Protein AF-A0A9W9ZRL7-F1 (afdb_monomer)

Mean predicted aligned error: 21.56 Å

Secondary structure (DSSP, 8-state):
----------------HHHHHHHHHHHHHHHHHHHHHHHHHHHHHHHHHHHHHHHHHHHHHHHHHHHHHHHHHHHHHHHHHHHHHHHHHHHHHHHHHHHHHHHHHHHHHHHHHHHHHHHHHHHHHHHHHHHHHHHHHHHHHHHHHHHHHHHHHHHHHHHHHHHHHHHHHHHH--S--SSSTTTHHHHHHHHHHHHHHHSS--SSS---HHHHHHHHHHHHHHHHHHHHHHHHHHHHHHHHHHHHHHHHHTTSS-HHHHHHHHHHHHHHHHHHHHHHHHHHHHHHHHHHHHHHHHHHHHHHHHHHHHHHHHHHHHHHHHHHHHHHHHHHHHHHHHHHHHHH---HHHHHHHHHHHHHHHHHHHHHHHHHTT-

Sequence (371 aa):
MENLADLGSEPEREPSYMFYNAGLELERQYREETRRIDEQRRCLETQQREAADKLEEARRELEFLRSQQQRASEVRSAEESERRKELDASHQQLEIQKKYLEDIREEQELARERAEDEIRQVKERIRQDQEEEKQRLEAEMQRLMALEEDHRKKVQSKNRRWERSRKIWRRNGTENEDRLKCSGKRLLNAVRRQLRQQLGQNPRKSRSLRCYVSDSNNWRWDYEEQRKTAQREVTQAKDSVRRVEQETLEGLRSLTTGKSAIEGEWRRLEEVQAKHKRAHDQSYAKIRDVREMLESAEEMEEASLVEKEKMIMERRAARMKVEEARRRLEELEHEDKDTAELTEADFTKKKELLEFETREEIKDIREEGKS

Nearest PDB structures (foldseek):
  3g6b-assembly1_B  TM=3.888E-01  e=3.745E+00  Thermotoga maritima

Solvent-accessible surface area (backbone atoms only — not comparable to full-atom values): 20350 Å² total; per-residue (Å²): 135,84,86,88,78,96,79,77,93,66,75,89,70,71,79,52,68,68,59,55,52,51,50,52,49,50,52,48,51,50,52,52,49,51,49,52,52,51,52,50,49,51,53,50,50,51,52,52,50,55,51,49,52,54,51,53,51,54,49,54,51,50,52,49,51,50,52,51,52,49,52,55,49,50,51,51,53,50,53,54,51,50,54,48,52,52,50,52,51,51,50,51,53,51,50,53,52,48,50,56,54,48,53,53,49,53,52,52,50,54,52,48,53,52,52,52,52,51,52,48,53,50,52,51,50,55,50,50,53,53,52,51,51,51,51,52,52,52,53,50,51,53,52,49,51,53,51,49,52,53,47,51,52,51,48,52,51,49,47,54,50,48,51,51,51,47,53,50,44,63,72,75,50,93,75,88,85,83,83,68,74,72,56,60,59,51,53,54,50,47,52,54,48,50,51,51,56,66,73,59,74,71,95,80,81,72,83,52,70,67,55,53,53,50,50,53,53,50,53,51,50,55,48,52,50,50,48,54,51,43,49,52,54,51,50,52,32,52,50,51,29,50,49,44,48,47,39,27,74,72,59,79,29,56,68,71,62,22,53,55,47,35,58,50,34,48,51,50,37,50,52,53,50,52,52,45,49,54,51,49,54,53,52,50,50,54,54,50,56,52,47,54,55,44,51,54,49,48,54,52,52,50,53,53,49,52,53,52,49,52,55,51,49,53,53,50,53,52,49,50,54,51,52,52,55,49,51,55,51,52,50,50,57,47,54,57,48,65,68,64,65,70,47,72,68,57,56,48,53,55,48,51,51,51,53,46,52,54,49,50,54,54,46,50,55,54,55,61,73,72,107

Foldseek 3Di:
DDDDDDDDPDDPPPCPPVNVVVVVVVVVVVVVVVVVVVVVVVVVVVVVVVVVVVVVVVVVVVVVVVVVVVVVVVVVVVVVVVVVVVVVVVVVVVVVVVVVVVVVVVVVVVVVVVVVVVVVVVVVVVVVVVVVVVVVVVVVVVVVVVVVVVVVVVVVVVVVVVVVVVVVCVVVDDDDDPPPPPPVVVVVVVVVVVVCVVVVPDPDDDPPLVNLVVVLVVLVVVLVVLVVVLVVLLVVLVVQLVVLVVCVVVVVDDVVRSVVSNVVSVVVSVVSVVVSVVVNVVSVVVSVVSVVVSVVNVVVVVVVVVVVVVVVVVVVVVVVVVVVVVVVVVVVVVVVVVVVPPDVVNVVVVVVVVVVVVVVVVVVVVVVVVD

Structure (mmCIF, N/CA/C/O backbone):
data_AF-A0A9W9ZRL7-F1
#
_entry.id   AF-A0A9W9ZRL7-F1
#
loop_
_atom_site.group_PDB
_atom_site.id
_atom_site.type_symbol
_atom_site.label_atom_id
_atom_site.label_alt_id
_atom_site.label_comp_id
_atom_site.label_asym_id
_atom_site.label_entity_id
_atom_site.label_seq_id
_atom_site.pdbx_PDB_ins_code
_atom_site.Cartn_x
_atom_site.Cartn_y
_atom_site.Cartn_z
_atom_site.occupancy
_atom_site.B_iso_or_equiv
_atom_site.auth_seq_id
_atom_site.auth_comp_id
_atom_site.auth_asym_id
_atom_site.auth_atom_id
_atom_site.pdbx_PDB_model_num
ATOM 1 N N . MET A 1 1 ? -56.200 -43.009 128.580 1.00 39.84 1 MET A N 1
ATOM 2 C CA . MET A 1 1 ? -54.858 -42.405 128.673 1.00 39.84 1 MET A CA 1
ATOM 3 C C . MET A 1 1 ? -55.075 -40.903 128.642 1.00 39.84 1 MET A C 1
ATOM 5 O O . MET A 1 1 ? -55.701 -40.443 127.701 1.00 39.84 1 MET A O 1
ATOM 9 N N . GLU A 1 2 ? -55.052 -40.284 129.825 1.00 42.47 2 GLU A N 1
ATOM 10 C CA . GLU A 1 2 ? -53.976 -39.364 130.269 1.00 42.47 2 GLU A CA 1
ATOM 11 C C . GLU A 1 2 ? -54.167 -37.972 129.632 1.00 42.47 2 GLU A C 1
ATOM 13 O O . GLU A 1 2 ? -54.025 -37.830 128.428 1.00 42.47 2 GLU A O 1
ATOM 18 N N . ASN A 1 3 ? -54.826 -37.026 130.310 1.00 43.41 3 ASN A N 1
ATOM 19 C CA . ASN A 1 3 ? -54.331 -36.088 131.338 1.00 43.41 3 ASN A CA 1
ATOM 20 C C . ASN A 1 3 ? -53.377 -34.990 130.822 1.00 43.41 3 ASN A C 1
ATOM 22 O O . ASN A 1 3 ? -52.361 -35.289 130.205 1.00 43.41 3 ASN A O 1
ATOM 26 N N . LEU A 1 4 ? -53.680 -33.764 131.294 1.00 47.84 4 LEU A N 1
ATOM 27 C CA . LEU A 1 4 ? -52.919 -32.495 131.299 1.00 47.84 4 LEU A CA 1
ATOM 28 C C . LEU A 1 4 ? -53.088 -31.628 130.036 1.00 47.84 4 LEU A C 1
ATOM 30 O O . LEU A 1 4 ? -52.851 -32.100 128.936 1.00 47.84 4 LEU A O 1
ATOM 34 N N . ALA A 1 5 ? -53.428 -30.338 130.071 1.00 44.34 5 ALA A N 1
ATOM 35 C CA . ALA A 1 5 ? -53.787 -29.361 131.106 1.00 44.34 5 ALA A CA 1
ATOM 36 C C . ALA A 1 5 ? -54.456 -28.195 130.333 1.00 44.34 5 ALA A C 1
ATOM 38 O O . ALA A 1 5 ? -53.997 -27.836 129.253 1.00 44.34 5 ALA A O 1
ATOM 39 N N . ASP A 1 6 ? -55.650 -27.731 130.679 1.00 47.81 6 ASP A N 1
ATOM 40 C CA . ASP A 1 6 ? -55.909 -26.736 131.726 1.00 47.81 6 ASP A CA 1
ATOM 41 C C . ASP A 1 6 ? -55.057 -25.462 131.575 1.00 47.81 6 ASP A C 1
ATOM 43 O O . ASP A 1 6 ? -54.024 -25.295 132.219 1.00 47.81 6 ASP A O 1
ATOM 47 N N . LEU A 1 7 ? -55.504 -24.566 130.691 1.00 44.59 7 LEU A N 1
ATOM 48 C CA . LEU 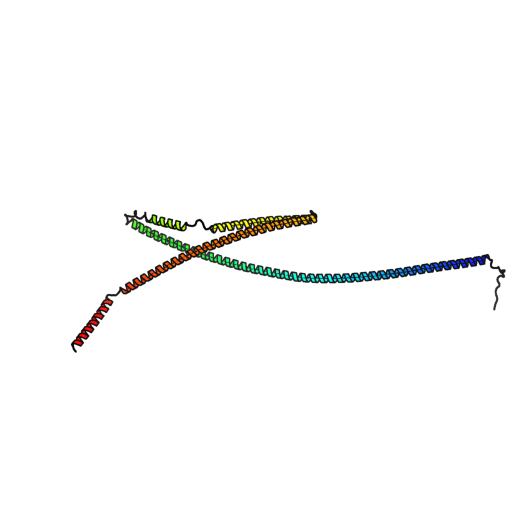A 1 7 ? -55.155 -23.149 130.708 1.00 44.59 7 LEU A CA 1
ATOM 49 C C . LEU A 1 7 ? -56.382 -22.339 130.286 1.00 44.59 7 LEU A C 1
ATOM 51 O O . LEU A 1 7 ? -56.773 -22.342 129.124 1.00 44.59 7 LEU A O 1
ATOM 55 N N . GLY A 1 8 ? -56.937 -21.617 131.256 1.00 37.53 8 GLY A N 1
ATOM 56 C CA . GLY A 1 8 ? -57.599 -20.341 131.019 1.00 37.53 8 GLY A CA 1
ATOM 57 C C . GLY A 1 8 ? -58.993 -20.425 130.416 1.00 37.53 8 GLY A C 1
ATOM 58 O O . GLY A 1 8 ? -59.177 -20.264 129.215 1.00 37.53 8 GLY A O 1
ATOM 59 N N . SER A 1 9 ? -59.998 -20.521 131.284 1.00 42.69 9 SER A N 1
ATOM 60 C CA . SER A 1 9 ? -61.306 -19.925 131.022 1.00 42.69 9 SER A CA 1
ATOM 61 C C . SER A 1 9 ? -61.148 -18.400 130.888 1.00 42.69 9 SER A C 1
ATOM 63 O O . SER A 1 9 ? -61.370 -17.653 131.843 1.00 42.69 9 SER A O 1
ATOM 65 N N . GLU A 1 10 ? -60.700 -17.937 129.721 1.00 43.28 10 GLU A N 1
ATOM 66 C CA . GLU A 1 10 ? -60.967 -16.574 129.272 1.00 43.28 10 GLU A CA 1
ATOM 67 C C . GLU A 1 10 ? -62.461 -16.475 128.926 1.00 43.28 10 GLU A C 1
ATOM 69 O O . GLU A 1 10 ? -63.031 -17.434 128.396 1.00 43.28 10 GLU A O 1
ATOM 74 N N . PRO A 1 11 ? -63.133 -15.359 129.254 1.00 46.84 11 PRO A N 1
ATOM 75 C CA . PRO A 1 11 ? -64.527 -15.181 128.880 1.00 46.84 11 PRO A CA 1
ATOM 76 C C . PRO A 1 11 ? -64.624 -15.238 127.355 1.00 46.84 11 PRO A C 1
ATOM 78 O O . PRO A 1 11 ? -63.724 -14.743 126.675 1.00 46.84 11 PRO A O 1
ATOM 81 N N . GLU A 1 12 ? -65.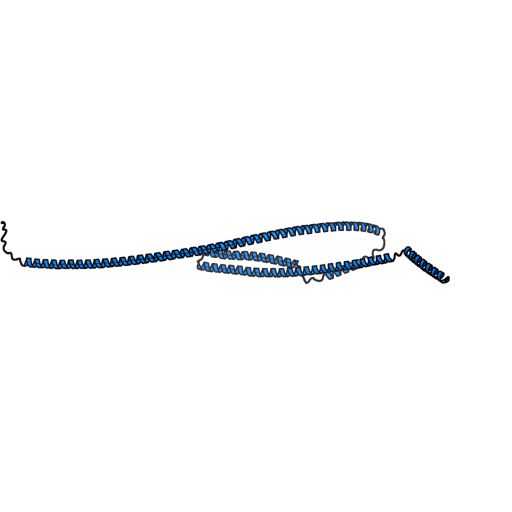705 -15.819 126.830 1.00 51.16 12 GLU A N 1
ATOM 82 C CA . GLU A 1 12 ? -66.085 -15.726 125.420 1.00 51.16 12 GLU A CA 1
ATOM 83 C C . GLU A 1 12 ? -66.103 -14.248 125.016 1.00 51.16 12 GLU A C 1
ATOM 85 O O . GLU A 1 12 ? -67.075 -13.515 125.201 1.00 51.16 12 GLU A O 1
ATOM 90 N N . ARG A 1 13 ? -64.957 -13.768 124.539 1.00 52.41 13 ARG A N 1
ATOM 91 C CA . ARG A 1 13 ? -64.793 -12.425 124.024 1.00 52.41 13 ARG A CA 1
ATOM 92 C C . ARG A 1 13 ? -65.404 -12.496 122.643 1.00 52.41 13 ARG A C 1
ATOM 94 O O . ARG A 1 13 ? -64.741 -12.930 121.703 1.00 52.41 13 ARG A O 1
ATOM 101 N N . GLU A 1 14 ? -66.685 -12.143 122.552 1.00 54.38 14 GLU A N 1
ATOM 102 C CA . GLU A 1 14 ? -67.350 -11.937 121.270 1.00 54.38 14 GLU A CA 1
ATOM 103 C C . GLU A 1 14 ? -66.377 -11.171 120.364 1.00 54.38 14 GLU A C 1
ATOM 105 O O . GLU A 1 14 ? -65.839 -10.139 120.800 1.00 54.38 14 GLU A O 1
ATOM 110 N N . PRO A 1 15 ? -66.050 -11.694 119.165 1.00 56.56 15 PRO A N 1
ATOM 111 C CA . PRO A 1 15 ? -65.095 -11.037 118.297 1.00 56.56 15 PRO A CA 1
ATOM 112 C C . PRO A 1 15 ? -65.604 -9.621 118.062 1.00 56.56 15 PRO A C 1
ATOM 114 O O . PRO A 1 15 ? -66.665 -9.420 117.475 1.00 56.56 15 PRO A O 1
ATOM 117 N N . SER A 1 16 ? -64.879 -8.638 118.606 1.00 59.50 16 SER A N 1
ATOM 118 C CA . SER A 1 16 ? -65.300 -7.243 118.554 1.00 59.50 16 SER A CA 1
ATOM 119 C C . SER A 1 16 ? -65.570 -6.886 117.096 1.00 59.50 16 SER A C 1
ATOM 121 O O . SER A 1 16 ? -64.751 -7.167 116.221 1.00 59.50 16 SER A O 1
ATOM 123 N N . TYR A 1 17 ? -66.732 -6.289 116.834 1.00 64.38 17 TYR A N 1
ATOM 124 C CA . TYR A 1 17 ? -67.213 -5.896 115.504 1.00 64.38 17 TYR A CA 1
ATOM 125 C C . TYR A 1 17 ? -66.144 -5.155 114.670 1.00 64.38 17 TYR A C 1
ATOM 127 O O . TYR A 1 17 ? -66.094 -5.276 113.448 1.00 64.38 17 TYR A O 1
ATOM 135 N N . MET A 1 18 ? -65.219 -4.460 115.341 1.00 63.69 18 MET A N 1
ATOM 136 C CA . MET A 1 18 ? -64.060 -3.802 114.732 1.00 63.69 18 MET A CA 1
ATOM 137 C C . MET A 1 18 ? -63.033 -4.784 114.138 1.00 63.69 18 MET A C 1
ATOM 139 O O . MET A 1 18 ? -62.496 -4.516 113.069 1.00 63.69 18 MET A O 1
ATOM 143 N N . PHE A 1 19 ? -62.774 -5.927 114.782 1.00 67.62 19 PHE A N 1
ATOM 144 C CA . PHE A 1 19 ? -61.879 -6.974 114.268 1.00 67.62 19 PHE A CA 1
ATOM 145 C C . PHE A 1 19 ? -62.503 -7.754 113.107 1.00 67.62 19 PHE A C 1
ATOM 147 O O . PHE A 1 19 ? -61.794 -8.106 112.168 1.00 67.62 19 PHE A O 1
ATOM 154 N N . TYR A 1 20 ? -63.819 -7.985 113.130 1.00 73.25 20 TYR A N 1
ATOM 155 C CA . TYR A 1 20 ? -64.526 -8.618 112.011 1.00 73.25 20 TYR A CA 1
ATOM 156 C C . TYR A 1 20 ? -64.528 -7.725 110.760 1.00 73.25 20 TYR A C 1
ATOM 158 O O . TYR A 1 20 ? -64.199 -8.190 109.669 1.00 73.25 20 TYR A O 1
ATOM 166 N N . ASN A 1 21 ? -64.790 -6.422 110.921 1.00 77.06 21 ASN A N 1
ATOM 167 C CA . ASN A 1 21 ? -64.696 -5.457 109.821 1.00 77.06 21 ASN A CA 1
ATOM 168 C C . ASN A 1 21 ? -63.261 -5.302 109.297 1.00 77.06 21 ASN A C 1
ATOM 170 O O . ASN A 1 21 ? -63.065 -5.282 108.086 1.00 77.06 21 ASN A O 1
ATOM 174 N N . ALA A 1 22 ? -62.253 -5.273 110.177 1.00 78.81 22 ALA A N 1
ATOM 175 C CA . ALA A 1 22 ? -60.848 -5.252 109.764 1.00 78.81 22 ALA A CA 1
ATOM 176 C C . ALA A 1 22 ? -60.443 -6.527 108.998 1.00 78.81 22 ALA A C 1
ATOM 178 O O . ALA A 1 22 ? -59.706 -6.447 108.018 1.00 78.81 22 ALA A O 1
ATOM 179 N N . GLY A 1 23 ? -60.955 -7.696 109.400 1.00 80.25 23 GLY A N 1
ATOM 180 C CA . GLY A 1 23 ? -60.760 -8.959 108.683 1.00 80.25 23 GLY A CA 1
ATOM 181 C C . GLY A 1 23 ? -61.399 -8.960 107.290 1.00 80.25 23 GLY A C 1
ATOM 182 O O . GLY A 1 23 ? -60.759 -9.373 106.327 1.00 80.25 23 GLY A O 1
ATOM 183 N N . LEU A 1 24 ? -62.621 -8.431 107.160 1.00 81.75 24 LEU A N 1
ATOM 184 C CA . LEU A 1 24 ? -63.301 -8.268 105.869 1.00 81.75 24 LEU A CA 1
ATOM 185 C C . LEU A 1 24 ? -62.602 -7.249 104.954 1.00 81.75 24 LEU A C 1
ATOM 187 O O . LEU A 1 24 ? -62.521 -7.468 103.744 1.00 81.75 24 LEU A O 1
ATOM 191 N N . GLU A 1 25 ? -62.080 -6.149 105.503 1.00 83.44 25 GLU A N 1
ATOM 192 C CA . GLU A 1 25 ? -61.288 -5.176 104.741 1.00 83.44 25 GLU A CA 1
ATOM 193 C C . GLU A 1 25 ? -59.948 -5.757 104.281 1.00 83.44 25 GLU A C 1
ATOM 195 O O . GLU A 1 25 ? -59.577 -5.558 103.125 1.00 83.44 25 GLU A O 1
ATOM 200 N N . LEU A 1 26 ? -59.260 -6.533 105.126 1.00 85.38 26 LEU A N 1
ATOM 201 C CA . LEU A 1 26 ? -58.054 -7.275 104.745 1.00 85.38 26 LEU A CA 1
ATOM 202 C C . LEU A 1 26 ? -58.342 -8.308 103.654 1.00 85.38 26 LEU A C 1
ATOM 204 O O . LEU A 1 26 ? -57.582 -8.417 102.696 1.00 85.38 26 LEU A O 1
ATOM 208 N N . GLU A 1 27 ? -59.450 -9.042 103.748 1.00 84.88 27 GLU A N 1
ATOM 209 C CA . GLU A 1 27 ? -59.843 -10.010 102.722 1.00 84.88 27 GLU A CA 1
ATOM 210 C C . GLU A 1 27 ? -60.202 -9.314 101.399 1.00 84.88 27 GLU A C 1
ATOM 212 O O . GLU A 1 27 ? -59.852 -9.791 100.316 1.00 84.88 27 GLU A O 1
ATOM 217 N N . ARG A 1 28 ? -60.849 -8.145 101.469 1.00 88.31 28 ARG A N 1
ATOM 218 C CA . ARG A 1 28 ? -61.105 -7.298 100.303 1.00 88.31 28 ARG A CA 1
ATOM 219 C C . ARG A 1 28 ? -59.799 -6.803 99.679 1.00 88.31 28 ARG A C 1
ATOM 221 O O . ARG A 1 28 ? -59.642 -6.942 98.468 1.00 88.31 28 ARG A O 1
ATOM 228 N N . GLN A 1 29 ? -58.872 -6.274 100.479 1.00 87.69 29 GLN A N 1
ATOM 229 C CA . GLN A 1 29 ? -57.554 -5.825 100.019 1.00 87.69 29 GLN A CA 1
ATOM 230 C C . GLN A 1 29 ? -56.768 -6.976 99.392 1.00 87.69 29 GLN A C 1
ATOM 232 O O . GLN A 1 29 ? -56.271 -6.829 98.283 1.00 87.69 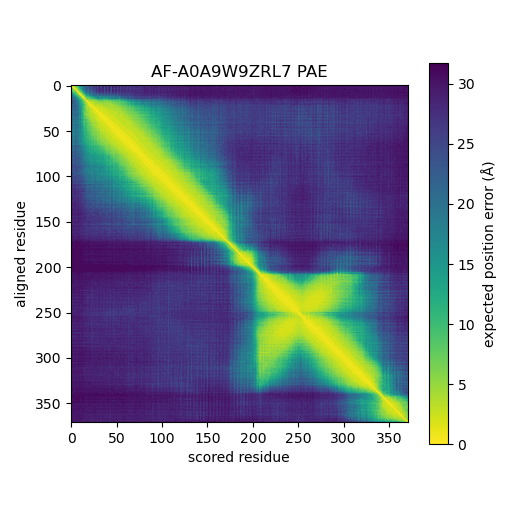29 GLN A O 1
ATOM 237 N N . TYR A 1 30 ? -56.751 -8.150 100.023 1.00 89.88 30 TYR A N 1
ATOM 238 C CA . TYR A 1 30 ? -56.100 -9.343 99.488 1.00 89.88 30 TYR A CA 1
ATOM 239 C C . TYR A 1 30 ? -56.706 -9.774 98.147 1.00 89.88 30 TYR A C 1
ATOM 241 O O . TYR A 1 30 ? -55.977 -10.061 97.200 1.00 89.88 30 TYR A O 1
ATOM 249 N N . ARG A 1 31 ? -58.040 -9.775 98.010 1.00 90.06 31 ARG A N 1
ATOM 250 C CA . ARG A 1 31 ? -58.712 -10.077 96.731 1.00 90.06 31 ARG A CA 1
ATOM 251 C C . ARG A 1 31 ? -58.409 -9.032 95.658 1.00 90.06 31 ARG A C 1
ATOM 253 O O . ARG A 1 31 ? -58.225 -9.398 94.500 1.00 90.06 31 ARG A O 1
ATOM 260 N N . GLU A 1 32 ? -58.364 -7.751 96.017 1.00 90.94 32 GLU A N 1
ATOM 261 C CA . GLU A 1 32 ? -58.002 -6.664 95.102 1.00 90.94 32 GLU A CA 1
ATOM 262 C C . GLU A 1 32 ? -56.524 -6.752 94.675 1.00 90.94 32 GLU A C 1
ATOM 264 O O . GLU A 1 32 ? -56.225 -6.613 93.491 1.00 90.94 32 GLU A O 1
ATOM 269 N N . GLU A 1 33 ? -55.606 -7.064 95.591 1.00 91.44 33 GLU A N 1
ATOM 270 C CA . GLU A 1 33 ? -54.188 -7.297 95.295 1.00 91.44 33 GLU A CA 1
ATOM 271 C C . GLU A 1 33 ? -53.978 -8.544 94.438 1.00 91.44 33 GLU A C 1
ATOM 273 O O . GLU A 1 33 ? -53.245 -8.489 93.454 1.00 91.44 33 GLU A O 1
ATOM 278 N N . THR A 1 34 ? -54.679 -9.641 94.735 1.00 91.19 34 THR A N 1
ATOM 279 C CA . THR A 1 34 ? -54.623 -10.869 93.927 1.00 91.19 34 THR A CA 1
ATOM 280 C C . THR A 1 34 ? -55.107 -10.594 92.503 1.00 91.19 34 THR A C 1
ATOM 282 O O . THR A 1 34 ? -54.445 -10.984 91.545 1.00 91.19 34 THR A O 1
ATOM 285 N N . ARG A 1 35 ? -56.199 -9.828 92.343 1.00 92.69 35 ARG A N 1
ATOM 286 C CA . ARG A 1 35 ? -56.679 -9.383 91.022 1.00 92.69 35 ARG A CA 1
ATOM 287 C C . ARG A 1 35 ? -55.652 -8.521 90.292 1.00 92.69 35 ARG A C 1
ATOM 289 O O . ARG A 1 35 ? -55.405 -8.770 89.119 1.00 92.69 35 ARG A O 1
ATOM 296 N N . ARG A 1 36 ? -55.018 -7.558 90.970 1.00 93.75 36 ARG A N 1
ATOM 297 C CA . ARG A 1 36 ? -53.956 -6.727 90.371 1.00 93.75 36 ARG A CA 1
ATOM 298 C C . ARG A 1 36 ? -52.758 -7.564 89.928 1.00 93.75 36 ARG A C 1
ATOM 300 O O . ARG A 1 36 ? -52.226 -7.329 88.847 1.00 93.75 36 ARG A O 1
ATOM 307 N N . ILE A 1 37 ? -52.342 -8.540 90.734 1.00 93.06 37 ILE A N 1
ATOM 308 C CA . ILE A 1 37 ? -51.245 -9.458 90.397 1.00 93.06 37 ILE A CA 1
ATOM 309 C C . ILE A 1 37 ? -51.624 -10.324 89.191 1.00 93.06 37 ILE A C 1
ATOM 311 O O . ILE A 1 37 ? -50.810 -10.490 88.284 1.00 93.06 37 ILE A O 1
ATOM 315 N N . ASP A 1 38 ? -52.850 -10.841 89.139 1.00 93.00 38 ASP A N 1
ATOM 316 C CA . ASP A 1 38 ? -53.334 -11.636 88.007 1.00 93.00 38 ASP A CA 1
ATOM 317 C C . ASP A 1 38 ? -53.451 -10.805 86.722 1.00 93.00 38 ASP A C 1
ATOM 319 O O . ASP A 1 38 ? -53.078 -11.270 85.645 1.00 93.00 38 ASP A O 1
ATOM 323 N N . GLU A 1 39 ? -53.910 -9.557 86.816 1.00 94.12 39 GLU A N 1
ATOM 324 C CA . GLU A 1 39 ? -53.942 -8.608 85.698 1.00 94.12 39 GLU A CA 1
ATOM 325 C C . GLU A 1 39 ? -52.529 -8.274 85.200 1.00 94.12 39 GLU A C 1
ATOM 327 O O . GLU A 1 39 ? -52.277 -8.304 83.994 1.00 94.12 39 GLU A O 1
ATOM 332 N N . GLN A 1 40 ? -51.579 -8.033 86.110 1.00 94.12 40 GLN A N 1
ATOM 333 C CA . GLN A 1 40 ? -50.170 -7.818 85.767 1.00 94.12 40 GLN A CA 1
ATOM 334 C C . GLN A 1 40 ? -49.546 -9.052 85.114 1.00 94.12 40 GLN A C 1
ATOM 336 O O . GLN A 1 40 ? -48.850 -8.919 84.108 1.00 94.12 40 GLN A O 1
ATOM 341 N N . ARG A 1 41 ? -49.820 -10.255 85.634 1.00 94.88 41 ARG A N 1
ATOM 342 C CA . ARG A 1 41 ? -49.361 -11.517 85.037 1.00 94.88 41 ARG A CA 1
ATOM 343 C C . ARG A 1 41 ? -49.897 -11.690 83.626 1.00 94.88 41 ARG A C 1
ATOM 345 O O . ARG A 1 41 ? -49.114 -11.989 82.734 1.00 94.88 41 ARG A O 1
ATOM 352 N N . ARG A 1 42 ? -51.193 -11.445 83.408 1.00 94.44 42 ARG A N 1
ATOM 353 C CA . ARG A 1 42 ? -51.804 -11.510 82.071 1.00 94.44 42 ARG A CA 1
ATOM 354 C C . ARG A 1 42 ? -51.189 -10.491 81.118 1.00 94.44 42 ARG A C 1
ATOM 356 O O . ARG A 1 42 ? -50.879 -10.849 79.990 1.00 94.44 42 ARG A O 1
ATOM 363 N N . CYS A 1 43 ? -50.969 -9.258 81.574 1.00 95.56 43 CYS A N 1
ATOM 364 C CA . CYS A 1 43 ? -50.336 -8.209 80.772 1.00 95.56 43 CYS A CA 1
ATOM 365 C C . CYS A 1 43 ? -48.892 -8.576 80.381 1.00 95.56 43 CYS A C 1
ATOM 367 O O . CYS A 1 43 ? -48.505 -8.451 79.218 1.00 95.56 43 CYS A O 1
ATOM 369 N N . LEU A 1 44 ? -48.104 -9.100 81.325 1.00 95.00 44 LEU A N 1
ATOM 370 C CA . LEU A 1 44 ? -46.749 -9.588 81.054 1.00 95.00 44 LEU A CA 1
ATOM 371 C C . LEU A 1 44 ? -46.755 -10.798 80.117 1.00 95.00 44 LEU A C 1
ATOM 373 O O . LEU A 1 44 ? -45.927 -10.873 79.216 1.00 95.00 44 LEU A O 1
ATOM 377 N N . GLU A 1 45 ? -47.698 -11.721 80.287 1.00 95.69 45 GLU A N 1
ATOM 378 C CA . GLU A 1 45 ? -47.840 -12.889 79.421 1.00 95.69 45 GLU A CA 1
ATOM 379 C C . GLU A 1 45 ? -48.194 -12.483 77.983 1.00 95.69 45 GLU A C 1
ATOM 381 O O . GLU A 1 45 ? -47.595 -12.996 77.038 1.00 95.69 45 GLU A O 1
ATOM 386 N N . THR A 1 46 ? -49.096 -11.513 77.793 1.00 95.62 46 THR A N 1
ATOM 387 C CA . THR A 1 46 ? -49.390 -10.963 76.460 1.00 95.62 46 THR A CA 1
ATOM 388 C C . THR A 1 46 ? -48.175 -10.273 75.850 1.00 95.62 46 THR A C 1
ATOM 390 O O . THR A 1 46 ? -47.852 -10.533 74.696 1.00 95.62 46 THR A O 1
ATOM 393 N N . GLN A 1 47 ? -47.437 -9.478 76.632 1.00 95.88 47 GLN A N 1
ATOM 394 C CA . GLN A 1 47 ? -46.219 -8.814 76.155 1.00 95.88 47 GLN A CA 1
ATOM 395 C C . GLN A 1 47 ? -45.128 -9.818 75.766 1.00 95.88 47 GLN A C 1
ATOM 397 O O . GLN A 1 47 ? -44.442 -9.620 74.767 1.00 95.88 47 GLN A O 1
ATOM 402 N N . GLN A 1 48 ? -44.967 -10.906 76.524 1.00 95.62 48 GLN A N 1
ATOM 403 C CA . GLN A 1 48 ? -44.006 -11.963 76.208 1.00 95.62 48 GLN A CA 1
ATOM 404 C C . GLN A 1 48 ? -44.384 -12.721 74.936 1.00 95.62 48 GLN A C 1
ATOM 406 O O . GLN A 1 48 ? -43.503 -13.001 74.127 1.00 95.62 48 GLN A O 1
ATOM 411 N N . ARG A 1 49 ? -45.673 -13.021 74.737 1.00 96.25 49 ARG A N 1
ATOM 412 C CA . ARG A 1 49 ? -46.162 -13.655 73.504 1.00 96.25 49 ARG A CA 1
ATOM 413 C C . ARG A 1 49 ? -45.946 -12.751 72.293 1.00 96.25 49 ARG A C 1
ATOM 415 O O . ARG A 1 49 ? -45.311 -13.176 71.340 1.00 96.25 49 ARG A O 1
ATOM 422 N N . GLU A 1 50 ? -46.345 -11.483 72.374 1.00 96.31 50 GLU A N 1
ATOM 423 C CA . GLU A 1 50 ? -46.119 -10.515 71.292 1.00 96.31 50 GLU A CA 1
ATOM 424 C C . GLU A 1 50 ? -44.628 -10.304 70.988 1.00 96.31 50 GLU A C 1
ATOM 426 O O . GLU A 1 50 ? -44.241 -10.132 69.833 1.00 96.31 50 GLU A O 1
ATOM 431 N N . ALA A 1 51 ? -43.769 -10.299 72.012 1.00 95.88 51 ALA A N 1
ATOM 432 C CA . ALA A 1 51 ? -42.324 -10.217 71.821 1.00 95.88 51 ALA A CA 1
ATOM 433 C C . ALA A 1 51 ? -41.762 -11.482 71.152 1.00 95.88 51 ALA A C 1
ATOM 435 O O . ALA A 1 51 ? -40.882 -11.371 70.299 1.00 95.88 51 ALA A O 1
ATOM 436 N N . ALA A 1 52 ? -42.269 -12.666 71.507 1.00 95.94 52 ALA A N 1
ATOM 437 C CA . ALA A 1 52 ? -41.885 -13.926 70.878 1.00 95.94 52 ALA A CA 1
ATOM 438 C C . ALA A 1 52 ? -42.309 -13.976 69.402 1.00 95.94 52 ALA A C 1
ATOM 440 O O . ALA A 1 52 ? -41.478 -14.306 68.556 1.00 95.94 52 ALA A O 1
ATOM 441 N N . ASP A 1 53 ? -43.537 -13.557 69.087 1.00 96.81 53 ASP A N 1
ATOM 442 C CA . ASP A 1 53 ? -44.049 -13.496 67.713 1.00 9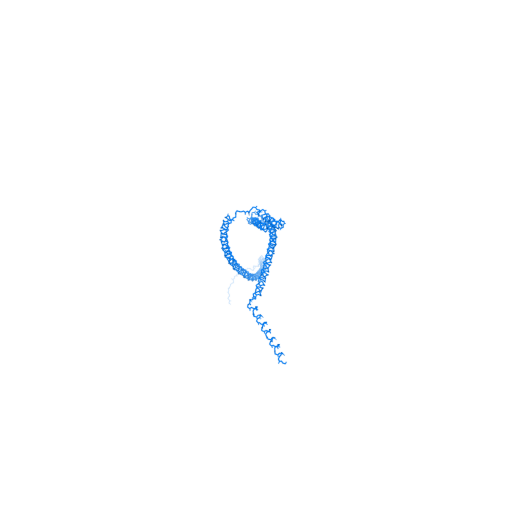6.81 53 ASP A CA 1
ATOM 443 C C . ASP A 1 53 ? -43.198 -12.547 66.853 1.00 96.81 53 ASP A C 1
ATOM 445 O O . ASP A 1 53 ? -42.736 -12.926 65.776 1.00 96.81 53 ASP A O 1
ATOM 449 N N . LYS A 1 54 ? -42.868 -11.353 67.369 1.00 97.62 54 LYS A N 1
ATOM 450 C CA . LYS A 1 54 ? -41.979 -10.393 66.684 1.00 97.62 54 LYS A CA 1
ATOM 451 C C . LYS A 1 54 ? -40.573 -10.948 66.446 1.00 97.62 54 LYS A C 1
ATOM 453 O O . LYS A 1 54 ? -39.966 -10.674 65.413 1.00 97.62 54 LYS A O 1
ATOM 458 N N . LEU A 1 55 ? -40.027 -11.712 67.395 1.00 96.56 55 LEU A N 1
ATOM 459 C CA . LEU A 1 55 ? -38.727 -12.366 67.221 1.00 96.56 55 LEU A CA 1
ATOM 460 C C . LEU A 1 55 ? -38.788 -13.482 66.172 1.00 96.56 55 LEU A C 1
ATOM 462 O O . LEU A 1 55 ? -37.829 -13.662 65.420 1.00 96.56 55 LEU A O 1
ATOM 466 N N . GLU A 1 56 ? -39.897 -14.218 66.099 1.00 96.44 56 GLU A N 1
ATOM 467 C CA . GLU A 1 56 ? -40.096 -15.247 65.081 1.00 96.44 56 GLU A CA 1
ATOM 468 C C . GLU A 1 56 ? -40.268 -14.638 63.682 1.00 96.44 56 GLU A C 1
ATOM 470 O O . GLU A 1 56 ? -39.660 -15.123 62.725 1.00 96.44 56 GLU A O 1
ATOM 475 N N . GLU A 1 57 ? -41.009 -13.535 63.559 1.00 96.94 57 GLU A N 1
ATOM 476 C CA . GLU A 1 57 ? -41.110 -12.749 62.324 1.00 96.94 57 GLU A CA 1
ATOM 477 C C . GLU A 1 57 ? -39.736 -12.241 61.873 1.00 96.94 57 GLU A C 1
ATOM 479 O O . GLU A 1 57 ? -39.315 -12.526 60.749 1.00 96.94 57 GLU A O 1
ATOM 484 N N . ALA A 1 58 ? -38.973 -11.605 62.769 1.00 96.69 58 ALA A N 1
ATOM 485 C CA . ALA A 1 58 ? -37.621 -11.132 62.470 1.00 96.69 58 ALA A CA 1
ATOM 486 C C . ALA A 1 58 ? -36.680 -12.276 62.050 1.00 96.69 58 ALA A C 1
ATOM 488 O O . ALA A 1 58 ? -35.841 -12.117 61.159 1.00 96.69 58 ALA A O 1
ATOM 489 N N . ARG A 1 59 ? -36.820 -13.464 62.653 1.00 97.44 59 ARG A N 1
ATOM 490 C CA . ARG A 1 59 ? -36.058 -14.651 62.249 1.00 97.44 59 ARG A CA 1
ATOM 491 C C . ARG A 1 59 ? -36.413 -15.087 60.825 1.00 97.44 59 ARG A C 1
ATOM 493 O O . ARG A 1 59 ? -35.500 -15.347 60.041 1.00 97.44 59 ARG A O 1
ATOM 500 N N . ARG A 1 60 ? -37.703 -15.153 60.484 1.00 96.94 60 ARG A N 1
ATOM 501 C CA . ARG A 1 60 ? -38.171 -15.520 59.134 1.00 96.94 60 ARG A CA 1
ATOM 502 C C . ARG A 1 60 ? -37.697 -14.510 58.085 1.00 96.94 60 ARG A C 1
ATOM 504 O O . ARG A 1 60 ? -37.248 -14.915 57.015 1.00 96.94 60 ARG A O 1
ATOM 511 N N . GLU A 1 61 ? -37.719 -13.216 58.402 1.00 97.38 61 GLU A N 1
ATOM 512 C CA . GLU A 1 61 ? -37.185 -12.162 57.528 1.00 97.38 61 GLU A CA 1
ATOM 513 C C . GLU A 1 61 ? -35.677 -12.316 57.290 1.00 97.38 61 GLU A C 1
ATOM 515 O O . GLU A 1 61 ? -35.214 -12.248 56.150 1.00 97.38 61 GLU A O 1
ATOM 520 N N . LEU A 1 62 ? -34.897 -12.593 58.340 1.00 96.00 62 LEU A N 1
ATOM 521 C CA . LEU A 1 62 ? -33.459 -12.837 58.206 1.00 96.00 62 LEU A CA 1
ATOM 522 C C . LEU A 1 62 ? -33.153 -14.091 57.377 1.00 96.00 62 LEU A C 1
ATOM 524 O O . LEU A 1 62 ? -32.213 -14.083 56.580 1.00 96.00 62 LEU A O 1
ATOM 528 N N . GLU A 1 63 ? -33.925 -15.165 57.543 1.00 96.75 63 GLU A N 1
ATOM 529 C CA . GLU A 1 63 ? -33.798 -16.379 56.729 1.00 96.75 63 GLU A CA 1
ATOM 530 C C . GLU A 1 63 ? -34.120 -16.094 55.252 1.00 96.75 63 GLU A C 1
ATOM 532 O O . GLU A 1 63 ? -33.371 -16.519 54.365 1.00 96.75 63 GLU A O 1
ATOM 537 N N . PHE A 1 64 ? -35.157 -15.297 54.977 1.00 96.81 64 PHE A N 1
ATOM 538 C CA . PHE A 1 64 ? -35.494 -14.853 53.624 1.00 96.81 64 PHE A CA 1
ATOM 539 C C . PHE A 1 64 ? -34.375 -14.013 52.993 1.00 96.81 64 PHE A C 1
ATOM 541 O O . PHE A 1 64 ? -33.945 -14.306 51.875 1.00 96.81 64 PHE A O 1
ATOM 548 N N . LEU A 1 65 ? -33.847 -13.019 53.713 1.00 96.62 65 LEU A N 1
ATOM 549 C CA . LEU A 1 65 ? -32.753 -12.171 53.229 1.00 96.62 65 LEU A CA 1
ATOM 550 C C . LEU A 1 65 ? -31.474 -12.975 52.972 1.00 96.62 65 LEU A C 1
ATOM 552 O O . LEU A 1 65 ? -30.814 -12.772 51.953 1.00 96.62 65 LEU A O 1
ATOM 556 N N . ARG A 1 66 ? -31.143 -13.937 53.844 1.00 96.75 66 ARG A N 1
ATOM 557 C CA . ARG A 1 66 ? -30.015 -14.857 53.626 1.00 96.75 66 ARG A CA 1
ATOM 558 C C . ARG A 1 66 ? -30.216 -15.706 52.375 1.00 96.75 66 ARG A C 1
ATOM 560 O O . ARG A 1 66 ? -29.287 -15.822 51.579 1.00 96.75 66 ARG A O 1
ATOM 567 N N . SER A 1 67 ? -31.415 -16.253 52.169 1.00 95.50 67 SER A N 1
ATOM 568 C CA . SER A 1 67 ? -31.735 -17.022 50.961 1.00 95.50 67 SER A CA 1
ATOM 569 C C . SER A 1 67 ? -31.639 -16.159 49.698 1.00 95.50 67 SER A C 1
ATOM 571 O O . SER A 1 67 ? -31.065 -16.584 48.694 1.00 95.50 67 SER A O 1
ATOM 573 N N . GLN A 1 68 ? -32.122 -14.916 49.751 1.00 95.56 68 GLN A N 1
ATOM 574 C CA . GLN A 1 68 ? -32.009 -13.968 48.644 1.00 95.56 68 GLN A CA 1
ATOM 575 C C . GLN A 1 68 ? -30.544 -13.621 48.343 1.00 95.56 68 GLN A C 1
ATOM 577 O O . GLN A 1 68 ? -30.142 -13.612 47.179 1.00 95.56 68 GLN A O 1
ATOM 582 N N . GLN A 1 69 ? -29.728 -13.389 49.375 1.00 95.19 69 GLN A N 1
ATOM 583 C CA . GLN A 1 69 ? -28.300 -13.114 49.226 1.00 95.19 69 GLN A CA 1
ATOM 584 C C . GLN A 1 69 ? -27.545 -14.309 48.630 1.00 95.19 69 GLN A C 1
ATOM 586 O O . GLN A 1 69 ? -26.701 -14.107 47.756 1.00 95.19 69 GLN A O 1
ATOM 591 N N . GLN A 1 70 ? -27.864 -15.535 49.059 1.00 95.50 70 GLN A N 1
ATOM 592 C CA . GLN A 1 70 ? -27.290 -16.763 48.500 1.00 95.50 70 GLN A CA 1
ATOM 593 C C . GLN A 1 70 ? -27.618 -16.896 47.013 1.00 95.50 70 GLN A C 1
ATOM 595 O O . GLN A 1 70 ? -26.699 -16.979 46.200 1.00 95.50 70 GLN A O 1
ATOM 600 N N . ARG A 1 71 ? -28.894 -16.766 46.632 1.00 95.56 71 ARG A N 1
ATOM 601 C CA . ARG A 1 71 ? -29.305 -16.783 45.217 1.00 95.56 71 ARG A CA 1
ATOM 602 C C . ARG A 1 71 ? -28.602 -15.699 44.402 1.00 95.56 71 ARG A C 1
ATOM 604 O O . ARG A 1 71 ? -28.101 -15.967 43.318 1.00 95.56 71 ARG A O 1
ATOM 611 N N . ALA A 1 72 ? -28.498 -14.482 44.935 1.00 93.62 72 ALA A N 1
ATOM 612 C CA . ALA A 1 72 ? -27.785 -13.396 44.267 1.00 93.62 72 ALA A CA 1
ATOM 613 C C . ALA A 1 72 ? -26.271 -13.657 44.147 1.00 93.62 72 ALA A C 1
ATOM 615 O O . ALA A 1 72 ? -25.635 -13.177 43.211 1.00 93.62 72 ALA A O 1
ATOM 616 N N . SER A 1 73 ? -25.656 -14.379 45.089 1.00 94.19 73 SER A N 1
ATOM 617 C CA . SER A 1 73 ? -24.253 -14.797 44.971 1.00 94.19 73 SER A CA 1
ATOM 618 C C . SER A 1 73 ? -24.061 -15.917 43.950 1.00 94.19 73 SER A C 1
ATOM 620 O O . SER A 1 73 ? -23.117 -15.851 43.170 1.00 94.19 73 SER A O 1
ATOM 622 N N . GLU A 1 74 ? -24.983 -16.879 43.890 1.00 95.62 74 GLU A N 1
ATOM 623 C CA . GLU A 1 74 ? -24.963 -17.968 42.911 1.00 95.62 74 GLU A CA 1
ATOM 624 C C . GLU A 1 74 ? -25.101 -17.420 41.489 1.00 95.62 74 GLU A C 1
ATOM 626 O O . GLU A 1 74 ? -24.265 -17.725 40.641 1.00 95.62 74 GLU A O 1
ATOM 631 N N . VAL A 1 75 ? -26.071 -16.528 41.253 1.00 95.62 75 VAL A N 1
ATOM 632 C CA . VAL A 1 75 ? -26.257 -15.865 39.951 1.00 95.62 75 VAL A CA 1
ATOM 633 C C . VAL A 1 75 ? -25.005 -15.089 39.546 1.00 95.62 75 VAL A C 1
ATOM 635 O O . VAL A 1 75 ? -24.501 -15.290 38.446 1.00 95.62 75 VAL A O 1
ATOM 638 N N . ARG A 1 76 ? -24.431 -14.277 40.448 1.00 94.06 76 ARG A N 1
ATOM 639 C CA . ARG A 1 76 ? -23.183 -13.549 40.158 1.00 94.06 76 ARG A CA 1
ATOM 640 C C . ARG A 1 76 ? -22.026 -14.489 39.828 1.00 94.06 76 ARG A C 1
ATOM 642 O O . ARG A 1 76 ? -21.295 -14.234 38.880 1.00 94.06 76 ARG A O 1
ATOM 649 N N . SER A 1 77 ? -21.877 -15.586 40.569 1.00 93.69 77 SER A N 1
ATOM 650 C CA . SER A 1 77 ? -20.820 -16.568 40.305 1.00 93.69 77 SER A CA 1
ATOM 651 C C . SER A 1 77 ? -21.000 -17.278 38.957 1.00 93.69 77 SER A C 1
ATOM 653 O O . SER A 1 77 ? -20.020 -17.515 38.250 1.00 93.69 77 SER A O 1
ATOM 655 N N . ALA A 1 78 ? -22.246 -17.565 38.568 1.00 94.56 78 ALA A N 1
ATOM 656 C CA . ALA A 1 78 ? -22.570 -18.161 37.280 1.00 94.56 78 ALA A CA 1
ATOM 657 C C . ALA A 1 78 ? -22.266 -17.185 36.135 1.00 94.56 78 ALA A C 1
ATOM 659 O O . ALA A 1 78 ? -21.517 -17.545 35.226 1.00 94.56 78 ALA A O 1
ATOM 660 N N . GLU A 1 79 ? -22.734 -15.937 36.232 1.00 94.31 79 GLU A N 1
ATOM 661 C CA . GLU A 1 79 ? -22.456 -14.878 35.253 1.00 94.31 79 GLU A CA 1
ATOM 662 C C . GLU A 1 79 ? -20.951 -14.606 35.106 1.00 94.31 79 GLU A C 1
ATOM 664 O O . GLU A 1 79 ? -20.445 -14.460 33.994 1.00 94.31 79 GLU A O 1
ATOM 669 N N . GLU A 1 80 ? -20.197 -14.569 36.210 1.00 93.31 80 GLU A N 1
ATOM 670 C CA . GLU A 1 80 ? -18.738 -14.423 36.163 1.00 93.31 80 GLU A CA 1
ATOM 671 C C . GLU A 1 80 ? -18.063 -15.611 35.467 1.00 93.31 80 GLU A C 1
ATOM 673 O O . GLU A 1 80 ? -17.099 -15.422 34.722 1.00 93.31 80 GLU A O 1
ATOM 678 N N . SER A 1 81 ? -18.565 -16.831 35.677 1.00 94.75 81 SER A N 1
ATOM 679 C CA . SER A 1 81 ? -18.044 -18.023 35.005 1.00 94.75 81 SER A CA 1
ATOM 680 C C . SER A 1 81 ? -18.318 -18.010 33.498 1.00 94.75 81 SER A C 1
ATOM 682 O O . SER A 1 81 ? -17.452 -18.407 32.720 1.00 94.75 81 SER A O 1
ATOM 684 N N . GLU A 1 82 ? -19.483 -17.516 33.074 1.00 94.12 82 GLU A N 1
ATOM 685 C CA . GLU A 1 82 ? -19.838 -17.378 31.660 1.00 94.12 82 GLU A CA 1
ATOM 686 C C . GLU A 1 82 ? -18.997 -16.297 30.990 1.00 94.12 82 GLU A C 1
ATOM 688 O O . GLU A 1 82 ? -18.358 -16.569 29.975 1.00 94.12 82 GLU A O 1
ATOM 693 N N . ARG A 1 83 ? -18.859 -15.127 31.625 1.00 93.00 83 ARG A N 1
ATOM 694 C CA . ARG A 1 83 ? -17.976 -14.056 31.140 1.00 93.00 83 ARG A CA 1
ATOM 695 C C . ARG A 1 83 ? -16.532 -14.522 30.976 1.00 93.00 83 ARG A C 1
ATOM 697 O O . ARG A 1 83 ? -15.877 -14.149 30.009 1.00 93.00 83 ARG A O 1
ATOM 704 N N . ARG A 1 84 ? -16.020 -15.346 31.897 1.00 94.50 84 ARG A N 1
ATOM 705 C CA . ARG A 1 84 ? -14.676 -15.937 31.767 1.00 94.50 84 ARG A CA 1
ATOM 706 C C . ARG A 1 84 ? -14.579 -16.863 30.557 1.00 94.50 84 ARG A C 1
ATOM 708 O O . ARG A 1 84 ? -13.645 -16.720 29.781 1.00 94.50 84 ARG A O 1
ATOM 715 N N . LYS A 1 85 ? -15.560 -17.748 30.351 1.00 96.00 85 LYS A N 1
ATOM 716 C CA . LYS A 1 85 ? -15.597 -18.637 29.175 1.00 96.00 85 LYS A CA 1
ATOM 717 C C . LYS A 1 85 ? -15.658 -17.853 27.863 1.00 96.00 85 LYS A C 1
ATOM 719 O O . LYS A 1 85 ? -14.983 -18.220 26.906 1.00 96.00 85 LYS A O 1
ATOM 724 N N . GLU A 1 86 ? -16.438 -16.776 27.816 1.00 94.62 86 GLU A N 1
ATOM 725 C CA . GLU A 1 86 ? -16.521 -15.890 26.649 1.00 94.62 86 GLU A CA 1
ATOM 726 C C . GLU A 1 86 ? -15.191 -15.179 26.376 1.00 94.62 86 GLU A C 1
ATOM 728 O O . GLU A 1 86 ? -14.747 -15.118 25.228 1.00 94.62 86 GLU A O 1
ATOM 733 N N . LEU A 1 87 ? -14.524 -14.682 27.423 1.00 93.75 87 LEU A N 1
ATOM 734 C CA . LEU A 1 87 ? -13.198 -14.076 27.306 1.00 93.75 87 LEU A CA 1
ATOM 735 C C . LEU A 1 87 ? -12.153 -15.087 26.830 1.00 93.75 87 LEU A C 1
ATOM 737 O O . LE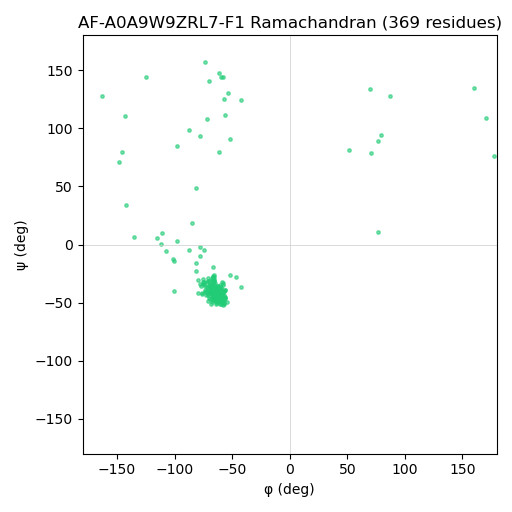U A 1 87 ? -11.372 -14.758 25.941 1.00 93.75 87 LEU A O 1
ATOM 741 N N . ASP A 1 88 ? -12.163 -16.310 27.357 1.00 96.31 88 ASP A N 1
ATOM 742 C CA . ASP A 1 88 ? -11.245 -17.374 26.940 1.00 96.31 88 ASP A CA 1
ATOM 743 C C . ASP A 1 88 ? -11.468 -17.758 25.468 1.00 96.31 88 ASP A C 1
ATOM 745 O O . ASP A 1 88 ? -10.510 -17.884 24.703 1.00 96.31 88 ASP A O 1
ATOM 749 N N . ALA A 1 89 ? -12.727 -17.870 25.031 1.00 95.56 89 ALA A N 1
ATOM 750 C CA . ALA A 1 89 ? -13.066 -18.127 23.632 1.00 95.56 89 ALA A CA 1
ATOM 751 C C . ALA A 1 89 ? -12.624 -16.974 22.713 1.00 95.56 89 ALA A C 1
ATOM 753 O O . ALA A 1 89 ? -12.052 -17.208 21.647 1.00 95.56 89 ALA A O 1
ATOM 754 N N . SER A 1 90 ? -12.835 -15.727 23.142 1.00 94.94 90 SER A N 1
ATOM 755 C CA . SER A 1 90 ? -12.357 -14.537 22.433 1.00 94.94 90 SER A CA 1
ATOM 756 C C . SER A 1 90 ? -10.827 -14.517 22.335 1.00 94.94 90 SER A C 1
ATOM 758 O O . SER A 1 90 ? -10.269 -14.285 21.262 1.00 94.94 90 SER A O 1
ATOM 760 N N . HIS A 1 91 ? -10.123 -14.857 23.419 1.00 95.88 91 HIS A N 1
ATOM 761 C CA . HIS A 1 91 ? -8.666 -14.979 23.431 1.00 95.88 91 HIS A CA 1
ATOM 762 C C . HIS A 1 91 ? -8.157 -16.040 22.450 1.00 95.88 91 HIS A C 1
ATOM 764 O O . HIS A 1 91 ? -7.214 -15.764 21.707 1.00 95.88 91 HIS A O 1
ATOM 770 N N . GLN A 1 92 ? -8.796 -17.210 22.391 1.00 95.56 92 GLN A N 1
ATOM 771 C CA . GLN A 1 92 ? -8.444 -18.264 21.434 1.00 95.56 92 GLN A CA 1
ATOM 772 C C . GLN A 1 92 ? -8.645 -17.809 19.985 1.00 95.56 92 GLN A C 1
ATOM 774 O O . GLN A 1 92 ? -7.778 -18.028 19.139 1.00 95.56 92 GLN A O 1
ATOM 779 N N . GLN A 1 93 ? -9.754 -17.125 19.692 1.00 94.25 93 GLN A N 1
ATOM 780 C CA . GLN A 1 93 ? -10.000 -16.565 18.361 1.00 94.25 93 GLN A CA 1
ATOM 781 C C . GLN A 1 93 ? -8.942 -15.525 17.976 1.00 94.25 93 GLN A C 1
ATOM 783 O O . GLN A 1 93 ? -8.435 -15.549 16.854 1.00 94.25 93 GLN A O 1
ATOM 788 N N . LEU A 1 94 ? -8.563 -14.648 18.908 1.00 94.00 94 LEU A N 1
ATOM 789 C CA . LEU A 1 94 ? -7.499 -13.670 18.688 1.00 94.00 94 LEU A CA 1
ATOM 790 C C . LEU A 1 94 ? -6.141 -14.337 18.457 1.00 94.00 94 LEU A C 1
ATOM 792 O O . LEU A 1 94 ? -5.361 -13.851 17.644 1.00 94.00 94 LEU A O 1
ATOM 796 N N . GLU A 1 95 ? -5.840 -15.439 19.141 1.00 95.25 95 GLU A N 1
ATOM 797 C CA . GLU A 1 95 ? -4.596 -16.180 18.927 1.00 95.25 95 GLU A CA 1
ATOM 798 C C . GLU A 1 95 ? -4.545 -16.820 17.532 1.00 95.25 95 GLU A C 1
ATOM 800 O O . GLU A 1 95 ? -3.520 -16.738 16.857 1.00 95.25 95 GLU A O 1
ATOM 805 N N . ILE A 1 96 ? -5.663 -17.379 17.058 1.00 96.62 96 ILE A N 1
ATOM 806 C CA . ILE A 1 96 ? -5.779 -17.906 15.689 1.00 96.62 96 ILE A CA 1
ATOM 807 C C . ILE A 1 96 ? -5.584 -16.785 14.662 1.00 96.62 96 ILE A C 1
ATOM 809 O O . ILE A 1 96 ? -4.824 -16.947 13.709 1.00 96.62 96 ILE A O 1
ATOM 813 N N . GLN A 1 97 ? -6.223 -15.629 14.867 1.00 94.69 97 GLN A N 1
ATOM 814 C CA . GLN A 1 97 ? -6.054 -14.475 13.981 1.00 94.69 97 GLN A CA 1
ATOM 815 C C . GLN A 1 97 ? -4.614 -13.954 13.976 1.00 94.69 97 GLN A C 1
ATOM 817 O O . GLN A 1 97 ? -4.110 -13.579 12.921 1.00 94.69 97 GLN A O 1
ATOM 822 N N . LYS A 1 98 ? -3.935 -13.945 15.129 1.00 96.69 98 LYS A N 1
ATOM 823 C CA . LYS A 1 98 ? -2.519 -13.562 15.216 1.00 96.69 98 LYS A CA 1
ATOM 824 C C . LYS A 1 98 ? -1.630 -14.502 14.411 1.00 96.69 98 LYS A C 1
ATOM 826 O O . LYS A 1 98 ? -0.851 -13.999 13.613 1.00 96.69 98 LYS A O 1
ATOM 831 N N . LYS A 1 99 ? -1.804 -15.820 14.558 1.00 97.62 99 LYS A N 1
ATOM 832 C CA . LYS A 1 99 ? -1.048 -16.822 13.785 1.00 97.62 99 LYS A CA 1
ATOM 833 C C . LYS A 1 99 ? -1.258 -16.640 12.285 1.00 97.62 99 LYS A C 1
ATOM 835 O O . LYS A 1 99 ? -0.296 -16.512 11.548 1.00 97.62 99 LYS A O 1
ATOM 840 N N . TYR A 1 100 ? -2.507 -16.471 11.852 1.00 95.50 100 TYR A N 1
ATOM 841 C CA . TYR A 1 100 ? -2.811 -16.205 10.443 1.00 95.50 100 TYR A CA 1
ATOM 842 C C . TYR A 1 100 ? -2.140 -14.925 9.908 1.00 95.50 100 TYR A C 1
ATOM 844 O O . TYR A 1 100 ? -1.669 -14.885 8.773 1.00 95.50 100 TYR A O 1
ATOM 852 N N . LEU A 1 101 ? -2.082 -13.860 10.715 1.00 94.12 101 LEU A N 1
ATOM 853 C CA . LEU A 1 101 ? -1.389 -12.627 10.337 1.00 94.12 101 LEU A CA 1
ATOM 854 C C . LEU A 1 101 ? 0.139 -12.776 10.334 1.00 94.12 101 LEU A C 1
ATOM 856 O O . LEU A 1 101 ? 0.795 -12.092 9.549 1.00 94.12 101 LEU A O 1
ATOM 860 N N . GLU A 1 102 ? 0.700 -13.613 11.206 1.00 96.06 102 GLU A N 1
ATOM 861 C CA . GLU A 1 102 ? 2.123 -13.972 11.201 1.00 96.06 102 GLU A CA 1
ATOM 862 C C . GLU A 1 102 ? 2.474 -14.773 9.943 1.00 96.06 102 GLU A C 1
ATOM 864 O O . GLU A 1 102 ? 3.368 -14.347 9.216 1.00 96.06 102 GLU A O 1
ATOM 869 N N . ASP A 1 103 ? 1.692 -15.797 9.594 1.00 94.81 103 ASP A N 1
ATOM 870 C CA . ASP A 1 103 ? 1.882 -16.593 8.373 1.00 94.81 103 ASP A CA 1
ATOM 871 C C . ASP A 1 103 ? 1.883 -15.702 7.114 1.00 94.81 103 ASP A C 1
ATOM 873 O O . ASP A 1 103 ? 2.773 -15.789 6.268 1.00 94.81 103 ASP A O 1
ATOM 877 N N . ILE A 1 104 ? 0.934 -14.759 7.010 1.00 93.88 104 ILE A N 1
ATOM 878 C CA . ILE A 1 104 ? 0.891 -13.797 5.893 1.00 93.88 104 ILE A CA 1
ATOM 879 C C . ILE A 1 104 ? 2.149 -12.921 5.852 1.00 93.88 104 ILE A C 1
ATOM 881 O O . ILE A 1 104 ? 2.622 -12.566 4.769 1.00 93.88 104 ILE A O 1
ATOM 885 N N . ARG A 1 105 ? 2.674 -12.504 7.010 1.00 92.44 105 ARG A N 1
ATOM 886 C CA . ARG A 1 105 ? 3.897 -11.689 7.060 1.00 92.44 105 ARG A CA 1
ATOM 887 C C . ARG A 1 105 ? 5.099 -12.491 6.582 1.00 92.44 105 ARG A C 1
ATOM 889 O O . ARG A 1 105 ? 5.843 -11.974 5.753 1.00 92.44 105 ARG A O 1
ATOM 896 N N . GLU A 1 106 ? 5.242 -13.730 7.039 1.00 94.25 106 GLU A N 1
ATOM 897 C CA . GLU A 1 106 ? 6.313 -14.632 6.607 1.00 94.25 106 GLU A CA 1
ATOM 898 C C . GLU A 1 106 ? 6.244 -14.895 5.096 1.00 94.25 106 GLU A C 1
ATOM 900 O O . GLU A 1 106 ? 7.250 -14.780 4.395 1.00 94.25 106 GLU A O 1
ATOM 905 N N . GLU A 1 107 ? 5.050 -15.143 4.547 1.00 92.75 107 GLU A N 1
ATOM 906 C CA . GLU A 1 107 ? 4.861 -15.301 3.100 1.00 92.75 107 GLU A CA 1
ATOM 907 C C . GLU A 1 107 ? 5.258 -14.043 2.313 1.00 92.75 107 GLU A C 1
ATOM 909 O O . GLU A 1 107 ? 5.885 -14.137 1.252 1.00 92.75 107 GLU A O 1
ATOM 914 N N . GLN A 1 108 ? 4.922 -12.853 2.821 1.00 89.94 108 GLN A N 1
ATOM 915 C CA . GLN A 1 108 ? 5.313 -11.591 2.193 1.00 89.94 108 GLN A CA 1
ATOM 916 C C . GLN A 1 108 ? 6.822 -11.348 2.256 1.00 89.94 108 GLN A C 1
ATOM 918 O O . GLN A 1 108 ? 7.382 -10.814 1.297 1.00 89.94 108 GLN A O 1
ATOM 923 N N . GLU A 1 109 ? 7.482 -11.709 3.355 1.00 93.69 109 GLU A N 1
ATOM 924 C CA . GLU A 1 109 ? 8.939 -11.615 3.484 1.00 93.69 109 GLU A CA 1
ATOM 925 C C . GLU A 1 109 ? 9.634 -12.565 2.508 1.00 93.69 109 GLU A C 1
ATOM 927 O O . GLU A 1 109 ? 10.463 -12.116 1.718 1.00 93.69 109 GLU A O 1
ATOM 932 N N . LEU A 1 110 ? 9.197 -13.824 2.432 1.00 94.50 110 LEU A N 1
ATOM 933 C CA . LEU A 1 110 ? 9.710 -14.789 1.455 1.00 94.50 110 LEU A CA 1
ATOM 934 C C . LEU A 1 110 ? 9.493 -14.327 0.008 1.00 94.50 110 LEU A C 1
ATOM 936 O O . LEU A 1 110 ? 10.359 -14.510 -0.849 1.00 94.50 110 LEU A O 1
ATOM 940 N N . ALA A 1 111 ? 8.344 -13.716 -0.295 1.00 91.56 111 ALA A N 1
ATOM 941 C CA . ALA A 1 111 ? 8.082 -13.157 -1.619 1.00 91.56 111 ALA A CA 1
ATOM 942 C C . ALA A 1 111 ? 9.021 -11.983 -1.948 1.00 91.56 111 ALA A C 1
ATOM 944 O O . ALA A 1 111 ? 9.466 -11.857 -3.091 1.00 91.56 111 ALA A O 1
ATOM 945 N N . ARG A 1 112 ? 9.349 -11.142 -0.958 1.00 92.12 112 ARG A N 1
ATOM 946 C CA . ARG A 1 112 ? 10.325 -10.054 -1.120 1.00 92.12 112 ARG A CA 1
ATOM 947 C C . ARG A 1 112 ? 11.727 -10.593 -1.342 1.00 92.12 112 ARG A C 1
ATOM 949 O O . ARG A 1 112 ? 12.370 -10.144 -2.282 1.00 92.12 112 ARG A O 1
ATOM 956 N N . GLU A 1 113 ? 12.168 -11.569 -0.554 1.00 94.31 113 GLU A N 1
ATOM 957 C CA . GLU A 1 113 ? 13.488 -12.189 -0.720 1.00 94.31 113 GLU A CA 1
ATOM 958 C C . GLU A 1 113 ? 13.657 -12.783 -2.123 1.00 94.31 113 GLU A C 1
ATOM 960 O O . GLU A 1 113 ? 14.642 -12.498 -2.802 1.00 94.31 113 GLU A O 1
ATOM 965 N N . ARG A 1 114 ? 12.649 -13.514 -2.620 1.00 91.94 114 ARG A N 1
ATOM 966 C CA . ARG A 1 114 ? 12.662 -14.051 -3.993 1.00 91.94 114 ARG A CA 1
ATOM 967 C C . ARG A 1 114 ? 12.761 -12.948 -5.043 1.00 91.94 114 ARG A C 1
ATOM 969 O O . ARG A 1 114 ? 13.580 -13.042 -5.953 1.00 91.94 114 ARG A O 1
ATOM 976 N N . ALA A 1 115 ? 11.962 -11.890 -4.907 1.00 90.56 115 ALA A N 1
ATOM 977 C CA . ALA A 1 115 ? 12.007 -10.760 -5.831 1.00 90.56 115 ALA A CA 1
ATOM 978 C C . ALA A 1 115 ? 13.363 -10.031 -5.782 1.00 90.56 115 ALA A C 1
ATOM 980 O O . ALA A 1 115 ? 13.886 -9.610 -6.814 1.00 90.56 115 ALA A O 1
ATOM 981 N N . GLU A 1 116 ? 13.962 -9.888 -4.599 1.00 92.00 116 GLU A N 1
ATOM 982 C CA . GLU A 1 116 ? 15.284 -9.286 -4.429 1.00 92.00 116 GLU A CA 1
ATOM 983 C C . GLU A 1 116 ? 16.390 -10.128 -5.071 1.00 92.00 116 GLU A C 1
ATOM 985 O O . GLU A 1 116 ? 17.274 -9.569 -5.729 1.00 92.00 116 GLU A O 1
ATOM 990 N N . ASP A 1 117 ? 16.326 -11.451 -4.936 1.00 95.06 117 ASP A N 1
ATOM 991 C CA . ASP A 1 117 ? 17.265 -12.371 -5.574 1.00 95.06 117 ASP A CA 1
ATOM 992 C C . ASP A 1 117 ? 17.117 -12.374 -7.101 1.00 95.06 117 ASP A C 1
ATOM 994 O O . ASP A 1 117 ? 18.123 -12.328 -7.813 1.00 95.06 117 ASP A O 1
ATOM 998 N N . GLU A 1 118 ? 15.891 -12.333 -7.629 1.00 93.38 118 GLU A N 1
ATOM 999 C CA . GLU A 1 118 ? 15.641 -12.176 -9.067 1.00 93.38 118 GLU A CA 1
ATOM 1000 C C . GLU A 1 118 ? 16.215 -10.854 -9.596 1.00 93.38 118 GLU A C 1
ATOM 1002 O O . GLU A 1 118 ? 16.937 -10.838 -10.597 1.00 93.38 118 GLU A O 1
ATOM 1007 N N . ILE A 1 119 ? 15.978 -9.742 -8.891 1.00 92.12 119 ILE A N 1
ATOM 1008 C CA . ILE A 1 119 ? 16.553 -8.435 -9.242 1.00 92.12 119 ILE A CA 1
ATOM 1009 C C . ILE A 1 119 ? 18.081 -8.491 -9.205 1.00 92.12 119 ILE A C 1
ATOM 1011 O O . ILE A 1 119 ? 18.739 -7.905 -10.070 1.00 92.12 119 ILE A O 1
ATOM 1015 N N . ARG A 1 120 ? 18.664 -9.173 -8.215 1.00 95.94 120 ARG A N 1
ATOM 1016 C CA . ARG A 1 120 ? 20.117 -9.334 -8.100 1.00 95.94 120 ARG A CA 1
ATOM 1017 C C . ARG A 1 120 ? 20.675 -10.093 -9.300 1.00 95.94 120 ARG A C 1
ATOM 1019 O O . ARG A 1 120 ? 21.612 -9.605 -9.924 1.00 95.94 120 ARG A O 1
ATOM 1026 N N . GLN A 1 121 ? 20.052 -11.206 -9.682 1.00 94.81 121 GLN A N 1
ATOM 1027 C CA . GLN A 1 121 ? 20.446 -11.983 -10.860 1.00 94.81 121 GLN A CA 1
ATOM 1028 C C . GLN A 1 121 ? 20.320 -11.175 -12.157 1.00 94.81 121 GLN A C 1
ATOM 1030 O O . GLN A 1 121 ? 21.220 -11.214 -12.993 1.00 94.81 121 GLN A O 1
ATOM 1035 N N . VAL A 1 122 ? 19.238 -10.410 -12.332 1.00 95.19 122 VAL A N 1
ATOM 1036 C CA . VAL A 1 122 ? 19.055 -9.552 -13.515 1.00 95.19 122 VAL A CA 1
ATOM 1037 C C . VAL A 1 122 ? 20.119 -8.455 -13.569 1.00 95.19 122 VAL A C 1
ATOM 1039 O O . VAL A 1 122 ? 20.693 -8.214 -14.628 1.00 95.19 122 VAL A O 1
ATOM 1042 N N . LYS A 1 123 ? 20.438 -7.818 -12.436 1.00 92.88 123 LYS A N 1
ATOM 1043 C CA . LYS A 1 123 ? 21.516 -6.819 -12.362 1.00 92.88 123 LYS A CA 1
ATOM 1044 C C . LYS A 1 123 ? 22.878 -7.412 -12.716 1.00 92.88 123 LYS A C 1
ATOM 1046 O O . LYS A 1 123 ? 23.650 -6.755 -13.408 1.00 92.88 123 LYS A O 1
ATOM 1051 N N . GLU A 1 124 ? 23.162 -8.629 -12.258 1.00 94.00 124 GLU A N 1
ATOM 1052 C CA . GLU A 1 124 ? 24.396 -9.349 -12.586 1.00 94.00 124 GLU A CA 1
ATOM 1053 C C . GLU A 1 124 ? 24.496 -9.611 -14.096 1.00 94.00 124 GLU A C 1
ATOM 1055 O O . GLU A 1 124 ? 25.517 -9.295 -14.701 1.00 94.00 124 GLU A O 1
ATOM 1060 N N . ARG A 1 125 ? 23.411 -10.090 -14.723 1.00 93.56 125 ARG A N 1
ATOM 1061 C CA . ARG A 1 125 ? 23.352 -10.319 -16.178 1.00 93.56 125 ARG A CA 1
ATOM 1062 C C . ARG A 1 125 ? 23.551 -9.031 -16.971 1.00 93.56 125 ARG A C 1
ATOM 1064 O O . ARG A 1 125 ? 24.421 -8.982 -17.826 1.00 93.56 125 ARG A O 1
ATOM 1071 N N . ILE A 1 126 ? 22.834 -7.960 -16.619 1.00 90.81 126 ILE A N 1
ATOM 1072 C CA . ILE A 1 126 ? 22.994 -6.648 -17.270 1.00 90.81 126 ILE A CA 1
ATOM 1073 C C . ILE A 1 126 ? 24.441 -6.161 -17.161 1.00 90.81 126 ILE A C 1
ATOM 1075 O O . ILE A 1 126 ? 24.980 -5.588 -18.104 1.00 90.81 126 ILE A O 1
ATOM 1079 N N . ARG A 1 127 ? 25.084 -6.371 -16.008 1.00 94.94 127 ARG A N 1
ATOM 1080 C CA . ARG A 1 127 ? 26.482 -5.989 -15.820 1.00 94.94 127 ARG A CA 1
ATOM 1081 C C . ARG A 1 127 ? 27.414 -6.791 -16.730 1.00 94.94 127 ARG A C 1
ATOM 1083 O O . ARG A 1 127 ? 28.303 -6.191 -17.328 1.00 94.94 127 ARG A O 1
ATOM 1090 N N . GLN A 1 128 ? 27.204 -8.101 -16.845 1.00 94.00 128 GLN A N 1
ATOM 1091 C CA . GLN A 1 128 ? 27.968 -8.962 -17.753 1.00 94.00 128 GLN A CA 1
ATOM 1092 C C . GLN A 1 128 ? 27.779 -8.532 -19.212 1.00 94.00 128 GLN A C 1
ATOM 1094 O O . GLN A 1 128 ? 28.769 -8.302 -19.901 1.00 94.00 128 GLN A O 1
ATOM 1099 N N . ASP A 1 129 ? 26.538 -8.305 -19.644 1.00 93.19 129 ASP A N 1
ATOM 1100 C CA . ASP A 1 129 ? 26.224 -7.846 -21.002 1.00 93.19 129 ASP A CA 1
ATOM 1101 C C . ASP A 1 129 ? 26.907 -6.502 -21.315 1.00 93.19 129 ASP A C 1
ATOM 1103 O O . ASP A 1 129 ? 27.510 -6.327 -22.373 1.00 93.19 129 ASP A O 1
ATOM 1107 N N . GLN A 1 130 ? 26.896 -5.560 -20.365 1.00 90.56 130 GLN A N 1
ATOM 1108 C CA . GLN A 1 130 ? 27.594 -4.277 -20.505 1.00 90.56 130 GLN A CA 1
ATOM 1109 C C . GLN A 1 130 ? 29.119 -4.428 -20.581 1.00 90.56 130 GLN A C 1
ATOM 1111 O O . GLN A 1 130 ? 29.782 -3.658 -21.281 1.00 90.56 130 GLN A O 1
ATOM 1116 N N . GLU A 1 131 ? 29.702 -5.363 -19.831 1.00 94.31 131 GLU A N 1
ATOM 1117 C CA . GLU A 1 131 ? 31.137 -5.652 -19.885 1.00 94.31 131 GLU A CA 1
ATOM 1118 C C . GLU A 1 131 ? 31.514 -6.303 -21.226 1.00 94.31 131 GLU A C 1
ATOM 1120 O O . GLU A 1 131 ? 32.502 -5.893 -21.840 1.00 94.31 131 GLU A O 1
ATOM 1125 N N . GLU A 1 132 ? 30.698 -7.226 -21.741 1.00 93.94 132 GLU A N 1
ATOM 1126 C CA . GLU A 1 132 ? 30.878 -7.805 -23.075 1.00 93.94 132 GLU A CA 1
ATOM 1127 C C . GLU A 1 132 ? 30.762 -6.758 -24.187 1.00 93.94 132 GLU A C 1
ATOM 1129 O O . GLU A 1 132 ? 31.602 -6.719 -25.088 1.00 93.94 132 GLU A O 1
ATOM 1134 N N . GLU A 1 133 ? 29.753 -5.886 -24.143 1.00 88.62 133 GLU A N 1
ATOM 1135 C CA . GLU A 1 133 ? 29.597 -4.814 -25.129 1.00 88.62 133 GLU A CA 1
ATOM 1136 C C . GLU A 1 133 ? 30.784 -3.853 -25.115 1.00 88.62 133 GLU A C 1
ATOM 1138 O O . GLU A 1 133 ? 31.289 -3.487 -26.179 1.00 88.62 133 GLU A O 1
ATOM 1143 N N . LYS A 1 134 ? 31.291 -3.491 -23.930 1.00 93.38 134 LYS A N 1
ATOM 1144 C CA . LYS A 1 134 ? 32.514 -2.685 -23.817 1.00 93.38 134 LYS A CA 1
ATOM 1145 C C . LYS A 1 134 ? 33.702 -3.375 -24.473 1.00 93.38 134 LYS A C 1
ATOM 1147 O O . LYS A 1 134 ? 34.396 -2.739 -25.261 1.00 93.38 134 LYS A O 1
ATOM 1152 N N . GLN A 1 135 ? 33.906 -4.666 -24.216 1.00 93.38 135 GLN A N 1
ATOM 1153 C CA . GLN A 1 135 ? 34.989 -5.426 -24.845 1.00 93.38 135 GLN A CA 1
ATOM 1154 C C . GLN A 1 135 ? 34.833 -5.494 -26.370 1.00 93.38 135 GLN A C 1
ATOM 1156 O O . GLN A 1 135 ? 35.812 -5.330 -27.100 1.00 93.38 135 GLN A O 1
ATOM 1161 N N . ARG A 1 136 ? 33.605 -5.685 -26.874 1.00 93.62 136 ARG A N 1
ATOM 1162 C CA . ARG A 1 136 ? 33.316 -5.681 -28.319 1.00 93.62 136 ARG A CA 1
ATOM 1163 C C . ARG A 1 136 ? 33.628 -4.324 -28.947 1.00 93.62 136 ARG A C 1
ATOM 1165 O O . ARG A 1 136 ? 34.295 -4.280 -29.980 1.00 93.62 136 ARG A O 1
ATOM 1172 N N . LEU A 1 137 ? 33.209 -3.231 -28.309 1.00 92.12 137 LEU A N 1
ATOM 1173 C CA . LEU A 1 137 ? 33.484 -1.866 -28.764 1.00 92.12 137 LEU A CA 1
ATOM 1174 C C . LEU A 1 137 ? 34.981 -1.540 -28.731 1.00 92.12 137 LEU A C 1
ATOM 1176 O O . LEU A 1 137 ? 35.502 -0.946 -29.673 1.00 92.12 137 LEU A O 1
ATOM 1180 N N . GLU A 1 138 ? 35.695 -1.952 -27.684 1.00 92.06 138 GLU A N 1
ATOM 1181 C CA . GLU A 1 138 ? 37.147 -1.784 -27.589 1.00 92.06 138 GLU A CA 1
ATOM 1182 C C . GLU A 1 138 ? 37.878 -2.551 -28.698 1.00 92.06 138 GLU A C 1
ATOM 1184 O O . GLU A 1 138 ? 38.771 -1.997 -29.345 1.00 92.06 138 GLU A O 1
ATOM 1189 N N . ALA A 1 139 ? 37.469 -3.791 -28.982 1.00 94.50 139 ALA A N 1
ATOM 1190 C CA . ALA A 1 139 ? 38.030 -4.587 -30.071 1.00 94.50 139 ALA A CA 1
ATOM 1191 C C . ALA A 1 139 ? 37.738 -3.971 -31.451 1.00 94.50 139 ALA A C 1
ATOM 1193 O O . ALA A 1 139 ? 38.617 -3.920 -32.318 1.00 94.50 139 ALA A O 1
ATOM 1194 N N . GLU A 1 140 ? 36.524 -3.460 -31.666 1.00 92.81 140 GLU A N 1
ATOM 1195 C CA . GLU A 1 140 ? 36.164 -2.768 -32.904 1.00 92.81 140 GLU A CA 1
ATOM 1196 C C . GLU A 1 140 ? 36.958 -1.465 -33.072 1.00 92.81 140 GLU A C 1
ATOM 1198 O O . GLU A 1 140 ? 37.492 -1.198 -34.152 1.00 92.81 140 GLU A O 1
ATOM 1203 N N . MET A 1 141 ? 37.138 -0.697 -31.996 1.00 93.12 141 MET A N 1
ATOM 1204 C CA . MET A 1 141 ? 37.971 0.505 -31.986 1.00 93.12 141 MET A CA 1
ATOM 1205 C C . MET A 1 141 ? 39.431 0.183 -32.327 1.00 93.12 141 MET A C 1
ATOM 1207 O O . MET A 1 141 ? 40.032 0.866 -33.159 1.00 93.12 141 MET A O 1
ATOM 1211 N N . GLN A 1 142 ? 40.003 -0.876 -31.748 1.00 91.94 142 GLN A N 1
ATOM 1212 C CA . GLN A 1 142 ? 41.358 -1.332 -32.082 1.00 91.94 142 GLN A CA 1
ATOM 1213 C C . GLN A 1 142 ? 41.475 -1.733 -33.558 1.00 91.94 142 GLN A C 1
ATOM 1215 O O . GLN A 1 142 ? 42.447 -1.379 -34.230 1.00 91.94 142 GLN A O 1
ATOM 1220 N N . ARG A 1 143 ? 40.460 -2.414 -34.101 1.00 94.31 143 ARG A N 1
ATOM 1221 C CA . ARG A 1 143 ? 40.403 -2.771 -35.524 1.00 94.31 143 ARG A CA 1
ATOM 1222 C C . ARG A 1 143 ? 40.345 -1.534 -36.422 1.00 94.31 143 ARG A C 1
ATOM 1224 O O . ARG A 1 143 ? 41.035 -1.492 -37.443 1.00 94.31 143 ARG A O 1
ATOM 1231 N N . LEU A 1 144 ? 39.546 -0.531 -36.058 1.00 93.06 144 LEU A N 1
ATOM 1232 C CA . LEU A 1 144 ? 39.452 0.732 -36.792 1.00 93.06 144 LEU A CA 1
ATOM 1233 C C . LEU A 1 144 ? 40.768 1.512 -36.749 1.00 93.06 144 LEU A C 1
ATOM 1235 O O . LEU A 1 144 ? 41.211 1.984 -37.793 1.00 93.06 144 LEU A O 1
ATOM 1239 N N . MET A 1 145 ? 41.431 1.572 -35.592 1.00 91.06 145 MET A N 1
ATOM 1240 C CA . MET A 1 145 ? 42.761 2.174 -35.454 1.00 91.06 145 MET A CA 1
ATOM 1241 C C . MET A 1 145 ? 43.791 1.494 -36.367 1.00 91.06 145 MET A C 1
ATOM 1243 O O . MET A 1 145 ? 44.517 2.175 -37.089 1.00 91.06 145 MET A O 1
ATOM 1247 N N . ALA A 1 146 ? 43.817 0.157 -36.415 1.00 92.44 146 ALA A N 1
ATOM 1248 C CA . ALA A 1 146 ? 44.713 -0.583 -37.306 1.00 92.44 146 ALA A CA 1
ATOM 1249 C C . ALA A 1 146 ? 44.433 -0.285 -38.793 1.00 92.44 146 ALA A C 1
ATOM 1251 O O . ALA A 1 146 ? 45.358 -0.057 -39.578 1.00 92.44 146 ALA A O 1
ATOM 1252 N N . LEU A 1 147 ? 43.154 -0.221 -39.182 1.00 91.00 147 LEU A N 1
ATOM 1253 C CA . LEU A 1 147 ? 42.750 0.161 -40.537 1.00 91.00 147 LEU A CA 1
ATOM 1254 C C . LEU A 1 147 ? 43.124 1.612 -40.870 1.00 91.00 147 LEU A C 1
ATOM 1256 O O . LEU A 1 147 ? 43.540 1.890 -42.000 1.00 91.00 147 LEU A O 1
ATOM 1260 N N . GLU A 1 148 ? 42.997 2.534 -39.915 1.00 90.44 148 GLU A N 1
ATOM 1261 C CA . GLU A 1 148 ? 43.393 3.933 -40.072 1.00 90.44 148 GLU A CA 1
ATOM 1262 C C . GLU A 1 148 ? 44.910 4.062 -40.246 1.00 90.44 148 GLU A C 1
ATOM 1264 O O . GLU A 1 148 ? 45.368 4.758 -41.157 1.00 90.44 148 GLU A O 1
ATOM 1269 N N . GLU A 1 149 ? 45.706 3.348 -39.450 1.00 90.25 149 GLU A N 1
ATOM 1270 C CA . GLU A 1 149 ? 47.161 3.312 -39.596 1.00 90.25 149 GLU A CA 1
ATOM 1271 C C . GLU A 1 149 ? 47.595 2.741 -40.948 1.00 90.25 149 GLU A C 1
ATOM 1273 O O . GLU A 1 149 ? 48.462 3.315 -41.618 1.00 90.25 149 GLU A O 1
ATOM 1278 N N . ASP A 1 150 ? 46.977 1.648 -41.394 1.00 90.50 150 ASP A N 1
ATOM 1279 C CA . ASP A 1 150 ? 47.232 1.061 -42.708 1.00 90.50 150 ASP A CA 1
ATOM 1280 C C . ASP A 1 150 ? 46.841 2.012 -43.837 1.00 90.50 150 ASP A C 1
ATOM 1282 O O . ASP A 1 150 ? 47.571 2.156 -44.828 1.00 90.50 150 ASP A O 1
ATOM 1286 N N . HIS A 1 151 ? 45.712 2.709 -43.693 1.00 89.44 151 HIS A N 1
ATOM 1287 C CA . HIS A 1 151 ? 45.309 3.740 -44.635 1.00 89.44 151 HIS A CA 1
ATOM 1288 C C . HIS A 1 151 ? 46.319 4.890 -44.652 1.00 89.44 151 HIS A C 1
ATOM 1290 O O . HIS A 1 151 ? 46.757 5.306 -45.726 1.00 89.44 151 HIS A O 1
ATOM 1296 N N . ARG A 1 152 ? 46.776 5.350 -43.484 1.00 89.00 152 ARG A N 1
ATOM 1297 C CA . ARG A 1 152 ? 47.790 6.400 -43.342 1.00 89.00 152 ARG A CA 1
ATOM 1298 C C . ARG A 1 152 ? 49.111 5.993 -43.998 1.00 89.00 152 ARG A C 1
ATOM 1300 O O . ARG A 1 152 ? 49.662 6.780 -44.769 1.00 89.00 152 ARG A O 1
ATOM 1307 N N . LYS A 1 153 ? 49.582 4.758 -43.798 1.00 91.69 153 LYS A N 1
ATOM 1308 C CA . LYS A 1 153 ? 50.782 4.194 -44.454 1.00 91.69 153 LYS A CA 1
ATOM 1309 C C . LYS A 1 153 ? 50.614 4.089 -45.973 1.00 91.69 153 LYS A C 1
ATOM 1311 O O . LYS A 1 153 ? 51.526 4.453 -46.725 1.00 91.69 153 LYS A O 1
ATOM 1316 N N . LYS A 1 154 ? 49.444 3.649 -46.454 1.00 90.81 154 LYS A N 1
ATOM 1317 C CA . LYS A 1 154 ? 49.115 3.584 -47.892 1.00 90.81 154 LYS A CA 1
ATOM 1318 C C . LYS A 1 154 ? 49.061 4.974 -48.520 1.00 90.81 154 LYS A C 1
ATOM 1320 O O . LYS A 1 154 ? 49.613 5.164 -49.603 1.00 90.81 154 LYS A O 1
ATOM 1325 N N . VAL A 1 155 ? 48.446 5.951 -47.853 1.00 88.88 155 VAL A N 1
ATOM 1326 C CA . VAL A 1 155 ? 48.394 7.350 -48.300 1.00 88.88 155 VAL A CA 1
ATOM 1327 C C . VAL A 1 155 ? 49.792 7.952 -48.322 1.00 88.88 155 VAL A C 1
ATOM 1329 O O . VAL A 1 155 ? 50.161 8.537 -49.332 1.00 88.88 155 VAL A O 1
ATOM 1332 N N . GLN A 1 156 ? 50.610 7.758 -47.284 1.00 84.31 156 GLN A N 1
ATOM 1333 C CA . GLN A 1 156 ? 52.004 8.217 -47.273 1.00 84.31 156 GLN A CA 1
ATOM 1334 C C . GLN A 1 156 ? 52.826 7.585 -48.403 1.00 84.31 156 GLN A C 1
ATOM 1336 O O . GLN A 1 156 ? 53.550 8.291 -49.104 1.00 84.31 156 GLN A O 1
ATOM 1341 N N . SER A 1 157 ? 52.680 6.279 -48.636 1.00 85.19 157 SER A N 1
ATOM 1342 C CA . SER A 1 157 ? 53.335 5.569 -49.743 1.00 85.19 157 SER A CA 1
ATOM 1343 C C . SER A 1 157 ? 52.887 6.091 -51.109 1.00 85.19 157 SER A C 1
ATOM 1345 O O . SER A 1 157 ? 53.724 6.381 -51.968 1.00 85.19 157 SER A O 1
ATOM 1347 N N . LYS A 1 158 ? 51.574 6.279 -51.304 1.00 84.38 158 LYS A N 1
ATOM 1348 C CA . LYS A 1 158 ? 51.013 6.888 -52.515 1.00 84.38 158 LYS A CA 1
ATOM 1349 C C . LYS A 1 158 ? 51.492 8.320 -52.684 1.00 84.38 158 LYS A C 1
ATOM 1351 O O . LYS A 1 158 ? 51.875 8.657 -53.790 1.00 84.38 158 LYS A O 1
ATOM 1356 N N . ASN A 1 159 ? 51.536 9.126 -51.628 1.00 84.44 159 ASN A N 1
ATOM 1357 C CA . ASN A 1 159 ? 51.981 10.514 -51.686 1.00 84.44 159 ASN A CA 1
ATOM 1358 C C . ASN A 1 159 ? 53.475 10.601 -52.019 1.00 84.44 159 ASN A C 1
ATOM 1360 O O . ASN A 1 159 ? 53.849 11.349 -52.909 1.00 84.44 159 ASN A O 1
ATOM 1364 N N . ARG A 1 160 ? 54.323 9.745 -51.433 1.00 80.81 160 ARG A N 1
ATOM 1365 C CA . ARG A 1 160 ? 55.740 9.621 -51.823 1.00 80.81 160 ARG A CA 1
ATOM 1366 C C . ARG A 1 160 ? 55.900 9.193 -53.282 1.00 80.81 160 ARG A C 1
ATOM 1368 O O . ARG A 1 160 ? 56.780 9.701 -53.974 1.00 80.81 160 ARG A O 1
ATOM 1375 N N . ARG A 1 161 ? 55.075 8.258 -53.770 1.00 80.06 161 ARG A N 1
ATOM 1376 C CA . ARG A 1 161 ? 55.061 7.850 -55.187 1.00 80.06 161 ARG A CA 1
ATOM 1377 C C . ARG A 1 161 ? 54.598 9.001 -56.079 1.00 80.06 161 ARG A C 1
ATOM 1379 O O . ARG A 1 161 ? 55.245 9.273 -57.081 1.00 80.06 161 ARG A O 1
ATOM 1386 N N . TRP A 1 162 ? 53.545 9.708 -55.679 1.00 75.19 162 TRP A N 1
ATOM 1387 C CA . TRP A 1 162 ? 53.000 10.869 -56.377 1.00 75.19 162 TRP A CA 1
ATOM 1388 C C . TRP A 1 162 ? 53.998 12.022 -56.398 1.00 75.19 162 TRP A C 1
ATOM 1390 O O . TRP A 1 162 ? 54.143 12.658 -57.423 1.00 75.19 162 TRP A O 1
ATOM 1400 N N . GLU A 1 163 ? 54.748 12.269 -55.327 1.00 75.56 163 GLU A N 1
ATOM 1401 C CA . GLU A 1 163 ? 55.827 13.258 -55.282 1.00 75.56 163 GLU A CA 1
ATOM 1402 C C . GLU A 1 163 ? 56.989 12.884 -56.199 1.00 75.56 163 GLU A C 1
ATOM 1404 O O . GLU A 1 163 ? 57.527 13.760 -56.874 1.00 75.56 163 GLU A O 1
ATOM 1409 N N . ARG A 1 164 ? 57.362 11.600 -56.277 1.00 78.00 164 ARG A N 1
ATOM 1410 C CA . ARG A 1 164 ? 58.349 11.121 -57.258 1.00 78.00 164 ARG A CA 1
ATOM 1411 C C . ARG A 1 164 ? 57.839 11.320 -58.683 1.00 78.00 164 ARG A C 1
ATOM 1413 O O . ARG A 1 164 ? 58.527 11.947 -59.480 1.00 78.00 164 ARG A O 1
ATOM 1420 N N . SER A 1 165 ? 56.615 10.883 -58.976 1.00 76.56 165 SER A N 1
ATOM 1421 C CA . SER A 1 165 ? 55.962 11.098 -60.271 1.00 76.56 165 SER A CA 1
ATOM 1422 C C . SER A 1 165 ? 55.800 12.581 -60.591 1.00 76.56 165 SER A C 1
ATOM 1424 O O . SER A 1 165 ? 56.045 12.971 -61.717 1.00 76.56 165 SER A O 1
ATOM 1426 N N . ARG A 1 166 ? 55.489 13.436 -59.612 1.00 74.00 166 ARG A N 1
ATOM 1427 C CA . ARG A 1 166 ? 55.376 14.894 -59.756 1.00 74.00 166 ARG A CA 1
ATOM 1428 C C . ARG A 1 166 ? 56.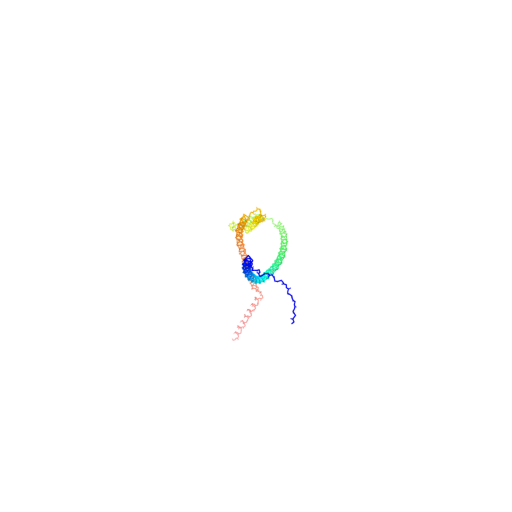732 15.544 -59.991 1.00 74.00 166 ARG A C 1
ATOM 1430 O O . ARG A 1 166 ? 56.796 16.502 -60.744 1.00 74.00 166 ARG A O 1
ATOM 1437 N N . LYS A 1 167 ? 57.812 15.057 -59.376 1.00 69.69 167 LYS A N 1
ATOM 1438 C CA . LYS A 1 167 ? 59.185 15.507 -59.666 1.00 69.69 167 LYS A CA 1
ATOM 1439 C C . LYS A 1 167 ? 59.617 15.103 -61.079 1.00 69.69 167 LYS A C 1
ATOM 1441 O O . LYS A 1 167 ? 60.254 15.904 -61.748 1.00 69.69 167 LYS A O 1
ATOM 1446 N N . ILE A 1 168 ? 59.227 13.912 -61.540 1.00 63.81 168 ILE A N 1
ATOM 1447 C CA . ILE A 1 168 ? 59.435 13.441 -62.921 1.00 63.81 168 ILE A CA 1
ATOM 1448 C C . ILE A 1 168 ? 58.595 14.270 -63.904 1.00 63.81 168 ILE A C 1
ATOM 1450 O O . ILE A 1 168 ? 59.114 14.748 -64.902 1.00 63.81 168 ILE A O 1
ATOM 1454 N N . TRP A 1 169 ? 57.328 14.529 -63.585 1.00 54.66 169 TRP A N 1
ATOM 1455 C CA . TRP A 1 169 ? 56.417 15.338 -64.395 1.00 54.66 169 TRP A CA 1
ATOM 1456 C C . TRP A 1 169 ? 56.848 16.811 -64.446 1.00 54.66 169 TRP A C 1
ATOM 1458 O O . TRP A 1 169 ? 56.824 17.415 -65.505 1.00 54.66 169 TRP A O 1
ATOM 1468 N N . ARG A 1 170 ? 57.362 17.373 -63.339 1.00 56.25 170 ARG A N 1
ATOM 1469 C CA . ARG A 1 170 ? 58.012 18.700 -63.318 1.00 56.25 170 ARG A CA 1
ATOM 1470 C C . ARG A 1 170 ? 59.326 18.741 -64.105 1.00 56.25 170 ARG A C 1
ATOM 1472 O O . ARG A 1 170 ? 59.702 19.817 -64.547 1.00 56.25 170 ARG A O 1
ATOM 1479 N N . ARG A 1 171 ? 60.031 17.611 -64.251 1.00 52.84 171 ARG A N 1
ATOM 1480 C CA . ARG A 1 171 ? 61.239 17.494 -65.090 1.00 52.84 171 ARG A CA 1
ATOM 1481 C C . ARG A 1 171 ? 60.918 17.332 -66.578 1.00 52.84 171 ARG A C 1
ATOM 1483 O O . ARG A 1 171 ? 61.703 17.796 -67.389 1.00 52.84 171 ARG A O 1
ATOM 1490 N N . ASN A 1 172 ? 59.784 16.717 -66.919 1.00 52.56 172 ASN A N 1
ATOM 1491 C CA . ASN A 1 172 ? 59.410 16.369 -68.297 1.00 52.56 172 ASN A CA 1
ATOM 1492 C C . ASN A 1 172 ? 58.223 17.185 -68.848 1.00 52.56 172 ASN A C 1
ATOM 1494 O O . ASN A 1 172 ? 57.680 16.836 -69.890 1.00 52.56 172 ASN A O 1
ATOM 1498 N N . GLY A 1 173 ? 57.787 18.235 -68.154 1.00 41.66 173 GLY A N 1
ATOM 1499 C CA . GLY A 1 173 ? 56.565 18.965 -68.486 1.00 41.66 173 GLY A CA 1
ATOM 1500 C C . GLY A 1 173 ? 56.660 20.443 -68.141 1.00 41.66 173 GLY A C 1
ATOM 1501 O O . GLY A 1 173 ? 56.002 20.916 -67.217 1.00 41.66 173 GLY A O 1
ATOM 1502 N N . THR A 1 174 ? 57.466 21.187 -68.894 1.00 52.16 174 THR A N 1
ATOM 1503 C CA . THR A 1 174 ? 57.127 22.574 -69.218 1.00 52.16 174 THR A CA 1
ATOM 1504 C C . THR A 1 174 ? 56.270 22.532 -70.470 1.00 52.16 174 THR A C 1
ATOM 1506 O O . THR A 1 174 ? 56.808 22.341 -71.550 1.00 52.16 174 THR A O 1
ATOM 1509 N N . GLU A 1 175 ? 54.954 22.619 -70.290 1.00 50.44 175 GLU A N 1
ATOM 1510 C CA . GLU A 1 175 ? 53.994 23.346 -71.135 1.00 50.44 175 GLU A CA 1
ATOM 1511 C C . GLU A 1 175 ? 52.574 22.806 -70.909 1.00 50.44 175 GLU A C 1
ATOM 1513 O O . GLU A 1 175 ? 52.329 21.604 -70.873 1.00 50.44 175 GLU A O 1
ATOM 1518 N N . ASN A 1 176 ? 51.634 23.742 -70.769 1.00 48.75 176 ASN A N 1
ATOM 1519 C CA . ASN A 1 176 ? 50.183 23.555 -70.697 1.00 48.75 176 ASN A CA 1
ATOM 1520 C C . ASN A 1 176 ? 49.593 22.901 -69.439 1.00 48.75 176 ASN A C 1
ATOM 1522 O O . ASN A 1 176 ? 49.081 21.786 -69.470 1.00 48.75 176 ASN A O 1
ATOM 1526 N N . GLU A 1 177 ? 49.466 23.680 -68.358 1.00 43.09 177 GLU A N 1
ATOM 1527 C CA . GLU A 1 177 ? 48.513 23.334 -67.292 1.00 43.09 177 GLU A CA 1
ATOM 1528 C C . GLU A 1 177 ? 47.775 24.533 -66.658 1.00 43.09 177 GLU A C 1
ATOM 1530 O O . GLU A 1 177 ? 47.415 24.494 -65.476 1.00 43.09 177 GLU A O 1
ATOM 1535 N N . ASP A 1 178 ? 47.488 25.568 -67.462 1.00 44.75 178 ASP A N 1
ATOM 1536 C CA . ASP A 1 178 ? 46.711 26.747 -67.034 1.00 44.75 178 ASP A CA 1
ATOM 1537 C C . ASP A 1 178 ? 45.316 26.884 -67.676 1.00 44.75 178 ASP A C 1
ATOM 1539 O O . ASP A 1 178 ? 44.558 27.780 -67.309 1.00 44.75 178 ASP A O 1
ATOM 1543 N N . ARG A 1 179 ? 44.878 25.965 -68.553 1.00 44.69 179 ARG A N 1
ATOM 1544 C CA . ARG A 1 179 ? 43.524 26.038 -69.161 1.00 44.69 179 ARG A CA 1
ATOM 1545 C C . ARG A 1 179 ? 42.452 25.110 -68.576 1.00 44.69 179 ARG A C 1
ATOM 1547 O O . ARG A 1 179 ? 41.273 25.344 -68.818 1.00 44.69 179 ARG A O 1
ATOM 1554 N N . LEU A 1 180 ? 42.798 24.120 -67.749 1.00 46.81 180 LEU A N 1
ATOM 1555 C CA . LEU A 1 180 ? 41.824 23.124 -67.246 1.00 46.81 180 LEU A CA 1
ATOM 1556 C C . LEU A 1 180 ? 41.444 23.270 -65.760 1.00 46.81 180 LEU A C 1
ATOM 1558 O O . LEU A 1 180 ? 40.508 22.626 -65.289 1.00 46.81 180 LEU A O 1
ATOM 1562 N N . LYS A 1 181 ? 42.088 24.177 -65.011 1.00 45.47 181 LYS A N 1
ATOM 1563 C CA . LYS A 1 181 ? 41.805 24.397 -63.575 1.00 45.47 181 LYS A CA 1
ATOM 1564 C C . LYS A 1 181 ? 40.537 25.226 -63.300 1.00 45.47 181 LYS A C 1
ATOM 1566 O O . LYS A 1 181 ? 40.081 25.269 -62.155 1.00 45.47 181 LYS A O 1
ATOM 1571 N N . CYS A 1 182 ? 39.928 25.828 -64.326 1.00 40.81 182 CYS A N 1
ATOM 1572 C CA . CYS A 1 182 ? 38.819 26.776 -64.166 1.00 40.81 182 CYS A CA 1
ATOM 1573 C C . CYS A 1 182 ? 37.404 26.216 -64.428 1.00 40.81 182 CYS A C 1
ATOM 1575 O O . CYS A 1 182 ? 36.448 26.859 -63.993 1.00 40.81 182 CYS A O 1
ATOM 1577 N N . SER A 1 183 ? 37.225 25.035 -65.042 1.00 48.94 183 SER A N 1
ATOM 1578 C CA . SER A 1 183 ? 35.875 24.458 -65.258 1.00 48.94 183 SER A CA 1
ATOM 1579 C C . SER A 1 183 ? 35.496 23.372 -64.236 1.00 48.94 183 SER A C 1
ATOM 1581 O O . SER A 1 183 ? 34.392 23.402 -63.692 1.00 48.94 183 SER A O 1
ATOM 1583 N N . GLY A 1 184 ? 36.426 22.487 -63.853 1.00 48.69 184 GLY A N 1
ATOM 1584 C CA . GLY A 1 184 ? 36.151 21.391 -62.907 1.00 48.69 184 GLY A CA 1
ATOM 1585 C C . GLY A 1 184 ? 35.823 21.857 -61.483 1.00 48.69 184 GLY A C 1
ATOM 1586 O O . GLY A 1 184 ? 34.916 21.328 -60.844 1.00 48.69 184 GLY A O 1
ATOM 1587 N N . LYS A 1 185 ? 36.484 22.918 -60.995 1.00 55.16 185 LYS A N 1
ATOM 1588 C CA . LYS A 1 185 ? 36.192 23.522 -59.678 1.00 55.16 185 LYS A CA 1
ATOM 1589 C C . LYS A 1 185 ? 34.816 24.189 -59.616 1.00 55.16 185 LYS A C 1
ATOM 1591 O O . LYS A 1 185 ? 34.221 24.238 -58.542 1.00 55.16 185 LYS A O 1
ATOM 1596 N N . ARG A 1 186 ? 34.291 24.679 -60.745 1.00 54.81 186 ARG A N 1
ATOM 1597 C CA . ARG A 1 186 ? 32.949 25.279 -60.809 1.00 54.81 186 ARG A CA 1
ATOM 1598 C C . ARG A 1 186 ? 31.864 24.205 -60.779 1.00 54.81 186 ARG A C 1
ATOM 1600 O O . ARG A 1 186 ? 30.920 24.350 -60.013 1.00 54.81 186 ARG A O 1
ATOM 1607 N N . LEU A 1 187 ? 32.053 23.098 -61.499 1.00 57.38 187 LEU A N 1
ATOM 1608 C CA . LEU A 1 187 ? 31.134 21.954 -61.477 1.00 57.38 187 LEU A CA 1
ATOM 1609 C C . LEU A 1 187 ? 31.117 21.246 -60.115 1.00 57.38 187 LEU A C 1
ATOM 1611 O O . LEU A 1 187 ? 30.046 20.961 -59.590 1.00 57.38 187 LEU A O 1
ATOM 1615 N N . LEU A 1 188 ? 32.274 21.052 -59.473 1.00 57.53 188 LEU A N 1
ATOM 1616 C CA . LEU A 1 188 ? 32.336 20.422 -58.147 1.00 57.53 188 LEU A CA 1
ATOM 1617 C C . LEU A 1 188 ? 31.704 21.296 -57.050 1.00 57.53 188 LEU A C 1
ATOM 1619 O O . LEU A 1 188 ? 31.073 20.779 -56.128 1.00 57.53 188 LEU A O 1
ATOM 1623 N N . ASN A 1 189 ? 31.840 22.622 -57.161 1.00 58.69 189 ASN A N 1
ATOM 1624 C CA . ASN A 1 189 ? 31.182 23.564 -56.260 1.00 58.69 189 ASN A CA 1
ATOM 1625 C C . ASN A 1 189 ? 29.682 23.692 -56.547 1.00 58.69 189 ASN A C 1
ATOM 1627 O O . ASN A 1 189 ? 28.926 23.855 -55.595 1.00 58.69 189 ASN A O 1
ATOM 1631 N N . ALA A 1 190 ? 29.242 23.564 -57.804 1.00 62.72 190 ALA A N 1
ATOM 1632 C CA . ALA A 1 190 ? 27.827 23.515 -58.173 1.00 62.72 190 ALA A CA 1
ATOM 1633 C C . ALA A 1 190 ? 27.153 22.242 -57.641 1.00 62.72 190 ALA A C 1
ATOM 1635 O O . ALA A 1 190 ? 26.138 22.343 -56.962 1.00 62.72 190 ALA A O 1
ATOM 1636 N N . VAL A 1 191 ? 27.779 21.071 -57.810 1.00 64.31 191 VAL A N 1
ATOM 1637 C CA . VAL A 1 191 ? 27.292 19.794 -57.260 1.00 64.31 191 VAL A CA 1
ATOM 1638 C C . VAL A 1 191 ? 27.288 19.816 -55.728 1.00 64.31 191 VAL A C 1
ATOM 1640 O O . VAL A 1 191 ? 26.306 19.407 -55.118 1.00 64.31 191 VAL A O 1
ATOM 1643 N N . ARG A 1 192 ? 28.314 20.382 -55.069 1.00 58.38 192 ARG A N 1
ATOM 1644 C CA . ARG A 1 192 ? 28.306 20.586 -53.603 1.00 58.38 192 ARG A CA 1
ATOM 1645 C C . ARG A 1 192 ? 27.231 21.570 -53.132 1.00 58.38 192 ARG A C 1
ATOM 1647 O O . ARG A 1 192 ? 26.726 21.403 -52.024 1.00 58.38 192 ARG A O 1
ATOM 1654 N N . ARG A 1 193 ? 26.892 22.593 -53.924 1.00 57.12 193 ARG A N 1
ATOM 1655 C CA . ARG A 1 193 ? 25.798 23.535 -53.622 1.00 57.12 193 ARG A CA 1
ATOM 1656 C C . ARG A 1 193 ? 24.432 22.881 -53.811 1.00 57.12 193 ARG A C 1
ATOM 1658 O O . ARG A 1 193 ? 23.565 23.073 -52.969 1.00 57.12 193 ARG A O 1
ATOM 1665 N N . GLN A 1 194 ? 24.281 22.064 -54.849 1.00 59.59 194 GLN A N 1
ATOM 1666 C CA . GLN A 1 194 ? 23.062 21.322 -55.161 1.00 59.59 194 GLN A CA 1
ATOM 1667 C C . GLN A 1 194 ? 22.802 20.211 -54.127 1.00 59.59 194 GLN A C 1
ATOM 1669 O O . GLN A 1 194 ? 21.677 20.076 -53.658 1.00 59.59 194 GLN A O 1
ATOM 1674 N N . LEU A 1 195 ? 23.848 19.521 -53.648 1.00 53.25 195 LEU A N 1
ATOM 1675 C CA . LEU A 1 195 ? 23.747 18.564 -52.535 1.00 53.25 195 LEU A CA 1
ATOM 1676 C C . LEU A 1 195 ? 23.370 19.249 -51.208 1.00 53.25 195 LEU A C 1
ATOM 1678 O O . LEU A 1 195 ? 22.582 18.709 -50.440 1.00 53.25 195 LEU A O 1
ATOM 1682 N N . ARG A 1 196 ? 23.896 20.456 -50.935 1.00 53.56 196 ARG A N 1
ATOM 1683 C CA . ARG A 1 196 ? 23.507 21.254 -49.753 1.00 53.56 196 ARG A CA 1
ATOM 1684 C C . ARG A 1 196 ? 22.095 21.832 -49.860 1.00 53.56 196 ARG A C 1
ATOM 1686 O O . ARG A 1 196 ? 21.460 22.013 -48.832 1.00 53.56 196 ARG A O 1
ATOM 1693 N N . GLN A 1 197 ? 21.598 22.110 -51.067 1.00 53.16 197 GLN A N 1
ATOM 1694 C CA . GLN A 1 197 ? 20.208 22.524 -51.291 1.00 53.16 197 GLN A CA 1
ATOM 1695 C C . GLN A 1 197 ? 19.226 21.349 -51.183 1.00 53.16 197 GLN A C 1
ATOM 1697 O O . GLN A 1 197 ? 18.134 21.545 -50.664 1.00 53.16 197 GLN A O 1
ATOM 1702 N N . GLN A 1 198 ? 19.620 20.135 -51.584 1.00 49.06 198 GLN A N 1
ATOM 1703 C CA . GLN A 1 198 ? 18.809 18.922 -51.402 1.00 49.06 198 GLN A CA 1
ATOM 1704 C C . GLN A 1 198 ? 18.791 18.424 -49.948 1.00 49.06 198 GLN A C 1
ATOM 1706 O O . GLN A 1 198 ? 17.764 17.950 -49.483 1.00 49.06 198 GLN A O 1
ATOM 1711 N N . LEU A 1 199 ? 19.891 18.581 -49.203 1.00 48.38 199 LEU A N 1
ATOM 1712 C CA . LEU A 1 199 ? 19.964 18.240 -47.772 1.00 48.38 199 LEU A CA 1
ATOM 1713 C C . LEU A 1 199 ? 19.532 19.392 -46.842 1.00 48.38 199 LEU A C 1
ATOM 1715 O O . LEU A 1 199 ? 19.481 19.218 -45.629 1.00 48.38 199 LEU A O 1
ATOM 1719 N N . GLY A 1 200 ? 19.246 20.574 -47.398 1.00 42.75 200 GLY A N 1
ATOM 1720 C CA . GLY A 1 200 ? 18.863 21.789 -46.669 1.00 42.75 200 GLY A CA 1
ATOM 1721 C C . GLY A 1 200 ? 17.354 22.050 -46.599 1.00 42.75 200 GLY A C 1
ATOM 1722 O O . GLY A 1 200 ? 16.945 23.075 -46.057 1.00 42.75 200 GLY A O 1
ATOM 1723 N N . GLN A 1 201 ? 16.515 21.159 -47.131 1.00 42.25 201 GLN A N 1
ATOM 1724 C CA . GLN A 1 201 ? 15.059 21.257 -47.012 1.00 42.25 201 GLN A CA 1
ATOM 1725 C C . GLN A 1 201 ? 14.552 20.373 -45.871 1.00 42.25 201 GLN A C 1
ATOM 1727 O O . GLN A 1 201 ? 14.169 19.232 -46.092 1.00 42.25 201 GLN A O 1
ATOM 1732 N N . ASN A 1 202 ? 14.580 20.914 -44.648 1.00 41.06 202 ASN A N 1
ATOM 1733 C CA . ASN A 1 202 ? 13.475 20.834 -43.677 1.00 41.06 202 ASN A CA 1
ATOM 1734 C C . ASN A 1 202 ? 13.850 21.501 -42.339 1.00 41.06 202 ASN A C 1
ATOM 1736 O O . ASN A 1 202 ? 14.083 20.819 -41.346 1.00 41.06 202 ASN A O 1
ATOM 1740 N N . PRO A 1 203 ? 13.857 22.842 -42.238 1.00 40.34 203 PRO A N 1
ATOM 1741 C CA . PRO A 1 203 ? 14.026 23.502 -40.945 1.00 40.34 203 PRO A CA 1
ATOM 1742 C C . PRO A 1 203 ? 12.706 23.650 -40.160 1.00 40.34 203 PRO A C 1
ATOM 1744 O O . PRO A 1 203 ? 12.623 24.503 -39.283 1.00 40.34 203 PRO A O 1
ATOM 1747 N N . ARG A 1 204 ? 11.639 22.893 -40.477 1.00 42.12 204 ARG A N 1
ATOM 1748 C CA . ARG A 1 204 ? 10.303 23.149 -39.892 1.00 42.12 204 ARG A CA 1
ATOM 1749 C C . ARG A 1 204 ? 9.482 21.963 -39.393 1.00 42.12 204 ARG A C 1
ATOM 1751 O O . ARG A 1 204 ? 8.361 22.188 -38.954 1.00 42.12 204 ARG A O 1
ATOM 1758 N N . LYS A 1 205 ? 9.998 20.737 -39.363 1.00 45.16 205 LYS A N 1
ATOM 1759 C CA . LYS A 1 205 ? 9.278 19.621 -38.726 1.00 45.16 205 LYS A CA 1
ATOM 1760 C C . LYS A 1 205 ? 10.261 18.662 -38.081 1.00 45.16 205 LYS A C 1
ATOM 1762 O O . LYS A 1 205 ? 10.625 17.681 -38.709 1.00 45.16 205 LYS A O 1
ATOM 1767 N N . SER A 1 206 ? 10.748 19.019 -36.896 1.00 48.84 206 SER A N 1
ATOM 1768 C CA . SER A 1 206 ? 11.225 18.116 -35.836 1.00 48.84 206 SER A CA 1
ATOM 1769 C C . SER A 1 206 ? 11.896 18.988 -34.780 1.00 48.84 206 SER A C 1
ATOM 1771 O O . SER A 1 206 ? 12.970 19.544 -35.015 1.00 48.84 206 SER A O 1
ATOM 1773 N N . ARG A 1 207 ? 11.269 19.144 -33.609 1.00 56.62 207 ARG A N 1
ATOM 1774 C CA . ARG A 1 207 ? 12.059 19.411 -32.402 1.00 56.62 207 ARG A CA 1
ATOM 1775 C C . ARG A 1 207 ? 13.034 18.237 -32.313 1.00 56.62 207 ARG A C 1
ATOM 1777 O O . ARG A 1 207 ? 12.603 17.096 -32.407 1.00 56.62 207 ARG A O 1
ATOM 1784 N N . SER A 1 208 ? 14.333 18.509 -32.232 1.00 65.69 208 SER A N 1
ATOM 1785 C CA . SER A 1 208 ? 15.324 17.434 -32.102 1.00 65.69 208 SER A CA 1
ATOM 1786 C C . SER A 1 208 ? 15.001 16.607 -30.855 1.00 65.69 208 SER A C 1
ATOM 1788 O O . SER A 1 208 ? 14.616 17.199 -29.844 1.00 65.69 208 SER A O 1
ATOM 1790 N N . LEU A 1 209 ? 15.220 15.285 -30.885 1.00 64.94 209 LEU A N 1
ATOM 1791 C CA . LEU A 1 209 ? 15.199 14.421 -29.691 1.00 64.94 209 LEU A CA 1
ATOM 1792 C C . LEU A 1 209 ? 15.914 15.070 -28.500 1.00 64.94 209 LEU A C 1
ATOM 1794 O O . LEU A 1 209 ? 15.433 15.034 -27.374 1.00 64.94 209 LEU A O 1
ATOM 1798 N N . ARG A 1 210 ? 17.007 15.796 -28.763 1.00 70.12 210 ARG A N 1
ATOM 1799 C CA . ARG A 1 210 ? 17.750 16.562 -27.758 1.00 70.12 210 ARG A CA 1
ATOM 1800 C C . ARG A 1 210 ? 16.886 17.580 -27.001 1.00 70.12 210 ARG A C 1
ATOM 1802 O O . ARG A 1 210 ? 17.062 17.731 -25.800 1.00 70.12 210 ARG A O 1
ATOM 1809 N N . CYS A 1 211 ? 15.957 18.261 -27.671 1.00 73.38 211 CYS A N 1
ATOM 1810 C CA . CYS A 1 211 ? 15.031 19.204 -27.040 1.00 73.38 211 CYS A CA 1
ATOM 1811 C C . CYS A 1 211 ? 14.019 18.486 -26.143 1.00 73.38 211 CYS A C 1
ATOM 1813 O O . CYS A 1 211 ? 13.752 18.958 -25.045 1.00 73.38 211 CYS A O 1
ATOM 1815 N N . TYR A 1 212 ? 13.497 17.339 -26.578 1.00 70.56 212 TYR A N 1
ATOM 1816 C CA . TYR A 1 212 ? 12.563 16.549 -25.777 1.00 70.56 212 TYR A CA 1
ATOM 1817 C C . TYR A 1 212 ? 13.245 15.888 -24.569 1.00 70.56 212 TYR A C 1
ATOM 1819 O O . TYR A 1 212 ? 12.671 15.850 -23.484 1.00 70.56 212 TYR A O 1
ATOM 1827 N N . VAL A 1 213 ? 14.498 15.447 -24.716 1.00 74.81 213 VAL A N 1
ATOM 1828 C CA . VAL A 1 213 ? 15.328 14.944 -23.611 1.00 74.81 213 VAL A CA 1
ATOM 1829 C C . VAL A 1 213 ? 15.611 16.054 -22.594 1.00 74.81 213 VAL A C 1
ATOM 1831 O O . VAL A 1 213 ? 15.490 15.832 -21.390 1.00 74.81 213 VAL A O 1
ATOM 1834 N N . SER A 1 214 ? 15.944 17.264 -23.054 1.00 78.12 214 SER A N 1
ATOM 1835 C CA . SER A 1 214 ? 16.114 18.424 -22.171 1.00 78.12 214 SER A CA 1
ATOM 1836 C C . SER A 1 214 ? 14.819 18.797 -21.445 1.00 78.12 214 SER A C 1
ATOM 1838 O O . SER A 1 214 ? 14.849 18.988 -20.231 1.00 78.12 214 SER A O 1
ATOM 1840 N N . ASP A 1 215 ? 13.687 18.836 -22.152 1.00 76.44 215 ASP A N 1
ATOM 1841 C CA . ASP A 1 215 ? 12.379 19.118 -21.554 1.00 76.44 215 ASP A CA 1
ATOM 1842 C C . ASP A 1 215 ? 12.020 18.038 -20.510 1.00 76.44 215 ASP A C 1
ATOM 1844 O O . ASP A 1 215 ? 11.635 18.368 -19.392 1.00 76.44 215 ASP A O 1
ATOM 1848 N N . SER A 1 216 ? 12.232 16.752 -20.816 1.00 77.38 216 SER A N 1
ATOM 1849 C CA . SER A 1 216 ? 11.997 15.625 -19.895 1.00 77.38 216 SER A CA 1
ATOM 1850 C C . SER A 1 216 ? 12.834 15.718 -18.613 1.00 77.38 216 SER A C 1
ATOM 1852 O O . SER A 1 216 ? 12.324 15.484 -17.515 1.00 77.38 216 SER A O 1
ATOM 1854 N N . ASN A 1 217 ? 14.104 16.117 -18.724 1.00 82.44 217 ASN A N 1
ATOM 1855 C CA . ASN A 1 217 ? 14.973 16.318 -17.564 1.00 82.44 217 ASN A CA 1
ATOM 1856 C C . ASN A 1 217 ? 14.538 17.513 -16.706 1.00 82.44 217 ASN A C 1
ATOM 1858 O O . ASN A 1 217 ? 14.533 17.397 -15.481 1.00 82.44 217 ASN A O 1
ATOM 1862 N N . ASN A 1 218 ? 14.115 18.619 -17.324 1.00 83.62 218 ASN A N 1
ATOM 1863 C CA . ASN A 1 218 ? 13.569 19.764 -16.592 1.00 83.62 218 ASN A CA 1
ATOM 1864 C C . ASN A 1 218 ? 12.291 19.380 -15.831 1.00 83.62 218 ASN A C 1
ATOM 1866 O O . ASN A 1 218 ? 12.188 19.652 -14.640 1.00 83.62 218 ASN A O 1
ATOM 1870 N N . TRP A 1 219 ? 11.366 18.650 -16.463 1.00 78.56 219 TRP A N 1
ATOM 1871 C CA . TRP A 1 219 ? 10.141 18.190 -15.795 1.00 78.56 219 TRP A CA 1
ATOM 1872 C C . TRP A 1 219 ? 10.408 17.226 -14.637 1.00 78.56 219 TRP A C 1
ATOM 1874 O O . TRP A 1 219 ? 9.707 17.270 -13.626 1.00 78.56 219 TRP A O 1
ATOM 1884 N N . ARG A 1 220 ? 11.421 16.358 -14.754 1.00 80.62 220 ARG A N 1
ATOM 1885 C CA . ARG A 1 220 ? 11.862 15.506 -13.637 1.00 80.62 220 ARG A CA 1
ATOM 1886 C C . ARG A 1 220 ? 12.381 16.341 -12.470 1.00 80.62 220 ARG A C 1
ATOM 1888 O O . ARG A 1 220 ? 12.057 16.033 -11.327 1.00 80.62 220 ARG A O 1
ATOM 1895 N N . TRP A 1 221 ? 13.149 17.389 -12.759 1.00 84.25 221 TRP A N 1
ATOM 1896 C CA . TRP A 1 221 ? 13.689 18.285 -11.742 1.00 84.25 221 TRP A CA 1
ATOM 1897 C C . TRP A 1 221 ? 12.581 19.078 -11.033 1.00 84.25 221 TRP A C 1
ATOM 1899 O O . TRP A 1 221 ? 12.503 19.047 -9.805 1.00 84.25 221 TRP A O 1
ATOM 1909 N N . ASP A 1 222 ? 11.653 19.667 -11.792 1.00 83.94 222 ASP A N 1
ATOM 1910 C CA . ASP A 1 222 ? 10.484 20.376 -11.254 1.00 83.94 222 ASP A CA 1
ATOM 1911 C C . ASP A 1 222 ? 9.609 19.452 -10.391 1.00 83.94 222 ASP A C 1
ATOM 1913 O O . ASP A 1 222 ? 9.114 19.843 -9.332 1.00 83.94 222 ASP A O 1
ATOM 1917 N N . TYR A 1 223 ? 9.436 18.196 -10.811 1.00 84.62 223 TYR A N 1
ATOM 1918 C CA . TYR A 1 223 ? 8.703 17.187 -10.049 1.00 84.62 223 TYR A CA 1
ATOM 1919 C C . TYR A 1 223 ? 9.410 16.814 -8.736 1.00 84.62 223 TYR A C 1
ATOM 1921 O O . TYR A 1 223 ? 8.766 16.690 -7.691 1.00 84.62 223 TYR A O 1
ATOM 1929 N N . GLU A 1 224 ? 10.734 16.656 -8.749 1.00 86.75 224 GLU A N 1
ATOM 1930 C CA . GLU A 1 22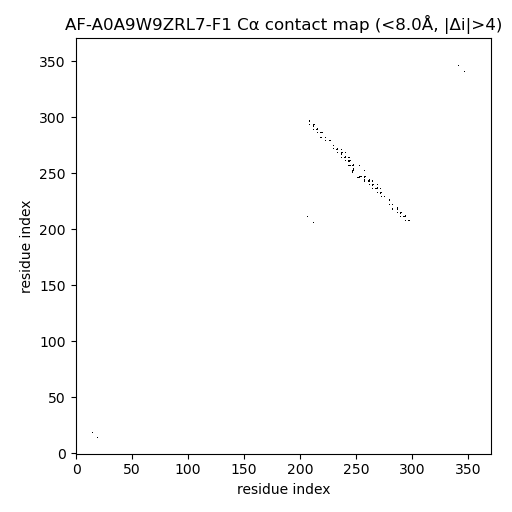4 ? 11.508 16.415 -7.529 1.00 86.75 224 GLU A CA 1
ATOM 1931 C C . GLU A 1 224 ? 11.450 17.599 -6.562 1.00 86.75 224 GLU A C 1
ATOM 1933 O O . GLU A 1 224 ? 11.350 17.402 -5.346 1.00 86.75 224 GLU A O 1
ATOM 1938 N N . GLU A 1 225 ? 11.488 18.825 -7.079 1.00 88.81 225 GLU A N 1
ATOM 1939 C CA . GLU A 1 225 ? 11.345 20.028 -6.269 1.00 88.81 225 GLU A CA 1
ATOM 1940 C C . GLU A 1 225 ? 9.940 20.121 -5.658 1.00 88.81 225 GLU A C 1
ATOM 1942 O O . GLU A 1 225 ? 9.815 20.317 -4.446 1.00 88.81 225 GLU A O 1
ATOM 1947 N N . GLN A 1 226 ? 8.891 19.847 -6.441 1.00 87.69 226 GLN A N 1
ATOM 1948 C CA . GLN A 1 226 ? 7.511 19.729 -5.953 1.00 87.69 226 GLN A CA 1
ATOM 1949 C C . GLN A 1 226 ? 7.352 18.642 -4.886 1.00 87.69 226 GLN A C 1
ATOM 1951 O O . GLN A 1 226 ? 6.647 18.831 -3.898 1.00 87.69 226 GLN A O 1
ATOM 1956 N N . ARG A 1 227 ? 8.030 17.501 -5.031 1.00 88.25 227 ARG A N 1
ATOM 1957 C CA . ARG A 1 227 ? 8.001 16.439 -4.019 1.00 88.25 227 ARG A CA 1
ATOM 1958 C C . ARG A 1 227 ? 8.656 16.891 -2.714 1.00 88.25 227 ARG A C 1
ATOM 1960 O O . ARG A 1 227 ? 8.139 16.597 -1.637 1.00 88.25 227 ARG A O 1
ATOM 1967 N N . LYS A 1 228 ? 9.777 17.616 -2.789 1.00 92.44 228 LYS A N 1
ATOM 1968 C CA . LYS A 1 228 ? 10.464 18.163 -1.607 1.00 92.44 228 LYS A CA 1
ATOM 1969 C C . LYS A 1 228 ? 9.615 19.225 -0.908 1.00 92.44 228 LYS A C 1
ATOM 1971 O O . LYS A 1 228 ? 9.544 19.219 0.320 1.00 92.44 228 LYS A O 1
ATOM 1976 N N . THR A 1 229 ? 8.964 20.117 -1.655 1.00 90.69 229 THR A N 1
ATOM 1977 C CA . THR A 1 229 ? 8.056 21.123 -1.080 1.00 90.69 229 THR A CA 1
ATOM 1978 C C . THR A 1 229 ? 6.820 20.467 -0.471 1.00 90.69 229 THR A C 1
ATOM 1980 O O . THR A 1 229 ? 6.487 20.775 0.672 1.00 90.69 229 THR A O 1
ATOM 1983 N N . ALA A 1 230 ? 6.225 19.481 -1.147 1.00 90.81 230 ALA A N 1
ATOM 1984 C CA . ALA A 1 230 ? 5.127 18.677 -0.618 1.00 90.81 230 ALA A CA 1
ATOM 1985 C C . ALA A 1 230 ? 5.492 17.991 0.696 1.00 90.81 230 ALA A C 1
ATOM 1987 O O . ALA A 1 230 ? 4.741 18.055 1.666 1.00 90.81 230 ALA A O 1
ATOM 1988 N N . GLN A 1 231 ? 6.672 17.374 0.751 1.00 92.25 231 GLN A N 1
ATOM 1989 C CA . GLN A 1 231 ? 7.136 16.702 1.954 1.00 92.25 231 GLN A CA 1
ATOM 1990 C C . GLN A 1 231 ? 7.297 17.685 3.116 1.00 92.25 231 GLN A C 1
ATOM 1992 O O . GLN A 1 231 ? 6.823 17.380 4.204 1.00 92.25 231 GLN A O 1
ATOM 1997 N N . ARG A 1 232 ? 7.869 18.874 2.878 1.00 94.62 232 ARG A N 1
ATOM 1998 C CA . ARG A 1 232 ? 7.997 19.934 3.894 1.00 94.62 232 ARG A CA 1
ATOM 1999 C C . ARG A 1 232 ? 6.640 20.449 4.384 1.00 94.62 232 ARG A C 1
ATOM 2001 O O . ARG A 1 232 ? 6.436 20.542 5.592 1.00 94.62 232 ARG A O 1
ATOM 2008 N N . GLU A 1 233 ? 5.712 20.752 3.474 1.00 94.19 233 GLU A N 1
ATOM 2009 C CA . GLU A 1 233 ? 4.369 21.243 3.822 1.00 94.19 233 GLU A CA 1
ATOM 2010 C C . GLU A 1 233 ? 3.572 20.185 4.603 1.00 94.19 233 GLU A C 1
ATOM 2012 O O . GLU A 1 233 ? 2.949 20.496 5.618 1.00 94.19 233 GLU A O 1
ATOM 2017 N N . VAL A 1 234 ? 3.639 18.914 4.190 1.00 94.94 234 VAL A N 1
ATOM 2018 C CA . VAL A 1 234 ? 2.978 17.806 4.895 1.00 94.94 234 VAL A CA 1
ATOM 2019 C C . VAL A 1 234 ? 3.603 17.571 6.269 1.00 94.94 234 VAL A C 1
ATOM 2021 O O . VAL A 1 234 ? 2.865 17.346 7.226 1.00 94.94 234 VAL A O 1
ATOM 2024 N N . THR A 1 235 ? 4.934 17.623 6.405 1.00 94.06 235 THR A N 1
ATOM 2025 C CA . THR A 1 235 ? 5.577 17.505 7.725 1.00 94.06 235 THR A CA 1
ATOM 2026 C C . THR A 1 235 ? 5.178 18.657 8.636 1.00 94.06 235 THR A C 1
ATOM 2028 O O . THR A 1 235 ? 4.771 18.411 9.763 1.00 94.06 235 THR A O 1
ATOM 2031 N N . GLN A 1 236 ? 5.165 19.890 8.124 1.00 95.50 236 GLN A N 1
ATOM 2032 C CA . GLN A 1 236 ? 4.760 21.062 8.898 1.00 95.50 236 GLN A CA 1
ATOM 2033 C C . GLN A 1 236 ? 3.296 20.971 9.356 1.00 95.50 236 GLN A C 1
ATOM 2035 O O . GLN A 1 236 ? 2.991 21.297 10.501 1.00 95.50 236 GLN A O 1
ATOM 2040 N N . ALA A 1 237 ? 2.391 20.496 8.495 1.00 93.56 237 ALA A N 1
ATOM 2041 C CA . ALA A 1 237 ? 0.991 20.276 8.855 1.00 93.56 237 ALA A CA 1
ATOM 2042 C C . ALA A 1 237 ? 0.830 19.158 9.903 1.00 93.56 237 ALA A C 1
ATOM 2044 O O . ALA A 1 237 ? 0.087 19.327 10.868 1.00 93.56 237 ALA A O 1
ATOM 2045 N N . LYS A 1 238 ? 1.577 18.051 9.778 1.00 95.56 238 LYS A N 1
ATOM 2046 C CA . LYS A 1 238 ? 1.611 16.984 10.796 1.00 95.56 238 LYS A CA 1
ATOM 2047 C C . LYS A 1 238 ? 2.129 17.488 12.141 1.00 95.56 238 LYS A C 1
ATOM 2049 O O . LYS A 1 238 ? 1.582 17.125 13.177 1.00 95.56 238 LYS A O 1
ATOM 2054 N N . ASP A 1 239 ? 3.153 18.333 12.133 1.00 95.94 239 ASP A N 1
ATOM 2055 C CA . ASP A 1 239 ? 3.707 18.913 13.355 1.00 95.94 239 ASP A CA 1
ATOM 2056 C C . ASP A 1 239 ? 2.740 19.922 13.993 1.00 95.94 239 ASP A C 1
ATOM 2058 O O . ASP A 1 239 ? 2.681 20.031 15.214 1.00 95.94 239 ASP A O 1
ATOM 2062 N N . SER A 1 240 ? 1.927 20.634 13.206 1.00 93.88 240 SER A N 1
ATOM 2063 C CA . SER A 1 240 ? 0.831 21.461 13.734 1.00 93.88 240 SER A CA 1
ATOM 2064 C C . SER A 1 240 ? -0.257 20.626 14.410 1.00 93.88 240 SER A C 1
ATOM 2066 O O . SER A 1 240 ? -0.651 20.963 15.523 1.00 93.88 240 SER A O 1
ATOM 2068 N N . VAL A 1 241 ? -0.676 19.510 13.803 1.00 95.25 241 VAL A N 1
ATOM 2069 C CA . VAL A 1 241 ? -1.616 18.558 14.423 1.00 95.25 241 VAL A CA 1
ATOM 2070 C C . VAL A 1 241 ? -1.058 18.042 15.752 1.00 95.25 241 VAL A C 1
ATOM 2072 O O . VAL A 1 241 ? -1.708 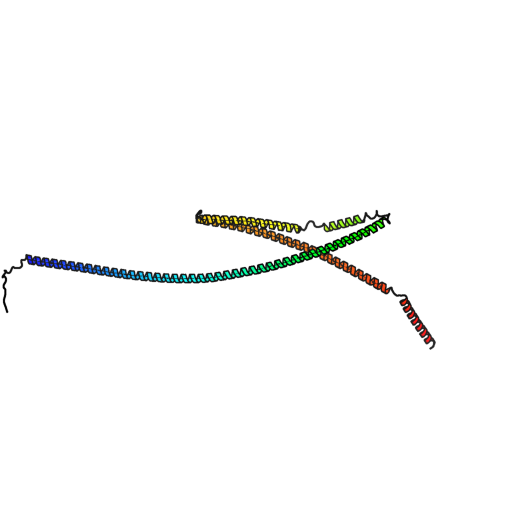18.185 16.785 1.00 95.25 241 VAL A O 1
ATOM 2075 N N . ARG A 1 242 ? 0.183 17.537 15.749 1.00 94.38 242 ARG A N 1
ATOM 2076 C CA . ARG A 1 242 ? 0.851 17.012 16.952 1.00 94.38 242 ARG A CA 1
ATOM 2077 C C . ARG A 1 242 ? 0.980 18.052 18.059 1.00 94.38 242 ARG A C 1
ATOM 2079 O O . ARG A 1 242 ? 0.769 17.718 19.218 1.00 94.38 242 ARG A O 1
ATOM 2086 N N . ARG A 1 243 ? 1.304 19.305 17.719 1.00 95.38 243 ARG A N 1
ATOM 2087 C CA . ARG A 1 243 ? 1.369 20.402 18.698 1.00 95.38 243 ARG A CA 1
ATOM 2088 C C . ARG A 1 243 ? 0.017 20.639 19.361 1.00 95.38 243 ARG A C 1
ATOM 2090 O O . ARG A 1 243 ? -0.050 20.725 20.579 1.00 95.38 243 ARG A O 1
ATOM 2097 N N . VAL A 1 244 ? -1.064 20.695 18.584 1.00 93.25 244 VAL A N 1
ATOM 2098 C CA . VAL A 1 244 ? -2.412 20.905 19.135 1.00 93.25 244 VAL A CA 1
ATOM 2099 C C . VAL A 1 244 ? -2.877 19.702 19.965 1.00 93.25 244 VAL A C 1
ATOM 2101 O O . VAL A 1 244 ? -3.521 19.885 21.001 1.00 93.25 244 VAL A O 1
ATOM 2104 N N . GLU A 1 245 ? -2.527 18.483 19.556 1.00 93.19 245 GLU A N 1
ATOM 2105 C CA . GLU A 1 245 ? -2.762 17.266 20.340 1.00 93.19 245 GLU A CA 1
ATOM 2106 C C . GLU A 1 245 ? -2.019 17.315 21.682 1.00 93.19 245 GLU A C 1
ATOM 2108 O O . GLU A 1 245 ? -2.638 17.113 22.726 1.00 93.19 245 GLU A O 1
ATOM 2113 N N . GLN A 1 246 ? -0.728 17.661 21.677 1.00 93.88 246 GLN A N 1
ATOM 2114 C CA . GLN A 1 246 ? 0.083 17.808 22.889 1.00 93.88 246 GLN A CA 1
ATOM 2115 C C . GLN A 1 246 ? -0.459 18.895 23.821 1.00 93.88 246 GLN A C 1
ATOM 2117 O O . GLN A 1 246 ? -0.700 18.613 24.989 1.00 93.88 246 GLN A O 1
ATOM 2122 N N . GLU A 1 247 ? -0.762 20.091 23.309 1.00 93.19 247 GLU A N 1
ATOM 2123 C CA . GLU A 1 247 ? -1.362 21.175 24.101 1.00 93.19 247 GLU A CA 1
ATOM 2124 C C . GLU A 1 247 ? -2.702 20.762 24.738 1.00 93.19 247 GLU A C 1
ATOM 2126 O O . GLU A 1 247 ? -3.047 21.202 25.836 1.00 93.19 247 GLU A O 1
ATOM 2131 N N . THR A 1 248 ? -3.476 19.909 24.061 1.00 91.38 248 THR A N 1
ATOM 2132 C CA . THR A 1 248 ? -4.741 19.388 24.596 1.00 91.38 248 THR A CA 1
ATOM 2133 C C . THR A 1 248 ? -4.503 18.347 25.692 1.00 91.38 248 THR A C 1
ATOM 2135 O O . THR A 1 248 ? -5.199 18.363 26.705 1.00 91.38 248 THR A O 1
ATOM 2138 N N . LEU A 1 249 ? -3.516 17.463 25.519 1.00 91.56 249 LEU A N 1
ATOM 2139 C CA . LEU A 1 249 ? -3.153 16.437 26.505 1.00 91.56 249 LEU A CA 1
ATOM 2140 C C . LEU A 1 249 ? -2.493 17.027 27.758 1.00 91.56 249 LEU A C 1
ATOM 2142 O O . LEU A 1 249 ? -2.746 16.553 28.862 1.00 91.56 249 LEU A O 1
ATOM 2146 N N . GLU A 1 250 ? -1.695 18.081 27.600 1.00 94.38 250 GLU A N 1
ATOM 2147 C CA . GLU A 1 250 ? -1.061 18.828 28.695 1.00 94.38 250 GLU A CA 1
ATOM 2148 C C . GLU A 1 250 ? -2.051 19.733 29.452 1.00 94.38 250 GLU A C 1
ATOM 2150 O O . GLU A 1 250 ? -1.694 20.354 30.452 1.00 94.38 250 GLU A O 1
ATOM 2155 N N . GLY A 1 251 ? -3.305 19.817 28.995 1.00 90.06 251 GLY A N 1
ATOM 2156 C CA . GLY A 1 251 ? -4.348 20.624 29.628 1.00 90.06 251 GLY A CA 1
ATOM 2157 C C . GLY A 1 251 ? -4.231 22.127 29.364 1.00 90.06 251 GLY A C 1
ATOM 2158 O O . GLY A 1 251 ? -4.964 22.908 29.970 1.00 90.06 251 GLY A O 1
ATOM 2159 N N . LEU A 1 252 ? -3.365 22.550 28.433 1.00 89.69 252 LEU A N 1
ATOM 2160 C CA . LEU A 1 252 ? -3.272 23.943 27.972 1.00 89.69 252 LEU A CA 1
ATOM 2161 C C . LEU A 1 252 ? -4.533 24.374 27.202 1.00 89.69 252 LEU A C 1
ATOM 2163 O O . LEU A 1 252 ? -4.813 25.566 27.071 1.00 89.69 252 LEU A O 1
ATOM 2167 N N . ARG A 1 253 ? -5.323 23.407 26.715 1.00 88.81 253 ARG A N 1
ATOM 2168 C CA . ARG A 1 253 ? -6.646 23.612 26.111 1.00 88.81 253 ARG A CA 1
ATOM 2169 C C . ARG A 1 253 ? -7.695 22.763 26.821 1.00 88.81 253 ARG A C 1
ATOM 2171 O O . ARG A 1 253 ? -7.442 21.621 27.189 1.00 88.81 253 ARG A O 1
ATOM 2178 N N . SER A 1 254 ? -8.910 23.299 26.954 1.00 89.12 254 SER A N 1
ATOM 2179 C CA . SER A 1 254 ? -10.058 22.493 27.392 1.00 89.12 254 SER A CA 1
ATOM 2180 C C . SER A 1 254 ? -10.320 21.359 26.394 1.00 89.12 254 SER A C 1
ATOM 2182 O O . SER A 1 254 ? -10.124 21.549 25.197 1.00 89.12 254 SER A O 1
ATOM 2184 N N . LEU A 1 255 ? -10.805 20.199 26.841 1.00 86.88 255 LEU A N 1
ATOM 2185 C CA . LEU A 1 255 ? -11.014 19.038 25.959 1.00 86.88 255 LEU A CA 1
ATOM 2186 C C . LEU A 1 255 ? -11.952 19.332 24.772 1.00 86.88 255 LEU A C 1
ATOM 2188 O O . LEU A 1 255 ? -11.737 18.835 23.669 1.00 86.88 255 LEU A O 1
ATOM 2192 N N . THR A 1 256 ? -12.967 20.174 24.964 1.00 86.69 256 THR A N 1
ATOM 2193 C CA . THR A 1 256 ? -13.906 20.593 23.911 1.00 86.69 256 THR A CA 1
ATOM 2194 C C . THR A 1 256 ? -13.260 21.520 22.878 1.00 86.69 256 THR A C 1
ATOM 2196 O O . THR A 1 256 ? -13.461 21.341 21.672 1.00 86.69 256 THR A O 1
ATOM 2199 N N . THR A 1 257 ? -12.446 22.487 23.312 1.00 89.94 257 THR A N 1
ATOM 2200 C CA . THR A 1 257 ? -11.696 23.361 22.388 1.00 89.94 257 THR A CA 1
ATOM 2201 C C . THR A 1 257 ? -10.506 22.647 21.749 1.00 89.94 257 THR A C 1
ATOM 2203 O O . THR A 1 257 ? -10.185 22.901 20.592 1.00 89.94 257 THR A O 1
ATOM 2206 N N . GLY A 1 258 ? -9.886 21.711 22.464 1.00 90.31 258 GLY A N 1
ATOM 2207 C CA . GLY A 1 258 ? -8.831 20.840 21.965 1.00 90.31 258 GLY A CA 1
ATOM 2208 C C . GLY A 1 258 ? -9.332 19.922 20.857 1.00 90.31 258 GLY A C 1
ATOM 2209 O O . GLY A 1 258 ? -8.787 19.953 19.760 1.00 90.31 258 GLY A O 1
ATOM 2210 N N . LYS A 1 259 ? -10.441 19.198 21.076 1.00 92.19 259 LYS A N 1
ATOM 2211 C CA . LYS A 1 259 ? -11.048 18.319 20.060 1.00 92.19 259 LYS A CA 1
ATOM 2212 C C . LYS A 1 259 ? -11.350 19.058 18.752 1.00 92.19 259 LYS A C 1
ATOM 2214 O O . LYS A 1 259 ? -10.948 18.607 17.684 1.00 92.19 259 LYS A O 1
ATOM 2219 N N . SER A 1 260 ? -12.013 20.211 18.835 1.00 93.25 260 SER A N 1
ATOM 2220 C CA . SER A 1 260 ? -12.352 21.013 17.649 1.00 93.25 260 SER A CA 1
ATOM 2221 C C . SER A 1 260 ? -11.119 21.589 16.940 1.00 93.25 260 SER A C 1
ATOM 2223 O O . SER A 1 260 ? -11.096 21.661 15.711 1.00 93.25 260 SER A O 1
ATOM 2225 N N . ALA A 1 261 ? -10.070 21.955 17.681 1.00 91.75 261 ALA A N 1
ATOM 2226 C CA . ALA A 1 261 ? -8.811 22.408 17.098 1.00 91.75 261 ALA A CA 1
ATOM 2227 C C . ALA A 1 261 ? -8.034 21.271 16.415 1.00 91.75 261 ALA A C 1
ATOM 2229 O O . ALA A 1 261 ? -7.519 21.475 15.318 1.00 91.75 261 ALA A O 1
ATOM 2230 N N . ILE A 1 262 ? -8.000 20.077 17.018 1.00 93.31 262 ILE A N 1
ATOM 2231 C CA . ILE A 1 262 ? -7.415 18.866 16.425 1.00 93.31 262 ILE A CA 1
ATOM 2232 C C . ILE A 1 262 ? -8.138 18.545 15.111 1.00 93.31 262 ILE A C 1
ATOM 2234 O O . ILE A 1 262 ? -7.495 18.444 14.072 1.00 93.31 262 ILE A O 1
ATOM 2238 N N . GLU A 1 263 ? -9.474 18.491 15.108 1.00 94.06 263 GLU A N 1
ATOM 2239 C CA . GLU A 1 263 ? -10.279 18.278 13.892 1.00 94.06 263 GLU A CA 1
ATOM 2240 C C . GLU A 1 263 ? -10.049 19.358 12.814 1.00 94.06 263 GLU A C 1
ATOM 2242 O O . GLU A 1 263 ? -10.148 19.088 11.615 1.00 94.06 263 GLU A O 1
ATOM 2247 N N . GLY A 1 264 ? -9.760 20.598 13.220 1.00 94.19 264 GLY A N 1
ATOM 2248 C CA . GLY A 1 264 ? -9.410 21.690 12.312 1.00 94.19 264 GLY 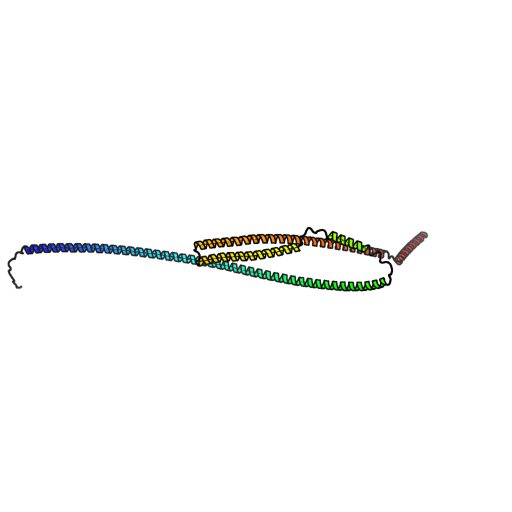A CA 1
ATOM 2249 C C . GLY A 1 264 ? -8.037 21.508 11.661 1.00 94.19 264 GLY A C 1
ATOM 2250 O O . GLY A 1 264 ? -7.912 21.655 10.445 1.00 94.19 264 GLY A O 1
ATOM 2251 N N . GLU A 1 265 ? -7.015 21.156 12.443 1.00 94.06 265 GLU A N 1
ATOM 2252 C CA . GLU A 1 265 ? -5.667 20.886 11.925 1.00 94.06 265 GLU A CA 1
ATOM 2253 C C . GLU A 1 265 ? -5.614 19.600 11.087 1.00 94.06 265 GLU A C 1
ATOM 2255 O O . GLU A 1 265 ? -4.922 19.562 10.069 1.00 94.06 265 GLU A O 1
ATOM 2260 N N . TRP A 1 266 ? -6.399 18.577 11.438 1.00 95.38 266 TRP A N 1
ATOM 2261 C CA . TRP A 1 266 ? -6.548 17.369 10.620 1.00 95.38 266 TRP A CA 1
ATOM 2262 C C . TRP A 1 266 ? -7.147 17.681 9.247 1.00 95.38 266 TRP A C 1
ATOM 2264 O O . TRP A 1 266 ? -6.592 17.253 8.236 1.00 95.38 266 TRP A O 1
ATOM 2274 N N . ARG A 1 267 ? -8.197 18.512 9.179 1.00 95.50 267 ARG A N 1
ATOM 2275 C CA . ARG A 1 267 ? -8.746 18.979 7.894 1.00 95.50 267 ARG A CA 1
ATOM 2276 C C . ARG A 1 267 ? -7.717 19.748 7.064 1.00 95.50 267 ARG A C 1
ATOM 2278 O O . ARG A 1 267 ? -7.601 19.514 5.865 1.00 95.50 267 ARG A O 1
ATOM 2285 N N . ARG A 1 268 ? -6.913 20.615 7.688 1.00 94.19 268 ARG A N 1
ATOM 2286 C CA . ARG A 1 268 ? -5.817 21.322 6.994 1.00 94.19 268 ARG A CA 1
ATOM 2287 C C . ARG A 1 268 ? -4.763 20.354 6.455 1.00 94.19 268 ARG A C 1
ATOM 2289 O O . ARG A 1 268 ? -4.283 20.532 5.337 1.00 94.19 268 ARG A O 1
ATOM 2296 N N . LEU A 1 269 ? -4.410 19.317 7.216 1.00 95.00 269 LEU A N 1
ATOM 2297 C CA . LEU A 1 269 ? -3.493 18.270 6.764 1.00 95.00 269 LEU A CA 1
ATOM 2298 C C . LEU A 1 269 ? -4.061 17.507 5.557 1.00 95.00 269 LEU A C 1
ATOM 2300 O O . LEU A 1 269 ? -3.331 17.275 4.592 1.00 95.00 269 LEU A O 1
ATOM 2304 N N . GLU A 1 270 ? -5.347 17.158 5.580 1.00 95.19 270 GLU A N 1
ATOM 2305 C CA . GLU A 1 270 ? -6.042 16.523 4.454 1.00 95.19 270 GLU A CA 1
ATOM 2306 C C . GLU A 1 270 ? -6.068 17.425 3.212 1.00 95.19 270 GLU A C 1
ATOM 2308 O O . GLU A 1 270 ? -5.781 16.961 2.107 1.00 95.19 270 GLU A O 1
ATOM 2313 N N . GLU A 1 271 ? -6.334 18.723 3.371 1.00 95.56 271 GLU A N 1
ATOM 2314 C CA . GLU A 1 271 ? -6.306 19.704 2.279 1.00 95.56 271 GLU A CA 1
ATOM 2315 C C . GLU A 1 271 ? -4.913 19.824 1.646 1.00 95.56 271 GLU A C 1
ATOM 2317 O O . GLU A 1 271 ? -4.786 19.807 0.416 1.00 95.56 271 GLU A O 1
ATOM 2322 N N . VAL A 1 272 ? -3.860 19.896 2.467 1.00 94.38 272 VAL A N 1
ATOM 2323 C CA . VAL A 1 272 ? -2.463 19.934 2.003 1.00 94.38 272 VAL A CA 1
ATOM 2324 C C . VAL A 1 272 ? -2.109 18.644 1.261 1.00 94.38 272 VAL A C 1
ATOM 2326 O O . VAL A 1 272 ? -1.535 18.696 0.171 1.00 94.38 272 VAL A O 1
ATOM 2329 N N . GLN A 1 273 ? -2.494 17.480 1.786 1.00 92.25 273 GLN A N 1
ATOM 2330 C CA . GLN A 1 273 ? -2.276 16.201 1.106 1.00 92.25 273 GLN A CA 1
ATOM 2331 C C . GLN A 1 273 ? -3.048 16.112 -0.217 1.00 92.25 273 GLN A C 1
ATOM 2333 O O . GLN A 1 273 ? -2.489 15.687 -1.229 1.00 92.25 273 GLN A O 1
ATOM 2338 N N . ALA A 1 274 ? -4.302 16.566 -0.253 1.00 93.75 274 ALA A N 1
ATOM 2339 C CA . ALA A 1 274 ? -5.116 16.586 -1.464 1.00 93.75 274 ALA A CA 1
ATOM 2340 C C . ALA A 1 274 ? -4.553 17.545 -2.526 1.00 93.75 274 ALA A C 1
ATOM 2342 O O . ALA A 1 274 ? -4.536 17.206 -3.712 1.00 93.75 274 ALA A O 1
ATOM 2343 N N . LYS A 1 275 ? -4.054 18.722 -2.124 1.00 94.44 275 LYS A N 1
ATOM 2344 C CA . LYS A 1 275 ? -3.355 19.674 -3.004 1.00 94.44 275 LYS A CA 1
ATOM 2345 C C . LYS A 1 275 ? -2.146 19.013 -3.669 1.00 94.44 275 LYS A C 1
ATOM 2347 O O . LYS A 1 275 ? -2.035 19.054 -4.894 1.00 94.44 275 LYS A O 1
ATOM 2352 N N . HIS A 1 276 ? -1.282 18.366 -2.886 1.00 92.00 276 HIS A N 1
ATOM 2353 C CA . HIS A 1 276 ? -0.073 17.721 -3.411 1.00 92.00 276 HIS A CA 1
ATOM 2354 C C . HIS A 1 276 ? -0.364 16.470 -4.233 1.00 92.00 276 HIS A C 1
ATOM 2356 O O . HIS A 1 276 ? 0.329 16.228 -5.215 1.00 92.00 276 HIS A O 1
ATOM 2362 N N . LYS A 1 277 ? -1.432 15.728 -3.919 1.00 92.81 277 LYS A N 1
ATOM 2363 C CA . LYS A 1 277 ? -1.912 14.625 -4.763 1.00 92.81 277 LYS A CA 1
ATOM 2364 C C . LYS A 1 277 ? -2.337 15.121 -6.148 1.00 92.81 277 LYS A C 1
ATOM 2366 O O . LYS A 1 277 ? -1.871 14.600 -7.152 1.00 92.81 277 LYS A O 1
ATOM 2371 N N . ARG A 1 278 ? -3.147 16.184 -6.217 1.00 91.50 278 ARG A N 1
ATOM 2372 C CA . ARG A 1 278 ? -3.552 16.781 -7.505 1.00 91.50 278 ARG A CA 1
ATOM 2373 C C . ARG A 1 278 ? -2.351 17.306 -8.296 1.00 91.50 278 ARG A C 1
ATOM 2375 O O . ARG A 1 278 ? -2.299 17.113 -9.506 1.00 91.50 278 ARG A O 1
ATOM 2382 N N . ALA A 1 279 ? -1.395 17.953 -7.629 1.00 88.88 279 ALA A N 1
ATOM 2383 C CA . ALA A 1 279 ? -0.177 18.444 -8.272 1.00 88.88 279 ALA A CA 1
ATOM 2384 C C . ALA A 1 279 ? 0.693 17.294 -8.810 1.00 88.88 279 ALA A C 1
ATOM 2386 O O . ALA A 1 279 ? 1.154 17.355 -9.947 1.00 88.88 279 ALA A O 1
ATOM 2387 N N . HIS A 1 280 ? 0.854 16.222 -8.029 1.00 87.75 280 HIS A N 1
ATOM 2388 C CA . HIS A 1 280 ? 1.542 15.004 -8.449 1.00 87.75 280 HIS A CA 1
ATOM 2389 C C . HIS A 1 280 ? 0.907 14.406 -9.708 1.00 87.75 280 HIS A C 1
ATOM 2391 O O . HIS A 1 280 ? 1.609 14.157 -10.685 1.00 87.75 280 HIS A O 1
ATOM 2397 N N . ASP A 1 281 ? -0.416 14.231 -9.711 1.00 89.31 281 ASP A N 1
ATOM 2398 C CA . ASP A 1 281 ? -1.136 13.625 -10.834 1.00 89.31 281 ASP A CA 1
ATOM 2399 C C . ASP A 1 281 ? -1.014 14.479 -12.110 1.00 89.31 281 ASP A C 1
ATOM 2401 O O . ASP A 1 281 ? -0.807 13.948 -13.202 1.00 89.31 281 ASP A O 1
ATOM 2405 N N . GLN A 1 282 ? -1.048 15.811 -11.978 1.00 88.44 282 GLN A N 1
ATOM 2406 C CA . GLN A 1 282 ? -0.818 16.739 -13.092 1.00 88.44 282 GLN A CA 1
ATOM 2407 C C . GLN A 1 282 ? 0.614 16.665 -13.640 1.00 88.44 282 GLN A C 1
ATOM 2409 O O . GLN A 1 282 ? 0.810 16.662 -14.856 1.00 88.44 282 GLN A O 1
ATOM 2414 N N . SER A 1 283 ? 1.619 16.618 -12.766 1.00 84.50 283 SER A N 1
ATOM 2415 C CA . SER A 1 283 ? 3.023 16.507 -13.175 1.00 84.50 283 SER A CA 1
ATOM 2416 C C . SER A 1 283 ? 3.317 15.146 -13.808 1.00 84.50 283 SER A C 1
ATOM 2418 O O . SER A 1 283 ? 4.018 15.075 -14.817 1.00 84.50 283 SER A O 1
ATOM 2420 N N . TYR A 1 284 ? 2.721 14.071 -13.289 1.00 84.44 284 TYR A N 1
ATOM 2421 C CA . TYR A 1 284 ? 2.846 12.732 -13.857 1.00 84.44 284 TYR A CA 1
ATOM 2422 C C . TYR A 1 284 ? 2.213 12.636 -15.250 1.00 84.44 284 TYR A C 1
ATOM 2424 O O . TYR A 1 284 ? 2.827 12.074 -16.157 1.00 84.44 284 TYR A O 1
ATOM 2432 N N . ALA A 1 285 ? 1.037 13.242 -15.451 1.00 88.12 285 ALA A N 1
ATOM 2433 C CA . ALA A 1 285 ? 0.408 13.328 -16.768 1.00 88.12 285 ALA A CA 1
ATOM 2434 C C . ALA A 1 285 ? 1.323 14.030 -17.785 1.00 88.12 285 ALA A C 1
ATOM 2436 O O . ALA A 1 285 ? 1.594 13.474 -18.843 1.00 88.12 285 ALA A O 1
ATOM 2437 N N . LYS A 1 286 ? 1.906 15.183 -17.427 1.00 84.25 286 LYS A N 1
ATOM 2438 C CA . LYS A 1 286 ? 2.857 15.899 -18.299 1.00 84.25 286 LYS A CA 1
ATOM 2439 C C . LYS A 1 286 ? 4.095 15.067 -18.639 1.00 84.25 286 LYS A C 1
ATOM 2441 O O . LYS A 1 286 ? 4.533 15.066 -19.784 1.00 84.25 286 LYS A O 1
ATOM 2446 N N . ILE A 1 287 ? 4.666 14.362 -17.658 1.00 82.38 287 ILE A N 1
ATOM 2447 C CA . ILE A 1 287 ? 5.827 13.486 -17.883 1.00 82.38 287 ILE A CA 1
ATOM 2448 C C . ILE A 1 287 ? 5.465 12.355 -18.846 1.00 82.38 287 ILE A C 1
ATOM 2450 O O . ILE A 1 287 ? 6.260 12.037 -19.728 1.00 82.38 287 ILE A O 1
ATOM 2454 N N . ARG A 1 288 ? 4.286 11.750 -18.686 1.00 86.88 288 ARG A N 1
ATOM 2455 C CA . ARG A 1 288 ? 3.795 10.702 -19.582 1.00 86.88 288 ARG A CA 1
ATOM 2456 C C . ARG A 1 288 ? 3.627 11.230 -21.007 1.00 86.88 288 ARG A C 1
ATOM 2458 O O . ARG A 1 288 ? 4.167 10.622 -21.920 1.00 86.88 288 ARG A O 1
ATOM 2465 N N . ASP A 1 289 ? 2.977 12.377 -21.181 1.00 85.69 289 ASP A N 1
ATOM 2466 C CA . ASP A 1 289 ? 2.747 12.964 -22.506 1.00 85.69 289 ASP A CA 1
ATOM 2467 C C . ASP A 1 289 ? 4.085 13.308 -23.205 1.00 85.69 289 ASP A C 1
ATOM 2469 O O . ASP A 1 289 ? 4.247 13.096 -24.403 1.00 85.69 289 ASP A O 1
ATOM 2473 N N . VAL A 1 290 ? 5.102 13.778 -22.466 1.00 81.06 290 VAL A N 1
ATOM 2474 C CA . VAL A 1 290 ? 6.451 14.019 -23.025 1.00 81.06 290 VAL A CA 1
ATOM 2475 C C . VAL A 1 290 ? 7.167 12.718 -23.401 1.00 81.06 290 VAL A C 1
ATOM 2477 O O . VAL A 1 290 ? 7.906 12.709 -24.383 1.00 81.06 290 VAL A O 1
ATOM 2480 N N . ARG A 1 291 ? 6.972 11.631 -22.644 1.00 83.19 291 ARG A N 1
ATOM 2481 C CA . ARG A 1 291 ? 7.535 10.313 -22.985 1.00 83.19 291 ARG A CA 1
ATOM 2482 C C . ARG A 1 291 ? 6.914 9.749 -24.254 1.00 83.19 291 ARG A C 1
ATOM 2484 O O . ARG A 1 291 ? 7.655 9.313 -25.116 1.00 83.19 291 ARG A O 1
ATOM 2491 N N . GLU A 1 292 ? 5.601 9.858 -24.408 1.00 86.56 292 GLU A N 1
ATOM 2492 C CA . GLU A 1 292 ? 4.909 9.443 -25.634 1.00 86.56 292 GLU A CA 1
ATOM 2493 C C . GLU A 1 292 ? 5.403 10.241 -26.854 1.00 86.56 292 GLU A C 1
ATOM 2495 O O . GLU A 1 292 ? 5.682 9.685 -27.913 1.00 86.56 292 GLU A O 1
ATOM 2500 N N . MET A 1 293 ? 5.613 11.553 -26.692 1.00 77.31 293 MET A N 1
ATOM 2501 C CA . MET A 1 293 ? 6.205 12.384 -27.746 1.00 77.31 293 MET A CA 1
ATOM 2502 C C . MET A 1 293 ? 7.670 12.025 -28.048 1.00 77.31 293 MET A C 1
ATOM 2504 O O . MET A 1 293 ? 8.104 12.204 -29.185 1.00 77.31 293 MET A O 1
ATOM 2508 N N . LEU A 1 294 ? 8.435 11.564 -27.050 1.00 78.75 294 LEU A N 1
ATOM 2509 C CA . LEU A 1 294 ? 9.801 11.059 -27.229 1.00 78.75 294 LEU A CA 1
ATOM 2510 C C . LEU A 1 294 ? 9.796 9.744 -28.003 1.00 78.75 294 LEU A C 1
ATOM 2512 O O . LEU A 1 294 ? 10.471 9.668 -29.020 1.00 78.75 294 LEU A O 1
ATOM 2516 N N . GLU A 1 295 ? 8.997 8.772 -27.573 1.00 81.75 295 GLU A N 1
ATOM 2517 C CA . GLU A 1 295 ? 8.851 7.466 -28.225 1.00 81.75 295 GLU A CA 1
ATOM 2518 C C . GLU A 1 295 ? 8.424 7.641 -29.689 1.00 81.75 295 GLU A C 1
ATOM 2520 O O . GLU A 1 295 ? 9.084 7.140 -30.593 1.00 81.75 295 GLU A O 1
ATOM 2525 N N . SER A 1 296 ? 7.418 8.479 -29.959 1.00 79.69 296 SER A N 1
ATOM 2526 C CA . SER A 1 296 ? 6.999 8.777 -31.334 1.00 79.69 296 SER A CA 1
ATOM 2527 C C . SER A 1 296 ? 8.103 9.449 -32.166 1.00 79.69 296 SER A C 1
ATOM 2529 O O . SER A 1 296 ? 8.226 9.203 -33.368 1.00 79.69 296 SER A O 1
ATOM 2531 N N . ALA A 1 297 ? 8.923 10.310 -31.555 1.00 77.06 297 ALA A N 1
ATOM 2532 C CA . ALA A 1 297 ? 10.055 10.925 -32.241 1.00 77.06 297 ALA A CA 1
ATOM 2533 C C . ALA A 1 297 ? 11.180 9.914 -32.526 1.00 77.06 297 ALA A C 1
ATOM 2535 O O . ALA A 1 297 ? 11.772 9.971 -33.604 1.00 77.06 297 ALA A O 1
ATOM 2536 N N . GLU A 1 298 ? 11.448 8.991 -31.600 1.00 78.31 298 GLU A N 1
ATOM 2537 C CA . GLU A 1 298 ? 12.413 7.898 -31.762 1.00 78.31 298 GLU A CA 1
ATOM 2538 C C . GLU A 1 298 ? 11.970 6.950 -32.882 1.00 78.31 298 GLU A C 1
ATOM 2540 O O . GLU A 1 298 ? 12.732 6.731 -33.822 1.00 78.31 298 GLU A O 1
ATOM 2545 N N . GLU A 1 299 ? 10.709 6.513 -32.882 1.00 80.06 299 GLU A N 1
ATOM 2546 C CA . GLU A 1 299 ? 10.131 5.666 -33.934 1.00 80.06 299 GLU A CA 1
ATOM 2547 C C . GLU A 1 299 ? 10.232 6.310 -35.328 1.00 80.06 299 GLU A C 1
ATOM 2549 O O . GLU A 1 299 ? 10.548 5.645 -36.320 1.00 80.06 299 GLU A O 1
ATOM 2554 N N . MET A 1 300 ? 10.001 7.625 -35.431 1.00 78.44 300 MET A N 1
ATOM 2555 C CA . MET A 1 300 ? 10.161 8.351 -36.695 1.00 78.44 300 MET A CA 1
ATOM 2556 C C . MET A 1 300 ? 11.623 8.412 -37.162 1.00 78.44 300 MET A C 1
ATOM 2558 O O . MET A 1 300 ? 11.888 8.297 -38.366 1.00 78.44 300 MET A O 1
ATOM 2562 N N . GLU A 1 301 ? 12.578 8.619 -36.248 1.00 79.00 301 GLU A N 1
ATOM 2563 C CA . GLU A 1 301 ? 14.004 8.609 -36.587 1.00 79.00 301 GLU A CA 1
ATOM 2564 C C . GLU A 1 301 ? 14.473 7.202 -36.992 1.00 79.00 301 GLU A C 1
ATOM 2566 O O . GLU A 1 301 ? 15.163 7.065 -38.008 1.00 79.00 301 GLU A O 1
ATOM 2571 N N . GLU A 1 302 ? 14.034 6.156 -36.288 1.00 79.19 302 GLU A N 1
ATOM 2572 C CA . GLU A 1 302 ? 14.308 4.756 -36.624 1.00 79.19 302 GLU A CA 1
ATOM 2573 C C . GLU A 1 302 ? 13.746 4.377 -37.996 1.00 79.19 302 GLU A C 1
ATOM 2575 O O . GLU A 1 302 ? 14.483 3.862 -38.841 1.00 79.19 302 GLU A O 1
ATOM 2580 N N . ALA A 1 303 ? 12.487 4.719 -38.287 1.00 79.94 303 ALA A N 1
ATOM 2581 C CA . ALA A 1 303 ? 11.885 4.484 -39.599 1.00 79.94 303 ALA A CA 1
ATOM 2582 C C . ALA A 1 303 ? 12.684 5.169 -40.723 1.00 79.94 303 ALA A C 1
ATOM 2584 O O . ALA A 1 303 ? 12.937 4.572 -41.775 1.00 79.94 303 ALA A O 1
ATOM 2585 N N . SER A 1 304 ? 13.155 6.400 -40.484 1.00 78.75 304 SER A N 1
ATOM 2586 C CA . SER A 1 304 ? 14.017 7.125 -41.426 1.00 78.75 304 SER A CA 1
ATOM 2587 C C . SER A 1 304 ? 15.366 6.433 -41.651 1.00 78.75 304 SER A C 1
ATOM 2589 O O . SER A 1 304 ? 15.905 6.459 -42.764 1.00 78.75 304 SER A O 1
ATOM 2591 N N . LEU A 1 305 ? 15.952 5.839 -40.609 1.00 78.00 305 LEU A N 1
ATOM 2592 C CA . LEU A 1 305 ? 17.211 5.097 -40.705 1.00 78.00 305 LEU A CA 1
ATOM 2593 C C . LEU A 1 305 ? 17.030 3.773 -41.452 1.00 78.00 305 LEU A C 1
ATOM 2595 O O . LEU A 1 305 ? 17.821 3.488 -42.353 1.00 78.00 305 LEU A O 1
ATOM 2599 N N . VAL A 1 306 ? 15.962 3.028 -41.164 1.00 81.44 306 VAL A N 1
ATOM 2600 C CA . VAL A 1 306 ? 15.616 1.780 -41.862 1.00 81.44 306 VAL A CA 1
ATOM 2601 C C . VAL A 1 306 ? 15.393 2.032 -43.355 1.00 81.44 306 VAL A C 1
ATOM 2603 O O . VAL A 1 306 ? 15.902 1.293 -44.199 1.00 81.44 306 VAL A O 1
ATOM 2606 N N . GLU A 1 307 ? 14.698 3.112 -43.720 1.00 85.19 307 GLU A N 1
ATOM 2607 C CA . GLU A 1 307 ? 14.494 3.478 -45.126 1.00 85.19 307 GLU A CA 1
ATOM 2608 C C . GLU A 1 307 ? 15.823 3.804 -45.835 1.00 85.19 307 GLU A C 1
ATOM 2610 O O . GLU A 1 307 ? 16.071 3.361 -46.964 1.00 85.19 307 GLU A O 1
ATOM 2615 N N . LYS A 1 308 ? 16.731 4.524 -45.160 1.00 84.50 308 LYS A N 1
ATOM 2616 C CA . LYS A 1 308 ? 18.083 4.788 -45.681 1.00 84.50 308 LYS A CA 1
ATOM 2617 C C . LYS A 1 308 ? 18.889 3.502 -45.845 1.00 84.50 308 LYS A C 1
ATOM 2619 O O . LYS A 1 308 ? 19.604 3.368 -46.840 1.00 84.50 308 LYS A O 1
ATOM 2624 N N . GLU A 1 309 ? 18.785 2.565 -44.909 1.00 85.75 309 GLU A N 1
ATOM 2625 C CA . GLU A 1 309 ? 19.458 1.270 -44.996 1.00 85.75 309 GLU A CA 1
ATOM 2626 C C . GLU A 1 309 ? 18.921 0.434 -46.161 1.00 85.75 309 GLU A C 1
ATOM 2628 O O . GLU A 1 309 ? 19.710 -0.072 -46.964 1.00 85.75 309 GLU A O 1
ATOM 2633 N N . LYS A 1 310 ? 17.597 0.384 -46.343 1.00 87.94 310 LYS A N 1
ATOM 2634 C CA . LYS A 1 310 ? 16.961 -0.262 -47.499 1.00 87.94 310 LYS A CA 1
ATOM 2635 C C . LYS A 1 310 ? 17.482 0.316 -48.816 1.00 87.94 310 LYS A C 1
ATOM 2637 O O . LYS A 1 310 ? 17.911 -0.436 -49.689 1.00 87.94 310 LYS A O 1
ATOM 2642 N N . MET A 1 311 ? 17.565 1.642 -48.926 1.00 87.19 311 MET A N 1
ATOM 2643 C CA . MET A 1 311 ? 18.158 2.322 -50.085 1.00 87.19 311 MET A CA 1
ATOM 2644 C C . MET A 1 311 ? 19.634 1.955 -50.310 1.00 87.19 311 MET A C 1
ATOM 2646 O O . MET A 1 311 ? 20.088 1.835 -51.451 1.00 87.19 311 MET A O 1
ATOM 2650 N N . ILE A 1 312 ? 20.420 1.772 -49.245 1.00 87.25 312 ILE A N 1
ATOM 2651 C CA . ILE A 1 312 ? 21.813 1.314 -49.354 1.00 87.25 312 ILE A CA 1
ATOM 2652 C C . ILE A 1 312 ? 21.864 -0.136 -49.848 1.00 87.25 312 ILE A C 1
ATOM 2654 O O . ILE A 1 312 ? 22.675 -0.443 -50.725 1.00 87.25 312 ILE A O 1
ATOM 2658 N N . MET A 1 313 ? 21.002 -1.008 -49.330 1.00 86.50 313 MET A N 1
ATOM 2659 C CA . MET A 1 313 ? 20.909 -2.410 -49.739 1.00 86.50 313 MET A CA 1
ATOM 2660 C C . MET A 1 313 ? 20.474 -2.551 -51.200 1.00 86.50 313 MET A C 1
ATOM 2662 O O . MET A 1 313 ? 21.121 -3.275 -51.954 1.00 86.50 313 MET A O 1
ATOM 2666 N N . GLU A 1 314 ? 19.478 -1.787 -51.648 1.00 86.31 314 GLU A N 1
ATOM 2667 C CA . GLU A 1 314 ? 19.062 -1.729 -53.055 1.00 86.31 314 GLU A CA 1
ATOM 2668 C C . GLU A 1 314 ? 20.204 -1.258 -53.965 1.00 86.31 314 GLU A C 1
ATOM 2670 O O . GLU A 1 314 ? 20.469 -1.858 -55.009 1.00 86.31 314 GLU A O 1
ATOM 2675 N N . ARG A 1 315 ? 20.960 -0.233 -53.544 1.00 87.31 315 ARG A N 1
ATOM 2676 C CA . ARG A 1 315 ? 22.157 0.222 -54.273 1.00 87.31 315 ARG A CA 1
ATOM 2677 C C . ARG A 1 315 ? 23.247 -0.846 -54.326 1.00 87.31 315 ARG A C 1
ATOM 2679 O O . ARG A 1 315 ? 23.913 -0.966 -55.353 1.00 87.31 315 ARG A O 1
ATOM 2686 N N . ARG A 1 316 ? 23.463 -1.605 -53.247 1.00 86.75 316 ARG A N 1
ATOM 2687 C CA . ARG A 1 316 ? 24.420 -2.727 -53.217 1.00 86.75 316 ARG A CA 1
ATOM 2688 C C . ARG A 1 316 ? 23.972 -3.850 -54.153 1.00 86.75 316 ARG A C 1
ATOM 2690 O O . ARG A 1 316 ? 24.778 -4.302 -54.959 1.00 86.75 316 ARG A O 1
ATOM 2697 N N . ALA A 1 317 ? 22.696 -4.227 -54.122 1.00 88.31 317 ALA A N 1
ATOM 2698 C CA . ALA A 1 317 ? 22.126 -5.232 -55.016 1.00 88.31 317 ALA A CA 1
ATOM 2699 C C . ALA A 1 317 ? 22.225 -4.813 -56.493 1.00 88.31 317 ALA A C 1
ATOM 2701 O O . ALA A 1 317 ? 22.592 -5.618 -57.344 1.00 88.31 317 ALA A O 1
ATOM 2702 N N . ALA A 1 318 ? 21.971 -3.539 -56.805 1.00 87.56 318 ALA A N 1
ATOM 2703 C CA . ALA A 1 318 ? 22.154 -3.008 -58.153 1.00 87.56 318 ALA A CA 1
ATOM 2704 C C . ALA A 1 318 ? 23.619 -3.088 -58.616 1.00 87.56 318 ALA A C 1
ATOM 2706 O O . ALA A 1 318 ? 23.873 -3.449 -59.762 1.00 87.56 318 ALA A O 1
ATOM 2707 N N . ARG A 1 319 ? 24.591 -2.807 -57.734 1.00 84.31 319 ARG A N 1
ATOM 2708 C CA . ARG A 1 319 ? 26.022 -2.977 -58.050 1.00 84.31 319 ARG A CA 1
ATOM 2709 C C . ARG A 1 319 ? 26.377 -4.435 -58.323 1.00 84.31 319 ARG A C 1
ATOM 2711 O O . ARG A 1 319 ? 27.029 -4.687 -59.325 1.00 84.31 319 ARG A O 1
ATOM 2718 N N . MET A 1 320 ? 25.892 -5.367 -57.501 1.00 88.38 320 MET A N 1
ATOM 2719 C CA . MET A 1 320 ? 26.091 -6.805 -57.725 1.00 88.38 320 MET A CA 1
ATOM 2720 C C . MET A 1 320 ? 25.553 -7.240 -59.090 1.00 88.38 320 MET A C 1
ATOM 2722 O O . MET A 1 320 ? 26.276 -7.872 -59.848 1.00 88.38 320 MET A O 1
ATOM 2726 N N . LYS A 1 321 ? 24.339 -6.814 -59.466 1.00 87.94 321 LYS A N 1
ATOM 2727 C CA . LYS A 1 321 ? 23.769 -7.107 -60.795 1.00 87.94 321 LYS A CA 1
ATOM 2728 C C . LYS A 1 321 ? 24.614 -6.545 -61.942 1.00 87.94 321 LYS A C 1
ATOM 2730 O O . LYS A 1 321 ? 24.741 -7.182 -62.982 1.00 87.94 321 LYS A O 1
ATOM 2735 N N . VAL A 1 322 ? 25.188 -5.353 -61.768 1.00 89.81 322 VAL A N 1
ATOM 2736 C CA . VAL A 1 322 ? 26.101 -4.761 -62.759 1.00 89.81 322 VAL A CA 1
ATOM 2737 C C . VAL A 1 322 ? 27.415 -5.544 -62.839 1.00 89.81 322 VAL A C 1
ATOM 2739 O O . VAL A 1 322 ? 27.928 -5.742 -63.935 1.00 89.81 322 VAL A O 1
ATOM 2742 N N . GLU A 1 323 ? 27.959 -6.005 -61.713 1.00 88.31 323 GLU A N 1
ATOM 2743 C CA . GLU A 1 323 ? 29.161 -6.849 -61.682 1.00 88.31 323 GLU A CA 1
ATOM 2744 C C . GLU A 1 323 ? 28.915 -8.235 -62.295 1.00 88.31 323 GLU A C 1
ATOM 2746 O O . GLU A 1 323 ? 29.742 -8.705 -63.069 1.00 88.31 323 GLU A O 1
ATOM 2751 N N . GLU A 1 324 ? 27.765 -8.859 -62.036 1.00 86.50 324 GLU A N 1
ATOM 2752 C CA . GLU A 1 324 ? 27.350 -10.116 -62.674 1.00 86.50 324 GLU A CA 1
ATOM 2753 C C . GLU A 1 324 ? 27.183 -9.959 -64.188 1.00 86.50 324 GLU A C 1
ATOM 2755 O O . GLU A 1 324 ? 27.662 -10.794 -64.950 1.00 86.50 324 GLU A O 1
ATOM 2760 N N . ALA A 1 325 ? 26.549 -8.873 -64.642 1.00 86.31 325 ALA A N 1
ATOM 2761 C CA . ALA A 1 325 ? 26.435 -8.576 -66.068 1.00 86.31 325 ALA A CA 1
ATOM 2762 C C . ALA A 1 325 ? 27.812 -8.364 -66.720 1.00 86.31 325 ALA A C 1
ATOM 2764 O O . ALA A 1 325 ? 28.021 -8.798 -67.847 1.00 86.31 325 ALA A O 1
ATOM 2765 N N . ARG A 1 326 ? 28.762 -7.739 -66.008 1.00 82.94 326 ARG A N 1
ATOM 2766 C CA . ARG A 1 326 ? 30.149 -7.596 -66.477 1.00 82.94 326 ARG A CA 1
ATOM 2767 C C . ARG A 1 326 ? 30.869 -8.936 -66.574 1.00 82.94 326 ARG A C 1
ATOM 2769 O O . ARG A 1 326 ? 31.471 -9.187 -67.605 1.00 82.94 326 ARG A O 1
ATOM 2776 N N . ARG A 1 327 ? 30.762 -9.799 -65.559 1.00 86.19 327 ARG A N 1
ATOM 2777 C CA . ARG A 1 327 ? 31.355 -11.147 -65.606 1.00 86.19 327 ARG A CA 1
ATOM 2778 C C . ARG A 1 327 ? 30.811 -11.972 -66.767 1.00 86.19 327 ARG A C 1
ATOM 2780 O O . ARG A 1 327 ? 31.594 -12.573 -67.478 1.00 86.19 327 ARG A O 1
ATOM 2787 N N . ARG A 1 328 ? 29.496 -11.938 -67.007 1.00 86.62 328 ARG A N 1
ATOM 2788 C CA . ARG A 1 328 ? 28.887 -12.635 -68.153 1.00 86.62 328 ARG A CA 1
ATOM 2789 C C . ARG A 1 328 ? 29.388 -12.115 -69.500 1.00 86.62 328 ARG A C 1
ATOM 2791 O O . ARG A 1 328 ? 29.540 -12.894 -70.427 1.00 86.62 328 ARG A O 1
ATOM 2798 N N . LEU A 1 329 ? 29.625 -10.807 -69.623 1.00 83.69 329 LEU A N 1
ATOM 2799 C CA . LEU A 1 329 ? 30.236 -10.245 -70.831 1.00 83.69 329 LEU A CA 1
ATOM 2800 C C . LEU A 1 329 ? 31.695 -10.692 -70.982 1.00 83.69 329 LEU A C 1
ATOM 2802 O O . LEU A 1 329 ? 32.091 -11.038 -72.085 1.00 83.69 329 LEU A O 1
ATOM 2806 N N . GLU A 1 330 ? 32.469 -10.730 -69.894 1.00 82.25 330 GLU A N 1
ATOM 2807 C CA . GLU A 1 330 ? 33.840 -11.259 -69.910 1.00 82.25 330 GLU A CA 1
ATOM 2808 C C . GLU A 1 330 ? 33.873 -12.751 -70.289 1.00 82.25 330 GLU A C 1
ATOM 2810 O O . GLU A 1 330 ? 34.714 -13.148 -71.088 1.00 82.25 330 GLU A O 1
ATOM 2815 N N . GLU A 1 331 ? 32.951 -13.569 -69.770 1.00 80.31 331 GLU A N 1
ATOM 2816 C CA . GLU A 1 331 ? 32.799 -14.988 -70.132 1.00 80.31 331 GLU A CA 1
ATOM 2817 C C . GLU A 1 331 ? 32.502 -15.155 -71.629 1.00 80.31 331 GLU A C 1
ATOM 2819 O O . GLU A 1 331 ? 33.209 -15.900 -72.300 1.00 80.31 331 GLU A O 1
ATOM 2824 N N . LEU A 1 332 ? 31.548 -14.395 -72.178 1.00 77.81 332 LEU A N 1
ATOM 2825 C CA . LEU A 1 332 ? 31.251 -14.409 -73.616 1.00 77.81 332 LEU A CA 1
ATOM 2826 C C . LEU A 1 332 ? 32.442 -13.932 -74.463 1.00 77.81 332 LEU A C 1
ATOM 2828 O O . LEU A 1 332 ? 32.736 -14.522 -75.494 1.00 77.81 332 LEU A O 1
ATOM 2832 N N . GLU A 1 333 ? 33.177 -12.906 -74.023 1.00 71.56 333 GLU A N 1
ATOM 2833 C CA . GLU A 1 333 ? 34.402 -12.463 -74.705 1.00 71.56 333 GLU A CA 1
ATOM 2834 C C . GLU A 1 333 ? 35.530 -13.507 -74.658 1.00 71.56 333 GLU A C 1
ATOM 2836 O O . GLU A 1 333 ? 36.421 -13.479 -75.509 1.00 71.56 333 GLU A O 1
ATOM 2841 N N . HIS A 1 334 ? 35.552 -14.381 -73.650 1.00 71.12 334 HIS A N 1
ATOM 2842 C CA . HIS A 1 334 ? 36.488 -15.500 -73.566 1.00 71.12 334 HIS A CA 1
ATOM 2843 C C . HIS A 1 334 ? 36.039 -16.675 -74.445 1.00 71.12 334 HIS A C 1
ATOM 2845 O O . HIS A 1 334 ? 36.861 -17.198 -75.189 1.00 71.12 334 HIS A O 1
ATOM 2851 N N . GLU A 1 335 ? 34.748 -17.008 -74.466 1.00 66.94 335 GLU A N 1
ATOM 2852 C CA . GLU A 1 335 ? 34.176 -18.015 -75.374 1.00 66.94 335 GLU A CA 1
ATOM 2853 C C . GLU A 1 335 ? 34.332 -17.618 -76.861 1.00 66.94 335 GLU A C 1
ATOM 2855 O O . GLU A 1 335 ? 34.678 -18.449 -77.706 1.00 66.94 335 GLU A O 1
ATOM 2860 N N . ASP A 1 336 ? 34.171 -16.333 -77.194 1.00 58.12 336 ASP A N 1
ATOM 2861 C CA . ASP A 1 336 ? 34.415 -15.799 -78.543 1.00 58.12 336 ASP A CA 1
ATOM 2862 C C . ASP A 1 336 ? 35.906 -15.851 -78.938 1.00 58.12 336 ASP A C 1
ATOM 2864 O O . ASP A 1 336 ? 36.242 -15.980 -80.117 1.00 58.12 336 ASP A O 1
ATOM 2868 N N . LYS A 1 337 ? 36.831 -15.772 -77.971 1.00 59.91 337 LYS A N 1
ATOM 2869 C CA . LYS A 1 337 ? 38.274 -15.948 -78.225 1.00 59.91 337 LYS A CA 1
ATOM 2870 C C . LYS A 1 337 ? 38.634 -17.418 -78.415 1.00 59.91 337 LYS A C 1
ATOM 2872 O O . LYS A 1 337 ? 39.356 -17.729 -79.356 1.00 59.91 337 LYS A O 1
ATOM 2877 N N . ASP A 1 338 ? 38.076 -18.306 -77.597 1.00 55.41 338 ASP A N 1
ATOM 2878 C CA . ASP A 1 338 ? 38.311 -19.751 -77.686 1.00 55.41 338 ASP A CA 1
ATOM 2879 C C . ASP A 1 338 ? 37.746 -20.347 -78.992 1.00 55.41 338 ASP A C 1
ATOM 2881 O O . ASP A 1 338 ? 38.289 -21.308 -79.532 1.00 55.41 338 ASP A O 1
ATOM 2885 N N . THR A 1 339 ? 36.694 -19.748 -79.562 1.00 54.69 339 THR A N 1
ATOM 2886 C CA . THR A 1 339 ? 36.178 -20.113 -80.897 1.00 54.69 339 THR A CA 1
ATOM 2887 C C . THR A 1 339 ? 36.954 -19.477 -82.057 1.00 54.69 339 THR A C 1
ATOM 2889 O O . THR A 1 339 ? 36.944 -20.016 -83.167 1.00 54.69 339 THR A O 1
ATOM 2892 N N . ALA A 1 340 ? 37.656 -18.362 -81.825 1.00 52.44 340 ALA A N 1
ATOM 2893 C CA . ALA A 1 340 ? 38.520 -17.715 -82.813 1.00 52.44 340 ALA A CA 1
ATOM 2894 C C . ALA A 1 340 ? 39.914 -18.365 -82.927 1.00 52.44 340 ALA A C 1
ATOM 2896 O O . ALA A 1 340 ? 40.595 -18.166 -83.935 1.00 52.44 340 ALA A O 1
ATOM 2897 N N . GLU A 1 341 ? 40.328 -19.182 -81.954 1.00 51.81 341 GLU A N 1
ATOM 2898 C CA . GLU A 1 341 ? 41.551 -19.997 -82.003 1.00 51.81 341 GLU A CA 1
ATOM 2899 C C . GLU A 1 341 ? 41.354 -21.312 -82.792 1.00 51.81 341 GLU A C 1
ATOM 2901 O O . GLU A 1 341 ? 41.743 -22.393 -82.360 1.00 51.81 341 GLU A O 1
ATOM 2906 N N . LEU A 1 342 ? 40.782 -21.241 -84.000 1.00 56.31 342 LEU A N 1
ATOM 2907 C CA . LEU A 1 342 ? 40.960 -22.307 -84.994 1.00 56.31 342 LEU A CA 1
ATOM 2908 C C . LEU A 1 342 ? 42.396 -22.222 -85.518 1.00 56.31 342 LEU A C 1
ATOM 2910 O O . LEU A 1 342 ? 42.760 -21.291 -86.240 1.00 56.31 342 LEU A O 1
ATOM 2914 N N . THR A 1 343 ? 43.230 -23.181 -85.133 1.00 62.25 343 THR A N 1
ATOM 2915 C CA . THR A 1 343 ? 44.643 -23.200 -85.520 1.00 62.25 343 THR A CA 1
ATOM 2916 C C . THR A 1 343 ? 44.805 -23.599 -86.992 1.00 62.25 343 THR A C 1
ATOM 2918 O O . THR A 1 343 ? 43.953 -24.281 -87.561 1.00 62.25 343 THR A O 1
ATOM 2921 N N . GLU A 1 344 ? 45.921 -23.232 -87.641 1.00 59.44 344 GLU A N 1
ATOM 2922 C CA . GLU A 1 344 ? 46.247 -23.708 -89.005 1.00 59.44 344 GLU A CA 1
ATOM 2923 C C . GLU A 1 344 ? 46.169 -25.243 -89.130 1.00 59.44 344 GLU A C 1
ATOM 2925 O O . GLU A 1 344 ? 45.873 -25.751 -90.211 1.00 59.44 344 GLU A O 1
ATOM 2930 N N . ALA A 1 345 ? 46.367 -25.973 -88.024 1.00 61.81 345 ALA A N 1
ATOM 2931 C CA . ALA A 1 345 ? 46.241 -27.427 -87.942 1.00 61.81 345 ALA A CA 1
ATOM 2932 C C . ALA A 1 345 ? 44.797 -27.938 -88.141 1.00 61.81 345 ALA A C 1
ATOM 2934 O O . ALA A 1 345 ? 44.582 -29.032 -88.667 1.00 61.81 345 ALA A O 1
ATOM 2935 N N . ASP A 1 346 ? 43.796 -27.148 -87.751 1.00 63.75 346 ASP A N 1
ATOM 2936 C CA . ASP A 1 346 ? 42.383 -27.483 -87.945 1.00 63.75 346 ASP A CA 1
ATOM 2937 C C . ASP A 1 346 ? 41.953 -27.219 -89.394 1.00 63.75 346 ASP A C 1
ATOM 2939 O O . ASP A 1 346 ? 41.193 -27.993 -89.985 1.00 63.75 346 ASP A O 1
ATOM 2943 N N . PHE A 1 347 ? 42.520 -26.180 -90.019 1.00 65.00 347 PHE A N 1
ATOM 2944 C CA . PHE A 1 347 ? 42.353 -25.920 -91.449 1.00 65.00 347 PHE A CA 1
ATOM 2945 C C . PHE A 1 347 ? 43.046 -26.976 -92.318 1.00 65.00 347 PHE A C 1
ATOM 2947 O O . PHE A 1 347 ? 42.467 -27.397 -93.322 1.00 65.00 347 PHE A O 1
ATOM 2954 N N . THR A 1 348 ? 44.239 -27.452 -91.944 1.00 68.81 348 THR A N 1
ATOM 2955 C CA . THR A 1 348 ? 44.914 -28.536 -92.674 1.00 68.81 348 THR A CA 1
ATOM 2956 C C . THR A 1 348 ? 44.187 -29.865 -92.527 1.00 68.81 348 THR A C 1
ATOM 2958 O O . THR A 1 348 ? 43.972 -30.511 -93.546 1.00 68.81 348 THR A O 1
ATOM 2961 N N . LYS A 1 349 ? 43.689 -30.236 -91.339 1.00 75.00 349 LYS A N 1
ATOM 2962 C CA . LYS A 1 349 ? 42.837 -31.435 -91.186 1.00 75.00 349 LYS A CA 1
ATOM 2963 C C . LYS A 1 349 ? 41.578 -31.379 -92.046 1.00 75.00 349 LYS A C 1
ATOM 2965 O O . LYS A 1 349 ? 41.211 -32.369 -92.675 1.00 75.00 349 LYS A O 1
ATOM 2970 N N . LYS A 1 350 ? 40.912 -30.223 -92.098 1.00 75.44 350 LYS A N 1
ATOM 2971 C CA . LYS A 1 350 ? 39.713 -30.046 -92.927 1.00 75.44 350 LYS A CA 1
ATOM 2972 C C . LYS A 1 350 ? 40.040 -30.100 -94.423 1.00 75.44 350 LYS A C 1
ATOM 2974 O O . LYS A 1 350 ? 39.263 -30.648 -95.198 1.00 75.44 350 LYS A O 1
ATOM 2979 N N . LYS A 1 351 ? 41.203 -29.579 -94.821 1.00 76.06 351 LYS A N 1
ATOM 2980 C CA . LYS A 1 351 ? 41.718 -29.672 -96.191 1.00 76.06 351 LYS A CA 1
ATOM 2981 C C . LYS A 1 351 ? 42.095 -31.108 -96.569 1.00 76.06 351 LYS A C 1
ATOM 2983 O O . LYS A 1 351 ? 41.743 -31.537 -97.658 1.00 76.06 351 LYS A O 1
ATOM 2988 N N . GLU A 1 352 ? 42.750 -31.855 -95.685 1.00 77.12 352 GLU A N 1
ATOM 2989 C CA . GLU A 1 352 ? 43.095 -33.267 -95.900 1.00 77.12 352 GLU A CA 1
ATOM 2990 C C . GLU A 1 352 ? 41.848 -34.149 -96.030 1.00 77.12 352 GLU A C 1
ATOM 2992 O O . GLU A 1 352 ? 41.816 -35.022 -96.892 1.00 77.12 352 GLU A O 1
ATOM 2997 N N . LEU A 1 353 ? 40.802 -33.891 -95.236 1.00 78.00 353 LEU A N 1
ATOM 2998 C CA . LEU A 1 353 ? 39.507 -34.569 -95.370 1.00 78.00 353 LEU A CA 1
ATOM 2999 C C . LEU A 1 353 ? 38.845 -34.285 -96.724 1.00 78.00 353 LEU A C 1
ATOM 3001 O O . LEU A 1 353 ? 38.417 -35.218 -97.393 1.00 78.00 353 LEU A O 1
ATOM 3005 N N . LEU A 1 354 ? 38.836 -33.026 -97.170 1.00 74.75 354 LEU A N 1
ATOM 3006 C CA . LEU A 1 354 ? 38.319 -32.652 -98.493 1.00 74.75 354 LEU A CA 1
ATOM 3007 C C . LEU A 1 354 ? 39.156 -33.243 -99.641 1.00 74.75 354 LEU A C 1
ATOM 3009 O O . LEU A 1 354 ? 38.617 -33.673 -100.658 1.00 74.75 354 LEU A O 1
ATOM 3013 N N . GLU A 1 355 ? 40.482 -33.290 -99.499 1.00 78.25 355 GLU A N 1
ATOM 3014 C CA . GLU A 1 355 ? 41.365 -33.956 -100.464 1.00 78.25 355 GLU A CA 1
ATOM 3015 C C . GLU A 1 355 ? 41.169 -35.479 -100.473 1.00 78.25 355 GLU A C 1
ATOM 3017 O O . GLU A 1 355 ? 41.346 -36.110 -101.513 1.00 78.25 355 GLU A O 1
ATOM 3022 N N . PHE A 1 356 ? 40.804 -36.082 -99.342 1.00 78.25 356 PHE A N 1
ATOM 3023 C CA . PHE A 1 356 ? 40.457 -37.497 -99.264 1.00 78.25 356 PHE A CA 1
ATOM 3024 C C . PHE A 1 356 ? 39.112 -37.781 -99.941 1.00 78.25 356 PHE A C 1
ATOM 3026 O O . PHE A 1 356 ? 39.058 -38.654 -100.802 1.00 78.25 356 PHE A O 1
ATOM 3033 N N . GLU A 1 357 ? 38.070 -37.003 -99.636 1.00 74.56 357 GLU A N 1
ATOM 3034 C CA . GLU A 1 357 ? 36.748 -37.120 -100.272 1.00 74.56 357 GLU A CA 1
ATOM 3035 C C . GLU A 1 357 ? 36.841 -36.941 -101.790 1.00 74.56 357 GLU A C 1
ATOM 3037 O O . GLU A 1 357 ? 36.369 -37.783 -102.546 1.00 74.56 357 GLU A O 1
ATOM 3042 N N . THR A 1 358 ? 37.553 -35.914 -102.260 1.00 73.44 358 THR A N 1
ATOM 3043 C CA . THR A 1 358 ? 37.752 -35.707 -103.706 1.00 73.44 358 THR A CA 1
ATOM 3044 C C . THR A 1 358 ? 38.583 -36.815 -104.360 1.00 73.44 358 THR A C 1
ATOM 3046 O O . THR A 1 358 ? 38.386 -37.123 -105.535 1.00 73.44 358 THR A O 1
ATOM 3049 N N . ARG A 1 359 ? 39.515 -37.452 -103.634 1.00 75.12 359 ARG A N 1
ATOM 3050 C CA . ARG A 1 359 ? 40.252 -38.623 -104.142 1.00 75.12 359 ARG A CA 1
ATOM 3051 C C . ARG A 1 359 ? 39.383 -39.874 -104.214 1.00 75.12 359 ARG A C 1
ATOM 3053 O O . ARG A 1 359 ? 39.570 -40.638 -105.160 1.00 75.12 359 ARG A O 1
ATOM 3060 N N . GLU A 1 360 ? 38.478 -40.083 -103.262 1.00 77.50 360 GLU A N 1
ATOM 3061 C CA . GLU A 1 360 ? 37.480 -41.159 -103.319 1.00 77.50 360 GLU A CA 1
ATOM 3062 C C . GLU A 1 360 ? 36.504 -40.925 -104.474 1.00 77.50 360 GLU A C 1
ATOM 3064 O O . GLU A 1 360 ? 36.371 -41.805 -105.315 1.00 77.50 360 GLU A O 1
ATOM 3069 N N . GLU A 1 361 ? 35.970 -39.712 -104.646 1.00 71.12 361 GLU A N 1
ATOM 3070 C CA . GLU A 1 361 ? 35.106 -39.382 -105.792 1.00 71.12 361 GLU A CA 1
ATOM 3071 C C . GLU A 1 361 ? 35.812 -39.608 -107.143 1.00 71.12 361 GLU A C 1
ATOM 3073 O O . GLU A 1 361 ? 35.241 -40.176 -108.072 1.00 71.12 361 GLU A O 1
ATOM 3078 N N . ILE A 1 362 ? 37.089 -39.224 -107.280 1.00 72.44 362 ILE A N 1
ATOM 3079 C CA . ILE A 1 362 ? 37.869 -39.490 -108.505 1.00 72.44 362 ILE A CA 1
ATOM 3080 C C . ILE A 1 362 ? 38.096 -40.995 -108.718 1.00 72.44 362 ILE A C 1
ATOM 3082 O O . ILE A 1 362 ? 38.219 -41.448 -109.863 1.00 72.44 362 ILE A O 1
ATOM 3086 N N . LYS A 1 363 ? 38.206 -41.774 -107.639 1.00 74.62 363 LYS A N 1
ATOM 3087 C CA . LYS A 1 363 ? 38.367 -43.227 -107.705 1.00 74.62 363 LYS A CA 1
ATOM 3088 C C . LYS A 1 363 ? 37.059 -43.893 -108.131 1.00 74.62 363 LYS A C 1
ATOM 3090 O O . LYS A 1 363 ? 37.107 -44.701 -109.056 1.00 74.62 363 LYS A O 1
ATOM 3095 N N . ASP A 1 364 ? 35.932 -43.462 -107.578 1.00 70.81 364 ASP A N 1
ATOM 3096 C CA . ASP A 1 364 ? 34.595 -43.918 -107.960 1.00 70.81 364 ASP A CA 1
ATOM 3097 C C . ASP A 1 364 ? 34.317 -43.614 -109.442 1.00 70.81 364 ASP A C 1
ATOM 3099 O O . ASP A 1 364 ? 33.988 -44.518 -110.208 1.00 70.81 364 ASP A O 1
ATOM 3103 N N . ILE A 1 365 ? 34.623 -42.398 -109.917 1.00 68.62 365 ILE A N 1
ATOM 3104 C CA . ILE A 1 365 ? 34.501 -42.030 -111.344 1.00 68.62 365 ILE A CA 1
ATOM 3105 C C . ILE A 1 365 ? 35.396 -42.906 -112.249 1.00 68.62 365 ILE A C 1
ATOM 3107 O O . ILE A 1 365 ? 35.041 -43.222 -113.388 1.00 68.62 365 ILE A O 1
ATOM 3111 N N . ARG A 1 366 ? 36.584 -43.315 -111.781 1.00 62.97 366 ARG A N 1
ATOM 3112 C CA . ARG A 1 366 ? 37.488 -44.201 -112.545 1.00 62.97 366 ARG A CA 1
ATOM 3113 C C . ARG A 1 366 ? 37.038 -45.660 -112.559 1.00 62.97 366 ARG A C 1
ATOM 3115 O O . ARG A 1 366 ? 37.379 -46.363 -113.513 1.00 62.97 366 ARG A O 1
ATOM 3122 N N . GLU A 1 367 ? 36.348 -46.118 -111.522 1.00 67.50 367 GLU A N 1
ATOM 3123 C CA . GLU A 1 367 ? 35.766 -47.461 -111.450 1.00 67.50 367 GLU A CA 1
ATOM 3124 C C . GLU A 1 367 ? 34.478 -47.547 -112.290 1.00 67.50 367 GLU A C 1
ATOM 3126 O O . GLU A 1 367 ? 34.292 -48.527 -113.015 1.00 67.50 367 GLU A O 1
ATOM 3131 N N . GLU A 1 368 ? 33.684 -46.473 -112.344 1.00 59.28 368 GLU A N 1
ATOM 3132 C CA . GLU A 1 368 ? 32.540 -46.340 -113.260 1.00 59.28 368 GLU A CA 1
ATOM 3133 C C . GLU A 1 368 ? 32.962 -46.262 -114.740 1.00 59.28 368 GLU A C 1
ATOM 3135 O O . GLU A 1 368 ? 32.280 -46.798 -115.608 1.00 59.28 368 GLU A O 1
ATOM 3140 N N . GLY A 1 369 ? 34.125 -45.677 -115.054 1.00 57.44 369 GLY A N 1
ATOM 3141 C CA . GLY A 1 369 ? 34.672 -45.619 -116.420 1.00 57.44 369 GLY A CA 1
ATOM 3142 C C . GLY A 1 369 ? 35.342 -46.907 -116.931 1.00 57.44 369 GLY A C 1
ATOM 3143 O O . GLY A 1 369 ? 35.836 -46.927 -118.061 1.00 57.44 369 GLY A O 1
ATOM 3144 N N . LYS A 1 370 ? 35.416 -47.963 -116.108 1.00 57.22 370 LYS A N 1
ATOM 3145 C CA . LYS A 1 370 ? 35.971 -49.285 -116.466 1.00 57.22 370 LYS A CA 1
ATOM 3146 C C . LYS A 1 370 ? 34.930 -50.416 -116.450 1.00 57.22 370 LYS A C 1
ATOM 3148 O O . LYS A 1 370 ? 35.328 -51.567 -116.641 1.00 57.22 370 LYS A O 1
ATOM 3153 N N . SER A 1 371 ? 33.650 -50.095 -116.237 1.00 47.50 371 SER A N 1
ATOM 3154 C CA . SER A 1 371 ? 32.521 -51.039 -116.307 1.00 47.50 371 SER A CA 1
ATOM 3155 C C . SER A 1 371 ? 31.797 -50.984 -117.647 1.00 47.50 371 SER A C 1
ATOM 3157 O O . SER A 1 371 ? 31.651 -49.869 -118.195 1.00 47.50 371 SER A O 1
#

Organism: NCBI:txid174260

Radius of gyration: 71.38 Å; Cα contacts (8 Å, |Δi|>4): 51; chains: 1; bounding box: 129×78×248 Å

pLDDT: mean 81.04, std 16.47, range [37.53, 97.62]